Protein AF-0000000071059731 (afdb_homodimer)

Secondary structure (DSSP, 8-state):
-----------------------------------------------TTGGGGGGGSTT------------------------GGGGHHHHHHHHHHHHHHTT--TTSTTTTTHHHHHHHHHHHHTGGGG--HHHHHTT-EEE----SPEEEEEEEEEEEETTTS-EEEEEEEEEEE-SSEEE-HHHHHHHHHHHHSSEE-HHHHHHHHHHHHHHHH--SEEEEEEEEEEHHHHTTTSS-TT--EEEEEEEEHHHH-HHHHHHHHHHHH--/-----------------------------------------------GGGGGGGGGTT-------------------------GGGGHHHHHHHHHHHHHHTT--TTSTTTTTHHHHHHHHHHHHTGGGG--HHHHHTT-EEE----SPEEEEEEEEEEEETTTS-EEEEEEEEEEE-SSEEE-HHHHHHHHHHHHSSEE-HHHHHHHHHHHHHHHH--SEEEEEEEEEEHHHHTTTSS-TT--EEEEEEEEHHHH-HHHHHHHHHHHH--

Foldseek 3Di:
DDDDDDDDDDDDYDDDDPDDDPDPDDDDDDDDDDDDDDDDDDDDDDDPPPPPPVVPPDVDDPPPPPPPPVDDPPPPPPPPPDDLVVCQVVQLVVVCVVCVVVVHDCVDPVRVCVSNVVSVVLSQLQVLVVDDLCNLLVPFKDQAPDQDKDKDEFLKAWAAALVPRFIKITGKMKIFGADRIDGDPVSLSVLLSSLRSNHDDVQVSQVSSQVSVCVRGVTQKMKMKTKMDTCVCCVVVVDPNPDIDIYMDITGPCVVPVVVVVVRVVVHPDD/DDDDDDDCPPPDDDDDDDPDPDDPDDDDDDDDDDDDDDDDDDPPPPVPPPPPPPVPPDPPPPPPDPPPPVPDPPPPPPPPPDDLVVCQVVQLVVVCVVCVVVVHDCVDPVRVCVSNVVSVVLSQLQVLVVDDLCVLLVPFKDQAPDQDKDKDWFLKAWAAALVPRFIKITGKMKIFGADRIDGDPVSLSVLLSSLRSNHDDVQVSQVSSQVSVCVRGVTQKMKMKTKMDTCVCCVVVVDPNPDIDIYMDITHCCVVPVVVVVVRVCVHPDD

pLDDT: mean 71.56, std 33.54, range [14.63, 98.88]

Structure (mmCIF, N/CA/C/O backbone):
data_AF-0000000071059731-model_v1
#
loop_
_entity.id
_entity.type
_entity.pdbx_description
1 polymer 'GTP cyclohydrolase 1'
#
loop_
_atom_site.group_PDB
_atom_site.id
_atom_site.type_symbol
_atom_site.label_atom_id
_atom_site.label_alt_id
_atom_site.label_comp_id
_atom_site.label_asym_id
_atom_site.label_entity_id
_atom_site.label_seq_id
_atom_site.pdbx_PDB_ins_code
_atom_site.Cartn_x
_atom_site.Cartn_y
_atom_site.Cartn_z
_atom_site.occupancy
_atom_site.B_iso_or_equiv
_atom_site.auth_seq_id
_atom_site.auth_comp_id
_atom_site.auth_asym_id
_atom_site.auth_atom_id
_atom_site.pdbx_PDB_model_num
ATOM 1 N N . MET A 1 1 ? 32.688 69.312 -13.484 1 17.58 1 MET A N 1
ATOM 2 C CA . MET A 1 1 ? 32.812 69.5 -14.922 1 17.58 1 MET A CA 1
ATOM 3 C C . MET A 1 1 ? 32.656 68.188 -15.672 1 17.58 1 MET A C 1
ATOM 5 O O . MET A 1 1 ? 32.031 68.125 -16.719 1 17.58 1 MET A O 1
ATOM 9 N N . LYS A 1 2 ? 33.344 66.938 -15.172 1 14.69 2 LYS A N 1
ATOM 10 C CA . LYS A 1 2 ? 34.312 66.25 -16.031 1 14.69 2 LYS A CA 1
ATOM 11 C C . LYS A 1 2 ? 33.656 65.125 -16.812 1 14.69 2 LYS A C 1
ATOM 13 O O . LYS A 1 2 ? 34.281 64.438 -17.609 1 14.69 2 LYS A O 1
ATOM 18 N N . PRO A 1 3 ? 32.594 64.375 -16.453 1 19.25 3 PRO A N 1
ATOM 19 C CA . PRO A 1 3 ? 32.812 62.906 -16.312 1 19.25 3 PRO A CA 1
ATOM 20 C C . PRO A 1 3 ? 32.656 62.156 -17.625 1 19.25 3 PRO A C 1
ATOM 22 O O . PRO A 1 3 ? 32.438 60.969 -17.625 1 19.25 3 PRO A O 1
ATOM 25 N N . GLN A 1 4 ? 32.969 62.781 -18.781 1 17.27 4 GLN A N 1
ATOM 26 C CA . GLN A 1 4 ? 32.312 62.5 -20.062 1 17.27 4 GLN A CA 1
ATOM 27 C C . GLN A 1 4 ? 32.625 61.094 -20.547 1 17.27 4 GLN A C 1
ATOM 29 O O . GLN A 1 4 ? 31.703 60.375 -20.953 1 17.27 4 GLN A O 1
ATOM 34 N N . THR A 1 5 ? 33.906 60.656 -20.875 1 17.27 5 THR A N 1
ATOM 35 C CA . THR A 1 5 ? 34.281 60.594 -22.281 1 17.27 5 THR A CA 1
ATOM 36 C C . THR A 1 5 ? 34.094 59.188 -22.828 1 17.27 5 THR A C 1
ATOM 38 O O . THR A 1 5 ? 33.938 58.219 -22.047 1 17.27 5 THR A O 1
ATOM 41 N N . SER A 1 6 ? 34.938 58.688 -23.828 1 16.3 6 SER A N 1
ATOM 42 C CA . SER A 1 6 ? 35 58.375 -25.25 1 16.3 6 SER A CA 1
ATOM 43 C C . SER A 1 6 ? 35.125 56.875 -25.484 1 16.3 6 SER A C 1
ATOM 45 O O . SER A 1 6 ? 34.344 56.281 -26.234 1 16.3 6 SER A O 1
ATOM 47 N N . GLU A 1 7 ? 36.344 56.281 -25.719 1 15.39 7 GLU A N 1
ATOM 48 C CA . GLU A 1 7 ? 36.812 55.906 -27.047 1 15.39 7 GLU A CA 1
ATOM 49 C C . GLU A 1 7 ? 36.781 54.375 -27.203 1 15.39 7 GLU A C 1
ATOM 51 O O . GLU A 1 7 ? 36.562 53.875 -28.297 1 15.39 7 GLU A O 1
ATOM 56 N N . GLN A 1 8 ? 37.156 53.5 -26.125 1 15.52 8 GLN A N 1
ATOM 57 C CA . GLN A 1 8 ? 38.312 52.75 -26.656 1 15.52 8 GLN A CA 1
ATOM 58 C C . GLN A 1 8 ? 37.875 51.656 -27.609 1 15.52 8 GLN A C 1
ATOM 60 O O . GLN A 1 8 ? 36.812 51.031 -27.406 1 15.52 8 GLN A O 1
ATOM 65 N N . ASN A 1 9 ? 38.719 51.188 -28.516 1 15.3 9 ASN A N 1
ATOM 66 C CA . ASN A 1 9 ? 39.062 50.781 -29.875 1 15.3 9 ASN A CA 1
ATOM 67 C C . ASN A 1 9 ? 38.906 49.281 -30.078 1 15.3 9 ASN A C 1
ATOM 69 O O . ASN A 1 9 ? 38.594 48.844 -31.188 1 15.3 9 ASN A O 1
ATOM 73 N N . GLY A 1 10 ? 39.438 48.406 -29.141 1 15.41 10 GLY A N 1
ATOM 74 C CA . GLY A 1 10 ? 40.375 47.531 -29.844 1 15.41 10 GLY A CA 1
ATOM 75 C C . GLY A 1 10 ? 39.688 46.531 -30.75 1 15.41 10 GLY A C 1
ATOM 76 O O . GLY A 1 10 ? 38.5 46.281 -30.578 1 15.41 10 GLY A O 1
ATOM 77 N N . SER A 1 11 ? 40.406 45.812 -31.531 1 15.84 11 SER A N 1
ATOM 78 C CA . SER A 1 11 ? 40.688 45.344 -32.875 1 15.84 11 SER A CA 1
ATOM 79 C C . SER A 1 11 ? 40.062 43.969 -33.156 1 15.84 11 SER A C 1
ATOM 81 O O . SER A 1 11 ? 39.281 43.844 -34.094 1 15.84 11 SER A O 1
ATOM 83 N N . GLY A 1 12 ? 40.906 42.906 -33.125 1 14.8 12 GLY A N 1
ATOM 84 C CA . GLY A 1 12 ? 41.281 42.281 -34.344 1 14.8 12 GLY A CA 1
ATOM 85 C C . GLY A 1 12 ? 40.406 41.094 -34.719 1 14.8 12 GLY A C 1
ATOM 86 O O . GLY A 1 12 ? 39.5 40.75 -34 1 14.8 12 GLY A O 1
ATOM 87 N N . GLN A 1 13 ? 41.031 39.812 -34.844 1 14.77 13 GLN A N 1
ATOM 88 C CA . GLN A 1 13 ? 41.281 39.094 -36.094 1 14.77 13 GLN A CA 1
ATOM 89 C C . GLN A 1 13 ? 40.25 38 -36.281 1 14.77 13 GLN A C 1
ATOM 91 O O . GLN A 1 13 ? 39.469 38.031 -37.219 1 14.77 13 GLN A O 1
ATOM 96 N N . ASN A 1 14 ? 40.812 36.656 -36.25 1 14.96 14 ASN A N 1
ATOM 97 C CA . ASN A 1 14 ? 40.938 35.844 -37.438 1 14.96 14 ASN A CA 1
ATOM 98 C C . ASN A 1 14 ? 39.781 34.875 -37.625 1 14.96 14 ASN A C 1
ATOM 100 O O . ASN A 1 14 ? 38.969 34.688 -36.688 1 14.96 14 ASN A O 1
ATOM 104 N N . GLY A 1 15 ? 40.156 33.5 -37.844 1 15.8 15 GLY A N 1
ATOM 105 C CA . GLY A 1 15 ? 40.031 32.625 -39 1 15.8 15 GLY A CA 1
ATOM 106 C C . GLY A 1 15 ? 38.875 31.656 -38.844 1 15.8 15 GLY A C 1
ATOM 107 O O . GLY A 1 15 ? 38.562 31.188 -37.75 1 15.8 15 GLY A O 1
ATOM 108 N N . GLU A 1 16 ? 37.938 31.594 -39.719 1 16.66 16 GLU A N 1
ATOM 109 C CA . GLU A 1 16 ? 36.594 31.156 -40.094 1 16.66 16 GLU A CA 1
ATOM 110 C C . GLU A 1 16 ? 36.5 29.641 -40.25 1 16.66 16 GLU A C 1
ATOM 112 O O . GLU A 1 16 ? 35.406 29.078 -40.312 1 16.66 16 GLU A O 1
ATOM 117 N N . GLY A 1 17 ? 37.688 28.891 -40.406 1 15.52 17 GLY A N 1
ATOM 118 C CA . GLY A 1 17 ? 37.406 27.969 -41.5 1 15.52 17 GLY A CA 1
ATOM 119 C C . GLY A 1 17 ? 36.531 26.812 -41.094 1 15.52 17 GLY A C 1
ATOM 120 O O . GLY A 1 17 ? 36.906 26 -40.25 1 15.52 17 GLY A O 1
ATOM 121 N N . ALA A 1 18 ? 35.281 26.875 -40.906 1 17.23 18 ALA A N 1
ATOM 122 C CA . ALA A 1 18 ? 34.219 25.938 -40.5 1 17.23 18 ALA A CA 1
ATOM 123 C C . ALA A 1 18 ? 34.156 24.75 -41.438 1 17.23 18 ALA A C 1
ATOM 125 O O . ALA A 1 18 ? 33.688 24.859 -42.562 1 17.23 18 ALA A O 1
ATOM 126 N N . ALA A 1 19 ? 35.375 23.938 -41.312 1 15.26 19 ALA A N 1
ATOM 127 C CA . ALA A 1 19 ? 35.656 22.828 -42.219 1 15.26 19 ALA A CA 1
ATOM 128 C C . ALA A 1 19 ? 34.406 21.953 -42.406 1 15.26 19 ALA A C 1
ATOM 130 O O . ALA A 1 19 ? 33.5 22 -41.562 1 15.26 19 ALA A O 1
ATOM 131 N N . ASP A 1 20 ? 34.719 20.703 -43.062 1 15.26 20 ASP A N 1
ATOM 132 C CA . ASP A 1 20 ? 34.344 19.891 -44.25 1 15.26 20 ASP A CA 1
ATOM 133 C C . ASP A 1 20 ? 33.312 18.828 -43.875 1 15.26 20 ASP A C 1
ATOM 135 O O . ASP A 1 20 ? 33.375 18.25 -42.781 1 15.26 20 ASP A O 1
ATOM 139 N N . ALA A 1 21 ? 32.094 18.781 -44.5 1 17.98 21 ALA A N 1
ATOM 140 C CA . ALA A 1 21 ? 30.797 18.172 -44.75 1 17.98 21 ALA A CA 1
ATOM 141 C C . ALA A 1 21 ? 30.938 16.672 -45.031 1 17.98 21 ALA A C 1
ATOM 143 O O . ALA A 1 21 ? 31.516 16.281 -46.031 1 17.98 21 ALA A O 1
ATOM 144 N N . VAL A 1 22 ? 31.328 15.812 -43.906 1 16.81 22 VAL A N 1
ATOM 145 C CA . VAL A 1 22 ? 31.75 14.438 -44.125 1 16.81 22 VAL A CA 1
ATOM 146 C C . VAL A 1 22 ? 30.703 13.68 -44.906 1 16.81 22 VAL A C 1
ATOM 148 O O . VAL A 1 22 ? 29.547 13.555 -44.469 1 16.81 22 VAL A O 1
ATOM 151 N N . ALA A 1 23 ? 30.781 13.664 -46.25 1 15.93 23 ALA A N 1
ATOM 152 C CA . ALA A 1 23 ? 29.953 13.156 -47.344 1 15.93 23 ALA A CA 1
ATOM 153 C C . ALA A 1 23 ? 29.672 11.672 -47.188 1 15.93 23 ALA A C 1
ATOM 155 O O . ALA A 1 23 ? 30.578 10.867 -47.031 1 15.93 23 ALA A O 1
ATOM 156 N N . VAL A 1 24 ? 28.562 11.25 -46.625 1 17.48 24 VAL A N 1
ATOM 157 C CA . VAL A 1 24 ? 27.984 9.938 -46.375 1 17.48 24 VAL A CA 1
ATOM 158 C C . VAL A 1 24 ? 27.828 9.172 -47.688 1 17.48 24 VAL A C 1
ATOM 160 O O . VAL A 1 24 ? 27.172 8.133 -47.719 1 17.48 24 VAL A O 1
ATOM 163 N N . ALA A 1 25 ? 28.688 9.555 -48.688 1 16 25 ALA A N 1
ATOM 164 C CA . ALA A 1 25 ? 28.094 9.227 -49.969 1 16 25 ALA A CA 1
ATOM 165 C C . ALA A 1 25 ? 27.797 7.734 -50.094 1 16 25 ALA A C 1
ATOM 167 O O . ALA A 1 25 ? 28.312 6.938 -49.312 1 16 25 ALA A O 1
ATOM 168 N N . THR A 1 26 ? 27.703 7.316 -51.344 1 16.41 26 THR A N 1
ATOM 169 C CA . THR A 1 26 ? 26.891 6.645 -52.344 1 16.41 26 THR A CA 1
ATOM 170 C C . THR A 1 26 ? 27.406 5.238 -52.594 1 16.41 26 THR A C 1
ATOM 172 O O . THR A 1 26 ? 26.703 4.414 -53.188 1 16.41 26 THR A O 1
ATOM 175 N N . ILE A 1 27 ? 28.562 4.672 -51.969 1 15.83 27 ILE A N 1
ATOM 176 C CA . ILE A 1 27 ? 29.297 4.07 -53.094 1 15.83 27 ILE A CA 1
ATOM 177 C C . ILE A 1 27 ? 28.5 2.891 -53.656 1 15.83 27 ILE A C 1
ATOM 179 O O . ILE A 1 27 ? 27.812 2.182 -52.906 1 15.83 27 ILE A O 1
ATOM 183 N N . PRO A 1 28 ? 28.891 2.566 -54.938 1 17.12 28 PRO A N 1
ATOM 184 C CA . PRO A 1 28 ? 28.25 1.989 -56.125 1 17.12 28 PRO A CA 1
ATOM 185 C C . PRO A 1 28 ? 28.078 0.475 -56.031 1 17.12 28 PRO A C 1
ATOM 187 O O . PRO A 1 28 ? 27 -0.045 -56.281 1 17.12 28 PRO A O 1
ATOM 190 N N . THR A 1 29 ? 29.25 -0.268 -56.094 1 15.88 29 THR A N 1
ATOM 191 C CA . THR A 1 29 ? 29.547 -1.009 -57.312 1 15.88 29 THR A CA 1
ATOM 192 C C . THR A 1 29 ? 28.922 -2.402 -57.25 1 15.88 29 THR A C 1
ATOM 194 O O . THR A 1 29 ? 28.547 -2.881 -56.188 1 15.88 29 THR A O 1
ATOM 197 N N . GLY A 1 30 ? 29.625 -3.355 -58 1 16.16 30 GLY A N 1
ATOM 198 C CA . GLY A 1 30 ? 29.328 -4.223 -59.125 1 16.16 30 GLY A CA 1
ATOM 199 C C . GLY A 1 30 ? 28.875 -5.613 -58.719 1 16.16 30 GLY A C 1
ATOM 200 O O . GLY A 1 30 ? 27.781 -6.047 -59.031 1 16.16 30 GLY A O 1
ATOM 201 N N . GLU A 1 31 ? 29.875 -6.613 -58.688 1 17.22 31 GLU A N 1
ATOM 202 C CA . GLU A 1 31 ? 29.953 -7.766 -59.594 1 17.22 31 GLU A CA 1
ATOM 203 C C . GLU A 1 31 ? 29.281 -8.992 -58.969 1 17.22 31 GLU A C 1
ATOM 205 O O . GLU A 1 31 ? 29.234 -9.133 -57.75 1 17.22 31 GLU A O 1
ATOM 210 N N . ALA A 1 32 ? 28.672 -9.867 -59.844 1 17.28 32 ALA A N 1
ATOM 211 C CA . ALA A 1 32 ? 27.688 -10.938 -59.969 1 17.28 32 ALA A CA 1
ATOM 212 C C . ALA A 1 32 ? 28.156 -12.203 -59.281 1 17.28 32 ALA A C 1
ATOM 214 O O . ALA A 1 32 ? 27.344 -12.953 -58.719 1 17.28 32 ALA A O 1
ATOM 215 N N . SER A 1 33 ? 29.562 -12.562 -59.312 1 16.77 33 SER A N 1
ATOM 216 C CA . SER A 1 33 ? 29.672 -13.836 -60.031 1 16.77 33 SER A CA 1
ATOM 217 C C . SER A 1 33 ? 29.203 -14.992 -59.125 1 16.77 33 SER A C 1
ATOM 219 O O . SER A 1 33 ? 29.188 -14.883 -57.906 1 16.77 33 SER A O 1
ATOM 221 N N . ALA A 1 34 ? 29.031 -16.172 -59.812 1 17.67 34 ALA A N 1
ATOM 222 C CA . ALA A 1 34 ? 28.25 -17.406 -59.875 1 17.67 34 ALA A CA 1
ATOM 223 C C . ALA A 1 34 ? 28.719 -18.391 -58.812 1 17.67 34 ALA A C 1
ATOM 225 O O . ALA A 1 34 ? 27.891 -19.062 -58.156 1 17.67 34 ALA A O 1
ATOM 226 N N . ALA A 1 35 ? 30.078 -18.828 -58.812 1 16.7 35 ALA A N 1
ATOM 227 C CA . ALA A 1 35 ? 30.172 -20.234 -59.188 1 16.7 35 ALA A CA 1
ATOM 228 C C . ALA A 1 35 ? 29.969 -21.141 -58 1 16.7 35 ALA A C 1
ATOM 230 O O . ALA A 1 35 ? 29.125 -22.047 -58.031 1 16.7 35 ALA A O 1
ATOM 231 N N . THR A 1 36 ? 31.141 -21.578 -57.312 1 16.42 36 THR A N 1
ATOM 232 C CA . THR A 1 36 ? 31.609 -22.953 -57.5 1 16.42 36 THR A CA 1
ATOM 233 C C . THR A 1 36 ? 31.094 -23.844 -56.375 1 16.42 36 THR A C 1
ATOM 235 O O . THR A 1 36 ? 30.641 -23.344 -55.344 1 16.42 36 THR A O 1
ATOM 238 N N . SER A 1 37 ? 31.953 -24.875 -55.906 1 17.33 37 SER A N 1
ATOM 239 C CA . SER A 1 37 ? 32.062 -26.328 -55.938 1 17.33 37 SER A CA 1
ATOM 240 C C . SER A 1 37 ? 31.656 -26.938 -54.594 1 17.33 37 SER A C 1
ATOM 242 O O . SER A 1 37 ? 31.562 -26.234 -53.594 1 17.33 37 SER A O 1
ATOM 244 N N . GLY A 1 38 ? 32.094 -28.156 -54.312 1 17.33 38 GLY A N 1
ATOM 245 C CA . GLY A 1 38 ? 31.703 -29.531 -54 1 17.33 38 GLY A CA 1
ATOM 246 C C . GLY A 1 38 ? 31.812 -29.844 -52.531 1 17.33 38 GLY A C 1
ATOM 247 O O . GLY A 1 38 ? 31.422 -30.938 -52.094 1 17.33 38 GLY A O 1
ATOM 248 N N . THR A 1 39 ? 32.625 -29.047 -51.656 1 17.61 39 THR A N 1
ATOM 249 C CA . THR A 1 39 ? 33.438 -30 -50.875 1 17.61 39 THR A CA 1
ATOM 250 C C . THR A 1 39 ? 32.594 -30.641 -49.781 1 17.61 39 THR A C 1
ATOM 252 O O . THR A 1 39 ? 31.703 -30.016 -49.219 1 17.61 39 THR A O 1
ATOM 255 N N . ASP A 1 40 ? 32.906 -31.906 -49.406 1 18.69 40 ASP A N 1
ATOM 256 C CA . ASP A 1 40 ? 32.531 -33.188 -48.844 1 18.69 40 ASP A CA 1
ATOM 257 C C . ASP A 1 40 ? 32.5 -33.156 -47.312 1 18.69 40 ASP A C 1
ATOM 259 O O . ASP A 1 40 ? 32.25 -34.156 -46.656 1 18.69 40 ASP A O 1
ATOM 263 N N . LEU A 1 41 ? 32.656 -31.953 -46.625 1 17.5 41 LEU A N 1
ATOM 264 C CA . LEU A 1 41 ? 33.375 -32.312 -45.375 1 17.5 41 LEU A CA 1
ATOM 265 C C . LEU A 1 41 ? 32.469 -33.156 -44.469 1 17.5 41 LEU A C 1
ATOM 267 O O . LEU A 1 41 ? 31.281 -32.812 -44.312 1 17.5 41 LEU A O 1
ATOM 271 N N . THR A 1 42 ? 32.938 -34.219 -43.812 1 18.8 42 THR A N 1
ATOM 272 C CA . THR A 1 42 ? 32.812 -35.438 -43.031 1 18.8 42 THR A CA 1
ATOM 273 C C . THR A 1 42 ? 32.281 -35.156 -41.625 1 18.8 42 THR A C 1
ATOM 275 O O . THR A 1 42 ? 31.594 -35.969 -41.031 1 18.8 42 THR A O 1
ATOM 278 N N . VAL A 1 43 ? 32.594 -33.969 -40.938 1 17.34 43 VAL A N 1
ATOM 279 C CA . VAL A 1 43 ? 33.125 -34.312 -39.625 1 17.34 43 VAL A CA 1
ATOM 280 C C . VAL A 1 43 ? 31.969 -34.812 -38.75 1 17.34 43 VAL A C 1
ATOM 282 O O . VAL A 1 43 ? 30.797 -34.594 -39.062 1 17.34 43 VAL A O 1
ATOM 285 N N . SER A 1 44 ? 32.156 -34.594 -37.281 1 19.2 44 SER A N 1
ATOM 286 C CA . SER A 1 44 ? 32.344 -35.219 -35.969 1 19.2 44 SER A CA 1
ATOM 287 C C . SER A 1 44 ? 31.078 -35.156 -35.156 1 19.2 44 SER A C 1
ATOM 289 O O . SER A 1 44 ? 30.297 -34.219 -35.25 1 19.2 44 SER A O 1
ATOM 291 N N . LYS A 1 45 ? 30.797 -36.25 -34.5 1 23.38 45 LYS A N 1
ATOM 292 C CA . LYS A 1 45 ? 29.75 -36.906 -33.719 1 23.38 45 LYS A CA 1
ATOM 293 C C . LYS A 1 45 ? 29.344 -36.031 -32.5 1 23.38 45 LYS A C 1
ATOM 295 O O . LYS A 1 45 ? 30.141 -35.812 -31.594 1 23.38 45 LYS A O 1
ATOM 300 N N . ASN A 1 46 ? 28.688 -34.875 -32.562 1 18.8 46 ASN A N 1
ATOM 301 C CA . ASN A 1 46 ? 28.469 -33.875 -31.531 1 18.8 46 ASN A CA 1
ATOM 302 C C . ASN A 1 46 ? 27.797 -34.469 -30.297 1 18.8 46 ASN A C 1
ATOM 304 O O . ASN A 1 46 ? 26.812 -35.219 -30.422 1 18.8 46 ASN A O 1
ATOM 308 N N . SER A 1 47 ? 28.312 -34.344 -28.922 1 22.5 47 SER A N 1
ATOM 309 C CA . SER A 1 47 ? 28.359 -34.781 -27.531 1 22.5 47 SER A CA 1
ATOM 310 C C . SER A 1 47 ? 27.031 -34.562 -26.828 1 22.5 47 SER A C 1
ATOM 312 O O . SER A 1 47 ? 26.906 -34.781 -25.625 1 22.5 47 SER A O 1
ATOM 314 N N . GLN A 1 48 ? 26.078 -33.938 -27.375 1 20.91 48 GLN A N 1
ATOM 315 C CA . GLN A 1 48 ? 25.062 -33.312 -26.531 1 20.91 48 GLN A CA 1
ATOM 316 C C . GLN A 1 48 ? 24.156 -34.375 -25.906 1 20.91 48 GLN A C 1
ATOM 318 O O . GLN A 1 48 ? 23.234 -34.031 -25.156 1 20.91 48 GLN A O 1
ATOM 323 N N . GLN A 1 49 ? 24.109 -35.625 -26.375 1 22.27 49 GLN A N 1
ATOM 324 C CA . GLN A 1 49 ? 23.094 -36.562 -25.938 1 22.27 49 GLN A CA 1
ATOM 325 C C . GLN A 1 49 ? 23.281 -36.938 -24.469 1 22.27 49 GLN A C 1
ATOM 327 O O . GLN A 1 49 ? 22.453 -37.625 -23.891 1 22.27 49 GLN A O 1
ATOM 332 N N . LEU A 1 50 ? 24.5 -36.844 -23.969 1 23.62 50 LEU A N 1
ATOM 333 C CA . LEU A 1 50 ? 24.797 -37.594 -22.734 1 23.62 50 LEU A CA 1
ATOM 334 C C . LEU A 1 50 ? 23.922 -37.094 -21.594 1 23.62 50 LEU A C 1
ATOM 336 O O . LEU A 1 50 ? 23.641 -37.844 -20.656 1 23.62 50 LEU A O 1
ATOM 340 N N . LYS A 1 51 ? 23.766 -35.75 -21.406 1 24.97 51 LYS A N 1
ATOM 341 C CA . LYS A 1 51 ? 23.625 -35.312 -20.016 1 24.97 51 LYS A CA 1
ATOM 342 C C . LYS A 1 51 ? 22.25 -35.688 -19.469 1 24.97 51 LYS A C 1
ATOM 344 O O . LYS A 1 51 ? 21.938 -35.375 -18.312 1 24.97 51 LYS A O 1
ATOM 349 N N . LEU A 1 52 ? 21.406 -36.094 -20.281 1 23.98 52 LEU A N 1
ATOM 350 C CA . LEU A 1 52 ? 20.047 -36.25 -19.766 1 23.98 52 LEU A CA 1
ATOM 351 C C . LEU A 1 52 ? 19.922 -37.5 -18.906 1 23.98 52 LEU A C 1
ATOM 353 O O . LEU A 1 52 ? 18.969 -37.625 -18.125 1 23.98 52 LEU A O 1
ATOM 357 N N . GLU A 1 53 ? 20.766 -38.531 -19.172 1 24.48 53 GLU A N 1
ATOM 358 C CA . GLU A 1 53 ? 20.516 -39.844 -18.562 1 24.48 53 GLU A CA 1
ATOM 359 C C . GLU A 1 53 ? 20.719 -39.781 -17.047 1 24.48 53 GLU A C 1
ATOM 361 O O . GLU A 1 53 ? 20.172 -40.625 -16.312 1 24.48 53 GLU A O 1
ATOM 366 N N . MET A 1 54 ? 21.781 -39.094 -16.578 1 25.36 54 MET A N 1
ATOM 367 C CA . MET A 1 54 ? 22.266 -39.344 -15.234 1 25.36 54 MET A CA 1
ATOM 368 C C . MET A 1 54 ? 21.172 -39.062 -14.203 1 25.36 54 MET A C 1
ATOM 370 O O . MET A 1 54 ? 21.344 -39.406 -13.023 1 25.36 54 MET A O 1
ATOM 374 N N . LEU A 1 55 ? 20.266 -38.281 -14.445 1 23.92 55 LEU A N 1
ATOM 375 C CA . LEU A 1 55 ? 19.406 -37.938 -13.312 1 23.92 55 LEU A CA 1
ATOM 376 C C . LEU A 1 55 ? 18.516 -39.094 -12.922 1 23.92 55 LEU A C 1
ATOM 378 O O . LEU A 1 55 ? 17.797 -39.031 -11.922 1 23.92 55 LEU A O 1
ATOM 382 N N . ASN A 1 56 ? 18.5 -40.094 -13.805 1 24.09 56 ASN A N 1
ATOM 383 C CA . ASN A 1 56 ? 17.531 -41.156 -13.539 1 24.09 56 ASN A CA 1
ATOM 384 C C . ASN A 1 56 ? 18.031 -42.094 -12.445 1 24.09 56 ASN A C 1
ATOM 386 O O . ASN A 1 56 ? 17.312 -43.031 -12.055 1 24.09 56 ASN A O 1
ATOM 390 N N . MET A 1 57 ? 19.344 -42.344 -12.383 1 23.56 57 MET A N 1
ATOM 391 C CA . MET A 1 57 ? 19.781 -43.625 -11.781 1 23.56 57 MET A CA 1
ATOM 392 C C . MET A 1 57 ? 19.406 -43.656 -10.305 1 23.56 57 MET A C 1
ATOM 394 O O . MET A 1 57 ? 19.188 -44.75 -9.758 1 23.56 57 MET A O 1
ATOM 398 N N . GLU A 1 58 ? 19.875 -42.688 -9.492 1 25.59 58 GLU A N 1
ATOM 399 C CA . GLU A 1 58 ? 20.188 -43.062 -8.117 1 25.59 58 GLU A CA 1
ATOM 400 C C . GLU A 1 58 ? 18.938 -43.531 -7.371 1 25.59 58 GLU A C 1
ATOM 402 O O . GLU A 1 58 ? 18.984 -43.812 -6.176 1 25.59 58 GLU A O 1
ATOM 407 N N . LEU A 1 59 ? 17.734 -43.344 -7.879 1 22.22 59 LEU A N 1
ATOM 408 C CA . LEU A 1 59 ? 16.672 -43.656 -6.945 1 22.22 59 LEU A CA 1
ATOM 409 C C . LEU A 1 59 ? 16.484 -45.188 -6.84 1 22.22 59 LEU A C 1
ATOM 411 O O . LEU A 1 59 ? 15.359 -45.656 -6.918 1 22.22 59 LEU A O 1
ATOM 415 N N . ALA A 1 60 ? 17.484 -45.906 -7.332 1 21.38 60 ALA A N 1
ATOM 416 C CA . ALA A 1 60 ? 17.188 -47.312 -7.348 1 21.38 60 ALA A CA 1
ATOM 417 C C . ALA A 1 60 ? 16.938 -47.844 -5.938 1 21.38 60 ALA A C 1
ATOM 419 O O . ALA A 1 60 ? 17.578 -47.406 -4.98 1 21.38 60 ALA A O 1
ATOM 420 N N . SER A 1 61 ? 15.875 -48.688 -5.824 1 22.89 61 SER A N 1
ATOM 421 C CA . SER A 1 61 ? 15.039 -49.375 -4.844 1 22.89 61 SER A CA 1
ATOM 422 C C . SER A 1 61 ? 15.844 -50.406 -4.051 1 22.89 61 SER A C 1
ATOM 424 O O . SER A 1 61 ? 15.734 -51.625 -4.297 1 22.89 61 SER A O 1
ATOM 426 N N . ASN A 1 62 ? 17.125 -50.156 -3.734 1 23.72 62 ASN A N 1
ATOM 427 C CA . ASN A 1 62 ? 17.656 -51.344 -3.064 1 23.72 62 ASN A CA 1
ATOM 428 C C . ASN A 1 62 ? 16.703 -51.844 -1.98 1 23.72 62 ASN A C 1
ATOM 430 O O . ASN A 1 62 ? 16.203 -51.062 -1.164 1 23.72 62 ASN A O 1
ATOM 434 N N . GLY A 1 63 ? 16.062 -53 -2.211 1 24.31 63 GLY A N 1
ATOM 435 C CA . GLY A 1 63 ? 15.07 -53.844 -1.578 1 24.31 63 GLY A CA 1
ATOM 436 C C . GLY A 1 63 ? 15.422 -54.219 -0.148 1 24.31 63 GLY A C 1
ATOM 437 O O . GLY A 1 63 ? 14.852 -55.125 0.422 1 24.31 63 GLY A O 1
ATOM 438 N N . SER A 1 64 ? 16.656 -53.844 0.307 1 26.64 64 SER A N 1
ATOM 439 C CA . SER A 1 64 ? 16.984 -54.688 1.456 1 26.64 64 SER A CA 1
ATOM 440 C C . SER A 1 64 ? 15.891 -54.625 2.51 1 26.64 64 SER A C 1
ATOM 442 O O . SER A 1 64 ? 15.062 -53.719 2.521 1 26.64 64 SER A O 1
ATOM 444 N N . GLY A 1 65 ? 15.773 -55.719 3.281 1 24.94 65 GLY A N 1
ATOM 445 C CA . GLY A 1 65 ? 14.93 -56.344 4.297 1 24.94 65 GLY A CA 1
ATOM 446 C C . GLY A 1 65 ? 14.625 -55.406 5.461 1 24.94 65 GLY A C 1
ATOM 447 O O . GLY A 1 65 ? 15.477 -55.219 6.332 1 24.94 65 GLY A O 1
ATOM 448 N N . HIS A 1 66 ? 14.25 -54.156 5.062 1 23.55 66 HIS A N 1
ATOM 449 C CA . HIS A 1 66 ? 14.078 -53.312 6.238 1 23.55 66 HIS A CA 1
ATOM 450 C C . HIS A 1 66 ? 13.234 -54 7.301 1 23.55 66 HIS A C 1
ATOM 452 O O . HIS A 1 66 ? 12.117 -54.438 7.02 1 23.55 66 HIS A O 1
ATOM 458 N N . GLU A 1 67 ? 13.906 -54.688 8.219 1 25.75 67 GLU A N 1
ATOM 459 C CA . GLU A 1 67 ? 13.367 -55.25 9.453 1 25.75 67 GLU A CA 1
ATOM 460 C C . GLU A 1 67 ? 12.242 -54.375 10.008 1 25.75 67 GLU A C 1
ATOM 462 O O . GLU A 1 67 ? 12.242 -53.156 9.828 1 25.75 67 GLU A O 1
ATOM 467 N N . LYS A 1 68 ? 11.102 -55.031 10.273 1 28.28 68 LYS A N 1
ATOM 468 C CA . LYS A 1 68 ? 9.805 -54.594 10.766 1 28.28 68 LYS A CA 1
ATOM 469 C C . LYS A 1 68 ? 9.969 -53.688 11.992 1 28.28 68 LYS A C 1
ATOM 471 O O . LYS A 1 68 ? 10.141 -54.188 13.109 1 28.28 68 LYS A O 1
ATOM 476 N N . CYS A 1 69 ? 10.859 -52.625 11.836 1 25.45 69 CYS A N 1
ATOM 477 C CA . CYS A 1 69 ? 10.883 -51.906 13.102 1 25.45 69 CYS A CA 1
ATOM 478 C C . CYS A 1 69 ? 9.477 -51.594 13.594 1 25.45 69 CYS A C 1
ATOM 480 O O . CYS A 1 69 ? 8.719 -50.875 12.93 1 25.45 69 CYS A O 1
ATOM 482 N N . THR A 1 70 ? 8.734 -52.531 14.219 1 26.86 70 THR A N 1
ATOM 483 C CA . THR A 1 70 ? 7.426 -52.594 14.852 1 26.86 70 THR A CA 1
ATOM 484 C C . THR A 1 70 ? 7.133 -51.281 15.594 1 26.86 70 THR A C 1
ATOM 486 O O . THR A 1 70 ? 6.086 -51.156 16.219 1 26.86 70 THR A O 1
ATOM 489 N N . PHE A 1 71 ? 8.242 -50.594 16.141 1 25.16 71 PHE A N 1
ATOM 490 C CA . PHE A 1 71 ? 7.891 -49.812 17.328 1 25.16 71 PHE A CA 1
ATOM 491 C C . PHE A 1 71 ? 6.723 -48.875 17.031 1 25.16 71 PHE A C 1
ATOM 493 O O . PHE A 1 71 ? 5.746 -48.844 17.781 1 25.16 71 PHE A O 1
ATOM 500 N N . HIS A 1 72 ? 7.051 -47.5 16.703 1 25.72 72 HIS A N 1
ATOM 501 C CA . HIS A 1 72 ? 6.293 -46.375 17.203 1 25.72 72 HIS A CA 1
ATOM 502 C C . HIS A 1 72 ? 4.973 -46.188 16.453 1 25.72 72 HIS A C 1
ATOM 504 O O . HIS A 1 72 ? 4.961 -46.062 15.234 1 25.72 72 HIS A O 1
ATOM 510 N N . HIS A 1 73 ? 3.9 -46.875 16.766 1 27.78 73 HIS A N 1
ATOM 511 C CA . HIS A 1 73 ? 2.498 -46.562 16.531 1 27.78 73 HIS A CA 1
ATOM 512 C C . HIS A 1 73 ? 2.268 -45.062 16.5 1 27.78 73 HIS A C 1
ATOM 514 O O . HIS A 1 73 ? 2.393 -44.375 17.531 1 27.78 73 HIS A O 1
ATOM 520 N N . ASP A 1 74 ? 2.475 -44.312 15.484 1 27.17 74 ASP A N 1
ATOM 521 C CA . ASP A 1 74 ? 2.236 -42.938 15.117 1 27.17 74 ASP A CA 1
ATOM 522 C C . ASP A 1 74 ? 0.797 -42.5 15.422 1 27.17 74 ASP A C 1
ATOM 524 O O . ASP A 1 74 ? -0.144 -43.062 14.828 1 27.17 74 ASP A O 1
ATOM 528 N N . LEU A 1 75 ? 0.287 -42.25 16.734 1 31.75 75 LEU A N 1
ATOM 529 C CA . LEU A 1 75 ? -0.927 -41.531 17.094 1 31.75 75 LEU A CA 1
ATOM 530 C C . LEU A 1 75 ? -1.222 -40.438 16.078 1 31.75 75 LEU A C 1
ATOM 532 O O . LEU A 1 75 ? -0.417 -39.5 15.891 1 31.75 75 LEU A O 1
ATOM 536 N N . GLU A 1 76 ? -1.795 -40.625 15.031 1 33.25 76 GLU A N 1
ATOM 537 C CA . GLU A 1 76 ? -2.459 -39.75 14.055 1 33.25 76 GLU A CA 1
ATOM 538 C C . GLU A 1 76 ? -3.256 -38.656 14.742 1 33.25 76 GLU A C 1
ATOM 540 O O . GLU A 1 76 ? -4.398 -38.875 15.148 1 33.25 76 GLU A O 1
ATOM 545 N N . LEU A 1 77 ? -2.822 -37.969 15.844 1 34.22 77 LEU A N 1
ATOM 546 C CA . LEU A 1 77 ? -3.645 -36.844 16.297 1 34.22 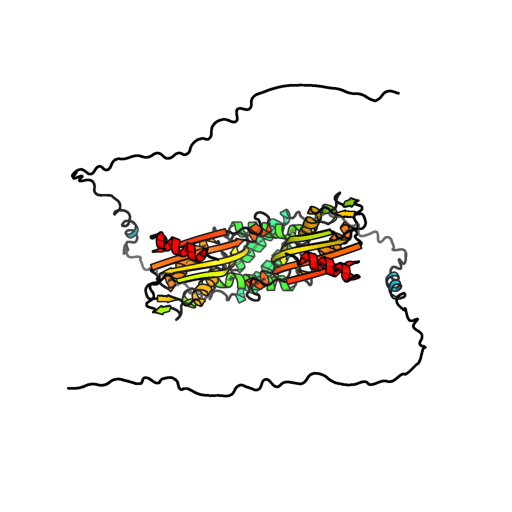77 LEU A CA 1
ATOM 547 C C . LEU A 1 77 ? -4.195 -36.062 15.102 1 34.22 77 LEU A C 1
ATOM 549 O O . LEU A 1 77 ? -3.436 -35.656 14.227 1 34.22 77 LEU A O 1
ATOM 553 N N . ASP A 1 78 ? -5.34 -36.281 14.656 1 36.03 78 ASP A N 1
ATOM 554 C CA . ASP A 1 78 ? -6.242 -35.531 13.781 1 36.03 78 ASP A CA 1
ATOM 555 C C . ASP A 1 78 ? -6.105 -34.031 14.008 1 36.03 78 ASP A C 1
ATOM 557 O O . ASP A 1 78 ? -6.957 -33.406 14.648 1 36.03 78 ASP A O 1
ATOM 561 N N . HIS A 1 79 ? -5.156 -33.375 14.539 1 38 79 HIS A N 1
ATOM 562 C CA . HIS A 1 79 ? -5.098 -31.922 14.672 1 38 79 HIS A CA 1
ATOM 563 C C . HIS A 1 79 ? -5.344 -31.234 13.336 1 38 79 HIS A C 1
ATOM 565 O O . HIS A 1 79 ? -4.488 -31.281 12.445 1 38 79 HIS A O 1
ATOM 571 N N . LYS A 1 80 ? -6.621 -31.219 12.844 1 44.19 80 LYS A N 1
ATOM 572 C CA . LYS A 1 80 ? -6.957 -30.328 11.734 1 44.19 80 LYS A CA 1
ATOM 573 C C . LYS A 1 80 ? -6.285 -28.969 11.898 1 44.19 80 LYS A C 1
ATOM 575 O O . LYS A 1 80 ? -6.238 -28.422 13.008 1 44.19 80 LYS A O 1
ATOM 580 N N . PRO A 1 81 ? -5.422 -28.562 11.07 1 53.56 81 PRO A N 1
ATOM 581 C CA . PRO A 1 81 ? -4.859 -27.219 11.219 1 53.56 81 PRO A CA 1
ATOM 582 C C . PRO A 1 81 ? -5.898 -26.172 11.648 1 53.56 81 PRO A C 1
ATOM 584 O O . PRO A 1 81 ? -7.086 -26.328 11.344 1 53.56 81 PRO A O 1
ATOM 587 N N . PRO A 1 82 ? -5.711 -25.562 12.742 1 57.59 82 PRO A N 1
ATOM 588 C CA . PRO A 1 82 ? -6.691 -24.562 13.188 1 57.59 82 PRO A CA 1
ATOM 589 C C . PRO A 1 82 ? -7.238 -23.719 12.047 1 57.59 82 PRO A C 1
ATOM 591 O O . PRO A 1 82 ? -6.543 -23.5 11.047 1 57.59 82 PRO A O 1
ATOM 594 N N . THR A 1 83 ? -8.617 -23.641 12.047 1 71.38 83 THR A N 1
ATOM 595 C CA . THR A 1 83 ? -9.266 -22.703 11.133 1 71.38 83 THR A CA 1
ATOM 596 C C . THR A 1 83 ? -8.648 -21.312 11.25 1 71.38 83 THR A C 1
ATOM 598 O O . THR A 1 83 ? -7.988 -21 12.242 1 71.38 83 THR A O 1
ATOM 601 N N . ARG A 1 84 ? -8.531 -20.562 10.195 1 82.12 84 ARG A N 1
ATOM 602 C CA . ARG A 1 84 ? -7.988 -19.203 10.188 1 82.12 84 ARG A CA 1
ATOM 603 C C . ARG A 1 84 ? -8.586 -18.375 11.312 1 82.12 84 ARG A C 1
ATOM 605 O O . ARG A 1 84 ? -7.898 -17.531 11.898 1 82.12 84 ARG A O 1
ATOM 612 N N . GLU A 1 85 ? -9.805 -18.719 11.688 1 82.94 85 GLU A N 1
ATOM 613 C CA . GLU A 1 85 ? -10.477 -18.031 12.781 1 82.94 85 GLU A CA 1
ATOM 614 C C . GLU A 1 85 ? -9.789 -18.312 14.117 1 82.94 85 GLU A C 1
ATOM 616 O O . GLU A 1 85 ? -9.773 -17.469 15.008 1 82.94 85 GLU A O 1
ATOM 621 N N . ALA A 1 86 ? -9.227 -19.453 14.203 1 88.94 86 ALA A N 1
ATOM 622 C CA . ALA A 1 86 ? -8.562 -19.859 15.438 1 88.94 86 ALA A CA 1
ATOM 623 C C . ALA A 1 86 ? -7.27 -19.078 15.648 1 88.94 86 ALA A C 1
ATOM 625 O O . ALA A 1 86 ? -6.75 -19.016 16.766 1 88.94 86 ALA A O 1
ATOM 626 N N . LEU A 1 87 ? -6.816 -18.516 14.602 1 92.38 87 LEU A N 1
ATOM 627 C CA . LEU A 1 87 ? -5.559 -17.781 14.664 1 92.38 87 LEU A CA 1
ATOM 628 C C . LEU A 1 87 ? -5.793 -16.344 15.141 1 92.38 87 LEU A C 1
ATOM 630 O O . LEU A 1 87 ? -4.852 -15.656 15.547 1 92.38 87 LEU A O 1
ATOM 634 N N . LEU A 1 88 ? -7.016 -15.891 15.117 1 94.81 88 LEU A N 1
ATOM 635 C CA . LEU A 1 88 ? -7.355 -14.484 15.281 1 94.81 88 LEU A CA 1
ATOM 636 C C . LEU A 1 88 ? -6.922 -13.977 16.656 1 94.81 88 LEU A C 1
ATOM 638 O O . LEU A 1 88 ? -6.289 -12.922 16.75 1 94.81 88 LEU A O 1
ATOM 642 N N . PRO A 1 89 ? -7.172 -14.711 17.75 1 94.69 89 PRO A N 1
ATOM 643 C CA . PRO A 1 89 ? -6.801 -14.188 19.062 1 94.69 89 PRO A CA 1
ATOM 644 C C . PRO A 1 89 ? -5.293 -13.992 19.219 1 94.69 89 PRO A C 1
ATOM 646 O O . PRO A 1 89 ? -4.852 -12.953 19.719 1 94.69 89 PRO A O 1
ATOM 649 N N . ASP A 1 90 ? -4.539 -14.93 18.734 1 94.5 90 ASP A N 1
ATOM 650 C CA . ASP A 1 90 ? -3.086 -14.82 18.844 1 94.5 90 ASP A CA 1
ATOM 651 C C . ASP A 1 90 ? -2.561 -13.695 17.953 1 94.5 90 ASP A C 1
ATOM 653 O O . ASP A 1 90 ? -1.661 -12.953 18.359 1 94.5 90 ASP A O 1
ATOM 657 N N . MET A 1 91 ? -3.113 -13.586 16.828 1 96.19 91 MET A N 1
ATOM 658 C CA . MET A 1 91 ? -2.701 -12.516 15.93 1 96.19 91 MET A CA 1
ATOM 659 C C . MET A 1 91 ? -3.045 -11.148 16.516 1 96.19 91 MET A C 1
ATOM 661 O O . MET A 1 91 ? -2.232 -10.227 16.469 1 96.19 91 MET A O 1
ATOM 665 N N . ALA A 1 92 ? -4.215 -11.07 17.047 1 97.69 92 ALA A N 1
ATOM 666 C CA . ALA A 1 92 ? -4.637 -9.812 17.656 1 97.69 92 ALA A CA 1
ATOM 667 C C . ALA A 1 92 ? -3.723 -9.43 18.812 1 97.69 92 ALA A C 1
ATOM 669 O O . ALA A 1 92 ? -3.377 -8.258 18.984 1 97.69 92 ALA A O 1
ATOM 670 N N . ARG A 1 93 ? -3.352 -10.383 19.562 1 96.69 93 ARG A N 1
ATOM 671 C CA . ARG A 1 93 ? -2.432 -10.148 20.672 1 96.69 93 ARG A CA 1
ATOM 672 C C . ARG A 1 93 ? -1.089 -9.633 20.172 1 96.69 93 ARG A C 1
ATOM 674 O O . ARG A 1 93 ? -0.514 -8.711 20.75 1 96.69 93 ARG A O 1
ATOM 681 N N . SER A 1 94 ? -0.618 -10.258 19.141 1 96.62 94 SER A N 1
ATOM 682 C CA . SER A 1 94 ? 0.647 -9.82 18.562 1 96.62 94 SER A CA 1
ATOM 683 C C . SER A 1 94 ? 0.563 -8.375 18.078 1 96.62 94 SER A C 1
ATOM 685 O O . SER A 1 94 ? 1.49 -7.59 18.297 1 96.62 94 SER A O 1
ATOM 687 N N . TYR A 1 95 ? -0.532 -7.98 17.469 1 98.12 95 TYR A N 1
ATOM 688 C CA . TYR A 1 95 ? -0.707 -6.605 17.016 1 98.12 95 TYR A CA 1
ATOM 689 C C . TYR A 1 95 ? -0.815 -5.648 18.188 1 98.12 95 TYR A C 1
ATOM 691 O O . TYR A 1 95 ? -0.351 -4.508 18.109 1 98.12 95 TYR A O 1
ATOM 699 N N . ARG A 1 96 ? -1.428 -6.129 19.25 1 98 96 ARG A N 1
ATOM 700 C CA . ARG A 1 96 ? -1.488 -5.301 20.438 1 98 96 ARG A CA 1
ATOM 701 C C . ARG A 1 96 ? -0.092 -5.035 21 1 98 96 ARG A C 1
ATOM 703 O O . ARG A 1 96 ? 0.229 -3.908 21.375 1 98 96 ARG A O 1
ATOM 710 N N . LEU A 1 97 ? 0.693 -6.043 21.047 1 96.81 97 LEU A N 1
ATOM 711 C CA . LEU A 1 97 ? 2.076 -5.898 21.484 1 96.81 97 LEU A CA 1
ATOM 712 C C . LEU A 1 97 ? 2.84 -4.945 20.562 1 96.81 97 LEU A C 1
ATOM 714 O O . LEU A 1 97 ? 3.633 -4.125 21.047 1 96.81 97 LEU A O 1
ATOM 718 N N . LEU A 1 98 ? 2.561 -5.047 19.312 1 96.94 98 LEU A N 1
ATOM 719 C CA . LEU A 1 98 ? 3.205 -4.18 18.328 1 96.94 98 LEU A CA 1
ATOM 720 C C . LEU A 1 98 ? 2.873 -2.717 18.594 1 96.94 98 LEU A C 1
ATOM 722 O O . LEU A 1 98 ? 3.764 -1.862 18.594 1 96.94 98 LEU A O 1
ATOM 726 N N . LEU A 1 99 ? 1.605 -2.475 18.812 1 97.31 99 LEU A N 1
ATOM 727 C CA . LEU A 1 99 ? 1.174 -1.115 19.109 1 97.31 99 LEU A CA 1
ATOM 728 C C . LEU A 1 99 ? 1.865 -0.596 20.375 1 97.31 99 LEU A C 1
ATOM 730 O O . LEU A 1 99 ? 2.336 0.544 20.406 1 97.31 99 LEU A O 1
ATOM 734 N N . GLY A 1 100 ? 1.923 -1.464 21.359 1 94.62 100 GLY A N 1
ATOM 735 C CA . GLY A 1 100 ? 2.65 -1.095 22.562 1 94.62 100 GLY A CA 1
ATOM 736 C C . GLY A 1 100 ? 4.121 -0.821 22.312 1 94.62 100 GLY A C 1
ATOM 737 O O . GLY A 1 100 ? 4.684 0.136 22.859 1 94.62 100 GLY A O 1
ATOM 738 N N . GLY A 1 101 ? 4.715 -1.616 21.484 1 92.25 101 GLY A N 1
ATOM 739 C CA . GLY A 1 101 ? 6.117 -1.442 21.141 1 92.25 101 GLY A CA 1
ATOM 740 C C . GLY A 1 101 ? 6.387 -0.144 20.391 1 92.25 101 GLY A C 1
ATOM 741 O O . GLY A 1 101 ? 7.488 0.404 20.484 1 92.25 101 GLY A O 1
ATOM 742 N N . LEU A 1 102 ? 5.398 0.355 19.719 1 92.88 102 LEU A N 1
ATOM 743 C CA . LEU A 1 102 ? 5.5 1.604 18.969 1 92.88 102 LEU A CA 1
ATOM 744 C C . LEU A 1 102 ? 5.344 2.807 19.891 1 92.88 102 LEU A C 1
ATOM 746 O O . LEU A 1 102 ? 5.504 3.951 19.453 1 92.88 102 LEU A O 1
ATOM 750 N N . GLY A 1 103 ? 5 2.537 21.172 1 91.31 103 GLY A N 1
ATOM 751 C CA . GLY A 1 103 ? 4.773 3.611 22.125 1 91.31 103 GLY A CA 1
ATOM 752 C C . GLY A 1 103 ? 3.336 4.098 22.141 1 91.31 103 GLY A C 1
ATOM 753 O O . GLY A 1 103 ? 3.025 5.109 22.766 1 91.31 103 GLY A O 1
ATOM 754 N N . GLU A 1 104 ? 2.459 3.316 21.469 1 94.62 104 GLU A N 1
ATOM 755 C CA . GLU A 1 104 ? 1.042 3.67 21.453 1 94.62 104 GLU A CA 1
ATOM 756 C C . GLU A 1 104 ? 0.304 3.082 22.641 1 94.62 104 GLU A C 1
ATOM 758 O O . GLU A 1 104 ? 0.786 2.137 23.281 1 94.62 104 GLU A O 1
ATOM 763 N N . ASN A 1 105 ? -0.772 3.777 22.969 1 95.56 105 ASN A N 1
ATOM 764 C CA . ASN A 1 105 ? -1.718 3.209 23.922 1 95.56 105 ASN A CA 1
ATOM 765 C C . ASN A 1 105 ? -2.809 2.406 23.219 1 95.56 105 ASN A C 1
ATOM 767 O O . ASN A 1 105 ? -3.76 2.979 22.688 1 95.56 105 ASN A O 1
ATOM 771 N N . PRO A 1 106 ? -2.666 1.145 23.297 1 96.12 106 PRO A N 1
ATOM 772 C CA . PRO A 1 106 ? -3.631 0.314 22.562 1 96.12 106 PRO A CA 1
ATOM 773 C C . PRO A 1 106 ? -5.051 0.448 23.109 1 96.12 106 PRO A C 1
ATOM 775 O O . PRO A 1 106 ? -6.008 0.009 22.469 1 96.12 106 PRO A O 1
ATOM 778 N N . ASP A 1 107 ? -5.195 1.097 24.234 1 96.5 107 ASP A N 1
ATOM 779 C CA . ASP A 1 107 ? -6.512 1.196 24.859 1 96.5 107 ASP A CA 1
ATOM 780 C C . ASP A 1 107 ? -7.176 2.531 24.531 1 96.5 107 ASP A C 1
ATOM 782 O O . ASP A 1 107 ? -8.312 2.779 24.922 1 96.5 107 ASP A O 1
ATOM 786 N N . ARG A 1 108 ? -6.48 3.326 23.797 1 95.75 108 ARG A N 1
ATOM 787 C CA . ARG A 1 108 ? -7.129 4.586 23.438 1 95.75 108 ARG A CA 1
ATOM 788 C C . ARG A 1 108 ? -8.234 4.363 22.406 1 95.75 108 ARG A C 1
ATOM 790 O O . ARG A 1 108 ? -8.219 3.367 21.688 1 95.75 108 ARG A O 1
ATOM 797 N N . GLN A 1 109 ? -9.211 5.227 22.281 1 94.12 109 GLN A N 1
ATOM 798 C CA . GLN A 1 109 ? -10.414 5.102 21.469 1 94.12 109 GLN A CA 1
ATOM 799 C C . GLN A 1 109 ? -10.07 4.793 20.016 1 94.12 109 GLN A C 1
ATOM 801 O O . GLN A 1 109 ? -10.672 3.908 19.391 1 94.12 109 GLN A O 1
ATOM 806 N N . GLY A 1 110 ? -9.125 5.293 19.438 1 93.88 110 GLY A N 1
ATOM 807 C CA . GLY A 1 110 ? -8.773 5.094 18.047 1 93.88 110 GLY A CA 1
ATOM 808 C C . GLY A 1 110 ? -8.086 3.766 17.781 1 93.88 110 GLY A C 1
ATOM 809 O O . GLY A 1 110 ? -8.086 3.27 16.656 1 93.88 110 GLY A O 1
ATOM 810 N N . LEU A 1 111 ? -7.629 3.047 18.828 1 97.75 111 LEU A N 1
ATOM 81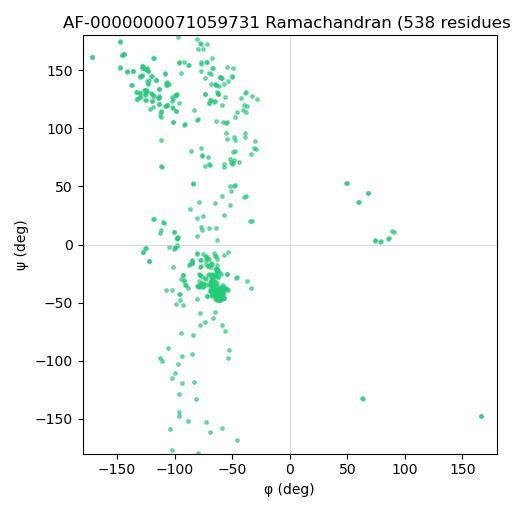1 C CA . LEU A 1 111 ? -6.785 1.876 18.625 1 97.75 111 LEU A CA 1
ATOM 812 C C . LEU A 1 111 ? -7.375 0.649 19.312 1 97.75 111 LEU A C 1
ATOM 814 O O . LEU A 1 111 ? -6.906 -0.472 19.094 1 97.75 111 LEU A O 1
ATOM 818 N N . ILE A 1 112 ? -8.461 0.767 20.016 1 97.69 112 ILE A N 1
ATOM 819 C CA . ILE A 1 112 ? -8.984 -0.3 20.875 1 97.69 112 ILE A CA 1
ATOM 820 C C . ILE A 1 112 ? -9.336 -1.515 20.016 1 97.69 112 ILE A C 1
ATOM 822 O O . ILE A 1 112 ? -9.125 -2.656 20.438 1 97.69 112 ILE A O 1
ATOM 826 N N . LYS A 1 113 ? -9.836 -1.336 18.891 1 98.12 113 LYS A N 1
ATOM 827 C CA . LYS A 1 113 ? -10.25 -2.439 18.016 1 98.12 113 LYS A CA 1
ATOM 828 C C . LYS A 1 113 ? -9.195 -2.721 16.953 1 98.12 113 LYS A C 1
ATOM 830 O O . LYS A 1 113 ? -9.352 -3.65 16.156 1 98.12 113 LYS A O 1
ATOM 835 N N . THR A 1 114 ? -8.125 -1.933 16.906 1 98.44 114 THR A N 1
ATOM 836 C CA . THR A 1 114 ? -7.125 -2.014 15.852 1 98.44 114 THR A CA 1
ATOM 837 C C . THR A 1 114 ? -6.441 -3.379 15.859 1 98.44 114 THR A C 1
ATOM 839 O O . THR A 1 114 ? -6.258 -3.99 14.805 1 98.44 114 THR A O 1
ATOM 842 N N . PRO A 1 115 ? -6.117 -3.949 17.031 1 98.19 115 PRO A N 1
ATOM 843 C CA . PRO A 1 115 ? -5.465 -5.262 17.016 1 98.19 115 PRO A CA 1
ATOM 844 C C . PRO A 1 115 ? -6.305 -6.328 16.312 1 98.19 115 PRO A C 1
ATOM 846 O O . PRO A 1 115 ? -5.789 -7.078 15.484 1 98.19 115 PRO A O 1
ATOM 849 N N . GLU A 1 116 ? -7.566 -6.301 16.5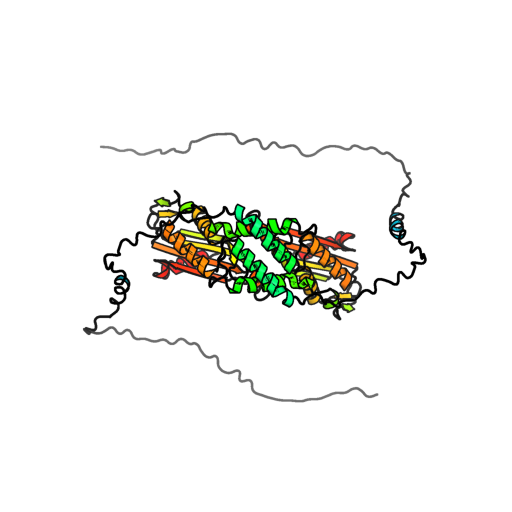47 1 97.88 116 GLU A N 1
ATOM 850 C CA . GLU A 1 116 ? -8.453 -7.277 15.922 1 97.88 116 GLU A CA 1
ATOM 851 C C . GLU A 1 116 ? -8.617 -7 14.43 1 97.88 116 GLU A C 1
ATOM 853 O O . GLU A 1 116 ? -8.578 -7.926 13.609 1 97.88 116 GLU A O 1
ATOM 858 N N . ARG A 1 117 ? -8.805 -5.789 14.07 1 97.69 117 ARG A N 1
ATOM 859 C CA . ARG A 1 117 ? -8.992 -5.41 12.672 1 97.69 117 ARG A CA 1
ATOM 860 C C . ARG A 1 117 ? -7.738 -5.699 11.859 1 97.69 117 ARG A C 1
ATOM 862 O O . ARG A 1 117 ? -7.824 -6.195 10.727 1 97.69 117 ARG A O 1
ATOM 869 N N . ALA A 1 118 ? -6.605 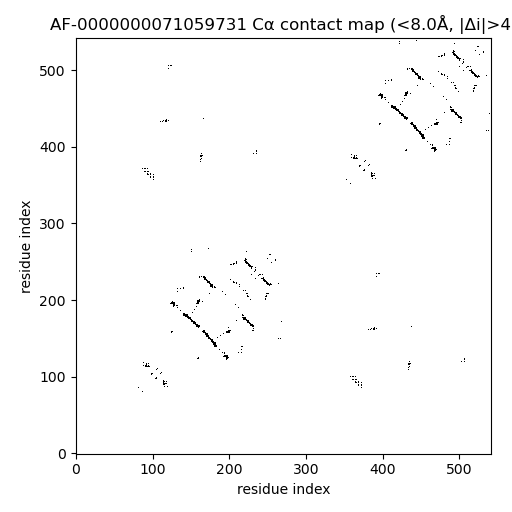-5.375 12.43 1 98 118 ALA A N 1
ATOM 870 C CA . ALA A 1 118 ? -5.34 -5.664 11.766 1 98 118 ALA A CA 1
ATOM 871 C C . ALA A 1 118 ? -5.145 -7.168 11.586 1 98 118 ALA A C 1
ATOM 873 O O . ALA A 1 118 ? -4.691 -7.621 10.531 1 98 118 ALA A O 1
ATOM 874 N N . ALA A 1 119 ? -5.512 -7.914 12.586 1 97.5 119 ALA A N 1
ATOM 875 C CA . ALA A 1 119 ? -5.41 -9.367 12.523 1 97.5 119 ALA A CA 1
ATOM 876 C C . ALA A 1 119 ? -6.305 -9.93 11.422 1 97.5 119 ALA A C 1
ATOM 878 O O . ALA A 1 119 ? -5.863 -10.75 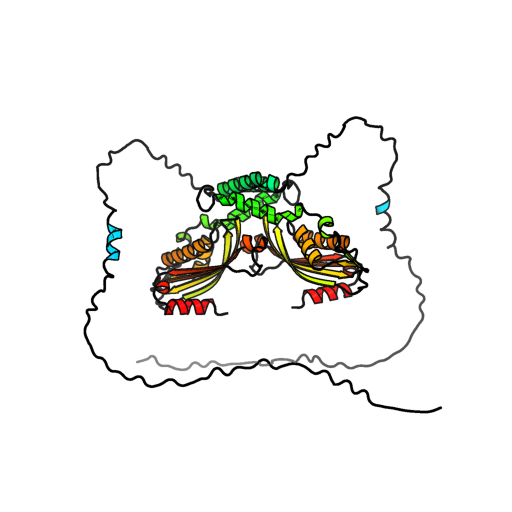10.609 1 97.5 119 ALA A O 1
ATOM 879 N N . LYS A 1 120 ? -7.512 -9.484 11.391 1 96.5 120 LYS A N 1
ATOM 880 C CA . LYS A 1 120 ? -8.445 -9.93 10.359 1 96.5 120 LYS A CA 1
ATOM 881 C C . LYS A 1 120 ? -7.941 -9.57 8.969 1 96.5 120 LYS A C 1
ATOM 883 O O . LYS A 1 120 ? -8.023 -10.383 8.047 1 96.5 120 LYS A O 1
ATOM 888 N N . ALA A 1 121 ? -7.43 -8.391 8.883 1 96.69 121 ALA A N 1
ATOM 889 C CA . ALA A 1 121 ? -6.879 -7.961 7.598 1 96.69 121 ALA A CA 1
ATOM 890 C C . ALA A 1 121 ? -5.727 -8.867 7.164 1 96.69 121 ALA A C 1
ATOM 892 O O . ALA A 1 121 ? -5.695 -9.336 6.023 1 96.69 121 ALA A O 1
ATOM 893 N N . MET A 1 122 ? -4.824 -9.133 8.039 1 97.06 122 MET A N 1
ATOM 894 C CA . MET A 1 122 ? -3.668 -9.961 7.719 1 97.06 122 MET A CA 1
ATOM 895 C C . MET A 1 122 ? -4.102 -11.375 7.344 1 97.06 122 MET A C 1
ATOM 897 O O . MET A 1 122 ? -3.547 -11.977 6.422 1 97.06 122 MET A O 1
ATOM 901 N N . LEU A 1 123 ? -5.082 -11.867 8.031 1 96 123 LEU A N 1
ATOM 902 C CA . LEU A 1 123 ? -5.598 -13.195 7.711 1 96 123 LEU A CA 1
ATOM 903 C C . LEU A 1 123 ? -6.258 -13.203 6.336 1 96 123 LEU A C 1
ATOM 905 O O . LEU A 1 123 ? -6.129 -14.172 5.586 1 96 123 LEU A O 1
ATOM 909 N N . TYR A 1 124 ? -6.922 -12.148 6 1 95.94 124 TYR A N 1
ATOM 910 C CA . TYR A 1 124 ? -7.484 -12.016 4.66 1 95.94 124 TYR A CA 1
ATOM 911 C C . TYR A 1 124 ? -6.379 -11.945 3.611 1 95.94 124 TYR A C 1
ATOM 913 O O . TYR A 1 124 ? -6.461 -12.609 2.572 1 95.94 124 TYR A O 1
ATOM 921 N N . PHE A 1 125 ? -5.328 -11.188 3.895 1 97.06 125 PHE A N 1
ATOM 922 C CA . PHE A 1 125 ? -4.223 -11 2.957 1 97.06 125 PHE A CA 1
ATOM 923 C C . PHE A 1 125 ? -3.502 -12.312 2.701 1 97.06 125 PHE A C 1
ATOM 925 O O . PHE A 1 125 ? -2.789 -12.453 1.705 1 97.06 125 PHE A O 1
ATOM 932 N N . THR A 1 126 ? -3.637 -13.273 3.611 1 96.94 126 THR A N 1
ATOM 933 C CA . THR A 1 126 ? -2.887 -14.523 3.492 1 96.94 126 THR A CA 1
ATOM 934 C C . THR A 1 126 ? -3.832 -15.711 3.348 1 96.94 126 THR A C 1
ATOM 936 O O . THR A 1 126 ? -3.469 -16.844 3.676 1 96.94 126 THR A O 1
ATOM 939 N N . LYS A 1 127 ? -5.027 -15.5 2.924 1 95.19 127 LYS A N 1
ATOM 940 C CA . LYS A 1 127 ? -6.055 -16.531 2.867 1 95.19 127 LYS A CA 1
ATOM 941 C C . LYS A 1 127 ? -5.715 -17.594 1.812 1 95.19 127 LYS A C 1
ATOM 943 O O . LYS A 1 127 ? -6.277 -18.688 1.82 1 95.19 127 LYS A O 1
ATOM 948 N N . GLY A 1 128 ? -4.793 -17.234 0.93 1 95.44 128 GLY A N 1
ATOM 949 C CA . GLY A 1 128 ? -4.387 -18.172 -0.094 1 95.44 128 GLY A CA 1
ATOM 950 C C . GLY A 1 128 ? -3.719 -19.422 0.473 1 95.44 128 GLY A C 1
ATOM 951 O O . GLY A 1 128 ? -3.664 -20.453 -0.188 1 95.44 128 GLY A O 1
ATOM 952 N N . TYR A 1 129 ? -3.215 -19.312 1.684 1 94 129 TYR A N 1
ATOM 953 C CA . TYR A 1 129 ? -2.586 -20.469 2.332 1 94 129 TYR A CA 1
ATOM 954 C C . TYR A 1 129 ? -3.594 -21.578 2.559 1 94 129 TYR A C 1
ATOM 956 O O . TYR A 1 129 ? -3.219 -22.75 2.65 1 94 129 TYR A O 1
ATOM 964 N N . ASP A 1 130 ? -4.824 -21.234 2.584 1 92.06 130 ASP A N 1
ATOM 965 C CA . ASP A 1 130 ? -5.863 -22.219 2.896 1 92.06 130 ASP A CA 1
ATOM 966 C C . ASP A 1 130 ? -6.504 -22.766 1.622 1 92.06 130 ASP A C 1
ATOM 968 O O . ASP A 1 130 ? -7.496 -23.484 1.683 1 92.06 130 ASP A O 1
ATOM 972 N N . GLN A 1 131 ? -5.961 -22.359 0.537 1 92.25 131 GLN A N 1
ATOM 973 C CA . GLN A 1 131 ? -6.547 -22.75 -0.74 1 92.25 131 GLN A CA 1
ATOM 974 C C . GLN A 1 131 ? -5.547 -23.531 -1.583 1 92.25 131 GLN A C 1
ATOM 976 O O . GLN A 1 131 ? -4.336 -23.328 -1.471 1 92.25 131 GLN A O 1
ATOM 981 N N . SER A 1 132 ? -6.117 -24.5 -2.314 1 90.75 132 SER A N 1
ATOM 982 C CA . SER A 1 132 ? -5.309 -25.297 -3.229 1 90.75 132 SER A CA 1
ATOM 983 C C . SER A 1 132 ? -5.773 -25.125 -4.672 1 90.75 132 SER A C 1
ATOM 985 O O . SER A 1 132 ? -6.883 -24.641 -4.918 1 90.75 132 SER A O 1
ATOM 987 N N . LEU A 1 133 ? -4.922 -25.453 -5.562 1 90.38 133 LEU A N 1
ATOM 988 C CA . LEU A 1 133 ? -5.254 -25.391 -6.98 1 90.38 133 LEU A CA 1
ATOM 989 C C . LEU A 1 133 ? -6.453 -26.266 -7.297 1 90.38 133 LEU A C 1
ATOM 991 O O . LEU A 1 133 ? -7.289 -25.922 -8.125 1 90.38 133 LEU A O 1
ATOM 995 N N . GLU A 1 134 ? -6.543 -27.422 -6.648 1 87.75 134 GLU A N 1
ATOM 996 C CA . GLU A 1 134 ? -7.645 -28.359 -6.855 1 87.75 134 GLU A CA 1
ATOM 997 C C . GLU A 1 134 ? -8.984 -27.703 -6.547 1 87.75 134 GLU A C 1
ATOM 999 O O . GLU A 1 134 ? -9.984 -27.969 -7.223 1 87.75 134 GLU A O 1
ATOM 1004 N N . ASP A 1 135 ? -9 -26.828 -5.555 1 82.56 135 ASP A N 1
ATOM 1005 C CA . ASP A 1 135 ? -10.211 -26.125 -5.168 1 82.56 135 ASP A CA 1
ATOM 1006 C C . ASP A 1 135 ? -10.719 -25.25 -6.309 1 82.56 135 ASP A C 1
ATOM 1008 O O . ASP A 1 135 ? -11.93 -25.031 -6.445 1 82.56 135 ASP A O 1
ATOM 1012 N N . VAL A 1 136 ? -9.82 -24.812 -7.133 1 78.44 136 VAL A N 1
ATOM 1013 C CA . VAL A 1 136 ? -10.148 -23.859 -8.188 1 78.44 136 VAL A CA 1
ATOM 1014 C C . VAL A 1 136 ? -10.531 -24.609 -9.461 1 78.44 136 VAL A C 1
ATOM 1016 O O . VAL A 1 136 ? -11.398 -24.172 -10.219 1 78.44 136 VAL A O 1
ATOM 1019 N N . LEU A 1 137 ? -9.977 -25.688 -9.75 1 80.31 137 LEU A N 1
ATOM 1020 C CA . LEU A 1 137 ? -10.07 -26.375 -11.039 1 80.31 137 LEU A CA 1
ATOM 1021 C C . LEU A 1 137 ? -11.32 -27.25 -11.094 1 80.31 137 LEU A C 1
ATOM 1023 O O . LEU A 1 137 ? -11.727 -27.703 -12.172 1 80.31 137 LEU A O 1
ATOM 1027 N N . ASN A 1 138 ? -11.844 -27.438 -10.008 1 74.5 138 ASN A N 1
ATOM 1028 C CA . ASN A 1 138 ? -12.992 -28.344 -10.086 1 74.5 138 ASN A CA 1
ATOM 1029 C C . ASN A 1 138 ? -14.016 -27.859 -11.109 1 74.5 138 ASN A C 1
ATOM 1031 O O . ASN A 1 138 ? -14.633 -26.812 -10.938 1 74.5 138 ASN A O 1
ATOM 1035 N N . GLY A 1 139 ? -14.047 -28.578 -12.297 1 67.62 139 GLY A N 1
ATOM 1036 C CA . GLY A 1 139 ? -15.07 -28.453 -13.32 1 67.62 139 GLY A CA 1
ATOM 1037 C C . GLY A 1 139 ? -14.812 -27.328 -14.297 1 67.62 139 GLY A C 1
ATOM 1038 O O . GLY A 1 139 ? -15.688 -26.969 -15.078 1 67.62 139 GLY A O 1
ATOM 1039 N N . ALA A 1 140 ? -13.711 -26.641 -14.242 1 66.44 140 ALA A N 1
ATOM 1040 C CA . ALA A 1 140 ? -13.594 -25.438 -15.055 1 66.44 140 ALA A CA 1
ATOM 1041 C C . ALA A 1 140 ? -12.609 -25.641 -16.203 1 66.44 140 ALA A C 1
ATOM 1043 O O . ALA A 1 140 ? -12.086 -24.672 -16.75 1 66.44 140 ALA A O 1
ATOM 1044 N N . VAL A 1 141 ? -12.312 -26.875 -16.547 1 72.06 141 VAL A N 1
ATOM 1045 C CA . VAL A 1 141 ? -11.508 -27.188 -17.719 1 72.06 141 VAL A CA 1
ATOM 1046 C C . VAL A 1 141 ? -12.414 -27.641 -18.875 1 72.06 141 VAL A C 1
ATOM 1048 O O . VAL A 1 141 ? -13.234 -28.531 -18.703 1 72.06 141 VAL A O 1
ATOM 1051 N N . PHE A 1 142 ? -12.297 -26.797 -19.891 1 77.25 142 PHE A N 1
ATOM 1052 C CA . PHE A 1 142 ? -13.156 -27.062 -21.031 1 77.25 142 PHE A CA 1
ATOM 1053 C C . PHE A 1 142 ? -12.352 -27.609 -22.203 1 77.25 142 PHE A C 1
ATOM 1055 O O . PHE A 1 142 ? -11.242 -27.141 -22.484 1 77.25 142 PHE A O 1
ATOM 1062 N N . ASP A 1 143 ? -13 -28.594 -22.75 1 77.38 143 ASP A N 1
ATOM 1063 C CA . ASP A 1 143 ? -12.414 -29.094 -24 1 77.38 143 ASP A CA 1
ATOM 1064 C C . ASP A 1 143 ? -12.797 -28.188 -25.172 1 77.38 143 ASP A C 1
ATOM 1066 O O . ASP A 1 143 ? -13.977 -27.922 -25.391 1 77.38 143 ASP A O 1
ATOM 1070 N N . GLU A 1 144 ? -11.844 -27.484 -25.609 1 74.06 144 GLU A N 1
ATOM 1071 C CA . GLU A 1 144 ? -12.055 -26.641 -26.797 1 74.06 144 GLU A CA 1
ATOM 1072 C C . GLU A 1 144 ? -10.961 -26.844 -27.828 1 74.06 144 GLU A C 1
ATOM 1074 O O . GLU A 1 144 ? -9.781 -26.891 -27.5 1 74.06 144 GLU A O 1
ATOM 1079 N N . ASP A 1 145 ? -11.492 -27.141 -29.078 1 77.75 145 ASP A N 1
ATOM 1080 C CA . ASP A 1 145 ? -10.531 -27.234 -30.156 1 77.75 145 ASP A CA 1
ATOM 1081 C C . ASP A 1 145 ? -9.961 -25.875 -30.516 1 77.75 145 ASP A C 1
ATOM 1083 O O . ASP A 1 145 ? -10.414 -25.234 -31.469 1 77.75 145 ASP A O 1
ATOM 1087 N N . HIS A 1 146 ? -9.195 -25.344 -29.641 1 72.75 146 HIS A N 1
ATOM 1088 C CA . HIS A 1 146 ? -8.555 -24.031 -29.781 1 72.75 146 HIS A CA 1
ATOM 1089 C C . HIS A 1 146 ? -7.035 -24.156 -29.688 1 72.75 146 HIS A C 1
ATOM 1091 O O . HIS A 1 146 ? -6.508 -24.734 -28.734 1 72.75 146 HIS A O 1
ATOM 1097 N N . ASP A 1 147 ? -6.418 -23.797 -30.828 1 80.31 147 ASP A N 1
ATOM 1098 C CA . ASP A 1 147 ? -4.969 -23.953 -30.844 1 80.31 147 ASP A CA 1
ATOM 1099 C C . ASP A 1 147 ? -4.273 -22.594 -30.891 1 80.31 147 ASP A C 1
ATOM 1101 O O . ASP A 1 147 ? -3.055 -22.516 -31.047 1 80.31 147 ASP A O 1
ATOM 1105 N N . GLU A 1 148 ? -5.059 -21.547 -30.641 1 90.69 148 GLU A N 1
ATOM 1106 C CA . GLU A 1 148 ? -4.473 -20.203 -30.625 1 90.69 148 GLU A CA 1
ATOM 1107 C C . GLU A 1 148 ? -4.133 -19.766 -29.203 1 90.69 148 GLU A C 1
ATOM 1109 O O . GLU A 1 148 ? -4.723 -20.266 -28.234 1 90.69 148 GLU A O 1
ATOM 1114 N N . MET A 1 149 ? -3.197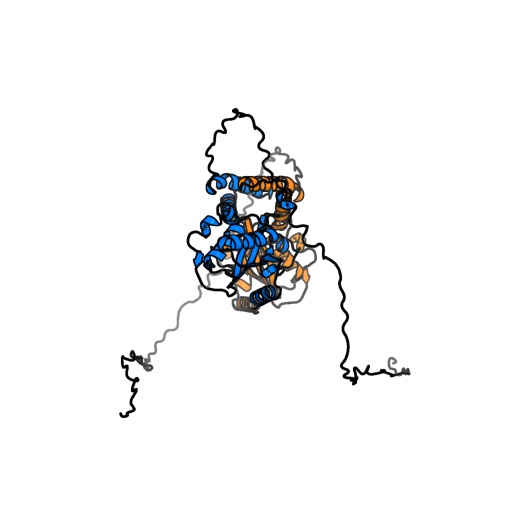 -18.828 -29.109 1 94.19 149 MET A N 1
ATOM 1115 C CA . MET A 1 149 ? -2.752 -18.312 -27.812 1 94.19 149 MET A CA 1
ATOM 1116 C C . MET A 1 149 ? -3.887 -17.609 -27.078 1 94.19 149 MET A C 1
ATOM 1118 O O . MET A 1 149 ? -4.633 -16.844 -27.703 1 94.19 149 MET A O 1
ATOM 1122 N N . VAL A 1 150 ? -4.09 -17.906 -25.891 1 95 150 VAL A N 1
ATOM 1123 C CA . VAL A 1 150 ? -5.02 -17.203 -25.016 1 95 150 VAL A CA 1
ATOM 1124 C C . VAL A 1 150 ? -4.246 -16.281 -24.078 1 95 150 VAL A C 1
ATOM 1126 O O . VAL A 1 150 ? -3.285 -16.703 -23.422 1 95 150 VAL A O 1
ATOM 1129 N N . VAL A 1 151 ? -4.629 -14.945 -24.047 1 96.56 151 VAL A N 1
ATOM 1130 C CA . VAL A 1 151 ? -3.953 -13.984 -23.188 1 96.56 151 VAL A CA 1
ATOM 1131 C C . VAL A 1 151 ? -4.977 -13.266 -22.312 1 96.56 151 VAL A C 1
ATOM 1133 O O . VAL A 1 151 ? -5.992 -12.773 -22.812 1 96.56 151 VAL A O 1
ATOM 1136 N N . VAL A 1 152 ? -4.785 -13.32 -21.078 1 96.75 152 VAL A N 1
ATOM 1137 C CA . VAL A 1 152 ? -5.512 -12.5 -20.125 1 96.75 152 VAL A CA 1
ATOM 1138 C C . VAL A 1 152 ? -4.566 -11.484 -19.484 1 96.75 152 VAL A C 1
ATOM 1140 O O . VAL A 1 152 ? -3.615 -11.859 -18.797 1 96.75 152 VAL A O 1
ATOM 1143 N N . LYS A 1 153 ? -4.785 -10.234 -19.75 1 96.06 153 LYS A N 1
ATOM 1144 C CA . LYS A 1 153 ? -3.842 -9.203 -19.328 1 96.06 153 LYS A CA 1
ATOM 1145 C C . LYS A 1 153 ? -4.418 -8.367 -18.172 1 96.06 153 LYS A C 1
ATOM 1147 O O . LYS A 1 153 ? -5.637 -8.242 -18.047 1 96.06 153 LYS A O 1
ATOM 1152 N N . ASP A 1 154 ? -3.584 -7.914 -17.297 1 95.69 154 ASP A N 1
ATOM 1153 C CA . ASP A 1 154 ? -3.836 -6.898 -16.281 1 95.69 154 ASP A CA 1
ATOM 1154 C C . ASP A 1 154 ? -4.812 -7.41 -15.227 1 95.69 154 ASP A C 1
ATOM 1156 O O . ASP A 1 154 ? -5.781 -6.727 -14.883 1 95.69 154 ASP A O 1
ATOM 1160 N N . ILE A 1 155 ? -4.582 -8.641 -14.789 1 95.88 155 ILE A N 1
ATOM 1161 C CA . ILE A 1 155 ? -5.27 -9.125 -13.594 1 95.88 155 ILE A CA 1
ATOM 1162 C C . ILE A 1 155 ? -4.727 -8.406 -12.359 1 95.88 155 ILE A C 1
ATOM 1164 O O . ILE A 1 155 ? -3.527 -8.477 -12.078 1 95.88 155 ILE A O 1
ATOM 1168 N N . GLU A 1 156 ? -5.574 -7.742 -11.641 1 94.62 156 GLU A N 1
ATOM 1169 C CA . GLU A 1 156 ? -5.129 -7.031 -10.445 1 94.62 156 GLU A CA 1
ATOM 1170 C C . GLU A 1 156 ? -4.598 -8 -9.391 1 94.62 156 GLU A C 1
ATOM 1172 O O . GLU A 1 156 ? -5.188 -9.062 -9.164 1 94.62 156 GLU A O 1
ATOM 1177 N N . MET A 1 157 ? -3.529 -7.586 -8.836 1 96.25 157 MET A N 1
ATOM 1178 C CA . MET A 1 157 ? -2.865 -8.445 -7.859 1 96.25 157 MET A CA 1
ATOM 1179 C C . MET A 1 157 ? -2.492 -7.66 -6.609 1 96.25 157 MET A C 1
ATOM 1181 O O . MET A 1 157 ? -1.987 -6.539 -6.703 1 96.25 157 MET A O 1
ATOM 1185 N N . PHE A 1 158 ? -2.828 -8.195 -5.457 1 96.69 158 PHE A N 1
ATOM 1186 C CA . PHE A 1 158 ? -2.434 -7.688 -4.152 1 96.69 158 PHE A CA 1
ATOM 1187 C C . PHE A 1 158 ? -1.738 -8.766 -3.334 1 96.69 158 PHE A C 1
ATOM 1189 O O . PHE A 1 158 ? -2.23 -9.891 -3.234 1 96.69 158 PHE A O 1
ATOM 1196 N N . SER A 1 159 ? -0.601 -8.383 -2.783 1 98.19 159 SER A N 1
ATOM 1197 C CA . SER A 1 159 ? 0.14 -9.367 -1.999 1 98.19 159 SER A CA 1
ATOM 1198 C C . SER A 1 159 ? 0.887 -8.703 -0.846 1 98.19 159 SER A C 1
ATOM 1200 O O . SER A 1 159 ? 0.735 -7.504 -0.608 1 98.19 159 SER A O 1
ATOM 1202 N N . MET A 1 160 ? 1.508 -9.539 -0.005 1 98.25 160 MET A N 1
ATOM 1203 C CA . MET A 1 160 ? 2.342 -9.094 1.106 1 98.25 160 MET A CA 1
ATOM 1204 C C . MET A 1 160 ? 3.801 -9.477 0.882 1 98.25 160 MET A C 1
ATOM 1206 O O . MET A 1 160 ? 4.113 -10.648 0.668 1 98.25 160 MET A O 1
ATOM 1210 N N . CYS A 1 161 ? 4.605 -8.484 0.864 1 97.81 161 CYS A N 1
ATOM 1211 C CA . CYS A 1 161 ? 6.027 -8.773 0.733 1 97.81 161 CYS A CA 1
ATOM 1212 C C . CYS A 1 161 ? 6.535 -9.586 1.92 1 97.81 161 CYS A C 1
ATOM 1214 O O . CYS A 1 161 ? 6.406 -9.156 3.068 1 97.81 161 CYS A O 1
ATOM 1216 N N . GLU A 1 162 ? 7.168 -10.602 1.618 1 97.56 162 GLU A N 1
ATOM 1217 C CA . GLU A 1 162 ? 7.695 -11.508 2.637 1 97.56 162 GLU A CA 1
ATOM 1218 C C . GLU A 1 162 ? 8.812 -10.844 3.436 1 97.56 162 GLU A C 1
ATOM 1220 O O . GLU A 1 162 ? 8.969 -11.102 4.629 1 97.56 162 GLU A O 1
ATOM 1225 N N . HIS A 1 163 ? 9.43 -9.969 2.844 1 97.06 163 HIS A N 1
ATOM 1226 C CA . HIS A 1 163 ? 10.641 -9.391 3.426 1 97.06 163 HIS A CA 1
ATOM 1227 C C . HIS A 1 163 ? 10.289 -8.367 4.508 1 97.06 163 HIS A C 1
ATOM 1229 O O . HIS A 1 163 ? 11 -8.258 5.508 1 97.06 163 HIS A O 1
ATOM 1235 N N . HIS A 1 164 ? 9.203 -7.609 4.297 1 97.94 164 HIS A N 1
ATOM 1236 C CA . HIS A 1 164 ? 8.938 -6.492 5.199 1 97.94 164 HIS A CA 1
ATOM 1237 C C . HIS A 1 164 ? 7.523 -6.562 5.762 1 97.94 164 HIS A C 1
ATOM 1239 O O . HIS A 1 164 ? 7.145 -5.746 6.605 1 97.94 164 HIS A O 1
ATOM 1245 N N . LEU A 1 165 ? 6.668 -7.5 5.301 1 98 165 LEU A N 1
ATOM 1246 C CA . LEU A 1 165 ? 5.266 -7.605 5.684 1 98 165 LEU A CA 1
ATOM 1247 C C . LEU A 1 165 ? 4.508 -6.332 5.328 1 98 165 LEU A C 1
ATOM 1249 O O . LEU A 1 165 ? 3.691 -5.848 6.117 1 98 165 LEU A O 1
ATOM 1253 N N . VAL A 1 166 ? 4.871 -5.723 4.184 1 97.88 166 VAL A N 1
ATOM 1254 C CA . VAL A 1 166 ? 4.223 -4.543 3.623 1 97.88 166 VAL A CA 1
ATOM 1255 C C . VAL A 1 166 ? 3.598 -4.887 2.273 1 97.88 166 VAL A C 1
ATOM 1257 O O . VAL A 1 166 ? 4.18 -5.633 1.484 1 97.88 166 VAL A O 1
ATOM 1260 N N . PRO A 1 167 ? 2.424 -4.34 1.992 1 97.25 167 PRO A N 1
ATOM 1261 C CA . PRO A 1 167 ? 1.723 -4.691 0.755 1 97.25 167 PRO A CA 1
ATOM 1262 C C . PRO A 1 167 ? 2.523 -4.344 -0.497 1 97.25 167 PRO A C 1
ATOM 1264 O O . PRO A 1 167 ? 3.289 -3.377 -0.495 1 97.25 167 PRO A O 1
ATOM 1267 N N . PHE A 1 168 ? 2.426 -5.145 -1.474 1 96.5 168 PHE A N 1
ATOM 1268 C CA . PHE A 1 168 ? 2.701 -4.746 -2.85 1 96.5 168 PHE A CA 1
ATOM 1269 C C . PHE A 1 168 ? 1.536 -5.117 -3.762 1 96.5 168 PHE A C 1
ATOM 1271 O O . PHE A 1 168 ? 0.721 -5.973 -3.418 1 96.5 168 PHE A O 1
ATOM 1278 N N . TYR A 1 169 ? 1.396 -4.426 -4.773 1 95.38 169 TYR A N 1
ATOM 1279 C CA . TYR A 1 169 ? 0.248 -4.586 -5.656 1 95.38 169 TYR A CA 1
ATOM 1280 C C . TYR A 1 169 ? 0.639 -4.336 -7.109 1 95.38 169 TYR A C 1
ATOM 1282 O O . TYR A 1 169 ? 1.722 -3.816 -7.387 1 95.38 169 TYR A O 1
ATOM 1290 N N . GLY A 1 170 ? -0.22 -4.781 -8.023 1 95.19 170 GLY A N 1
ATOM 1291 C CA . GLY A 1 170 ? 0.052 -4.582 -9.438 1 95.19 170 GLY A CA 1
ATOM 1292 C C . GLY A 1 170 ? -0.832 -5.426 -10.336 1 95.19 170 GLY A C 1
ATOM 1293 O O . GLY A 1 170 ? -2.021 -5.594 -10.07 1 95.19 170 GLY A O 1
ATOM 1294 N N . LYS A 1 171 ? -0.194 -5.781 -11.438 1 96.81 171 LYS A N 1
ATOM 1295 C CA . LYS A 1 171 ? -0.955 -6.488 -12.461 1 96.81 171 LYS A CA 1
ATOM 1296 C C . LYS A 1 171 ? -0.23 -7.754 -12.914 1 96.81 171 LYS A C 1
ATOM 1298 O O . LYS A 1 171 ? 0.998 -7.766 -13.023 1 96.81 171 LYS A O 1
ATOM 1303 N N . VAL A 1 172 ? -1.026 -8.742 -13.195 1 98.31 172 VAL A N 1
ATOM 1304 C CA . VAL A 1 172 ? -0.537 -10.016 -13.711 1 98.31 172 VAL A CA 1
ATOM 1305 C C . VAL A 1 172 ? -1.121 -10.266 -15.102 1 98.31 172 VAL A C 1
ATOM 1307 O O . VAL A 1 172 ? -2.328 -10.125 -15.312 1 98.31 172 VAL A O 1
ATOM 1310 N N . SER A 1 173 ? -0.283 -10.539 -16 1 98.62 173 SER A N 1
ATOM 1311 C CA . SER A 1 173 ? -0.708 -10.977 -17.328 1 98.62 173 SER A CA 1
ATOM 1312 C C . SER A 1 173 ? -0.302 -12.422 -17.594 1 98.62 173 SER A C 1
ATOM 1314 O O . SER A 1 173 ? 0.837 -12.805 -17.328 1 98.62 173 SER A O 1
ATOM 1316 N N . ILE A 1 174 ? -1.245 -13.227 -18.125 1 98.31 174 ILE A N 1
ATOM 1317 C CA . ILE A 1 174 ? -1.027 -14.648 -18.359 1 98.31 174 ILE A CA 1
ATOM 1318 C C . ILE A 1 174 ? -1.333 -14.992 -19.812 1 98.31 174 ILE A C 1
ATOM 1320 O O . ILE A 1 174 ? -2.361 -14.57 -20.359 1 98.31 174 ILE A O 1
ATOM 1324 N N . GLY A 1 175 ? -0.426 -15.648 -20.469 1 97.62 175 GLY A N 1
ATOM 1325 C CA . GLY A 1 175 ? -0.643 -16.266 -21.766 1 97.62 175 GLY A CA 1
ATOM 1326 C C . GLY A 1 175 ? -0.364 -17.766 -21.766 1 97.62 175 GLY A C 1
ATOM 1327 O O . GLY A 1 175 ? 0.546 -18.234 -21.078 1 97.62 175 GLY A O 1
ATOM 1328 N N . TYR A 1 176 ? -1.189 -18.516 -22.5 1 96.69 176 TYR A N 1
ATOM 1329 C CA . TYR A 1 176 ? -0.878 -19.922 -22.672 1 96.69 176 TYR A CA 1
ATOM 1330 C C . TYR A 1 176 ? -1.358 -20.406 -24.047 1 96.69 176 TYR A C 1
ATOM 1332 O O . TYR A 1 176 ? -2.24 -19.797 -24.656 1 96.69 176 TYR A O 1
ATOM 1340 N N . LEU A 1 177 ? -0.7 -21.391 -24.547 1 96.06 177 LEU A N 1
ATOM 1341 C CA . LEU A 1 177 ? -1.062 -22.094 -25.781 1 96.06 177 LEU A CA 1
ATOM 1342 C C . LEU A 1 177 ? -1.755 -23.422 -25.469 1 96.06 177 LEU A C 1
ATOM 1344 O O . LEU A 1 177 ? -1.101 -24.391 -25.094 1 96.06 177 LEU A O 1
ATOM 1348 N N . PRO A 1 178 ? -3.115 -23.422 -25.688 1 94.12 178 PRO A N 1
ATOM 1349 C CA . PRO A 1 178 ? -3.875 -24.594 -25.266 1 94.12 178 PRO A CA 1
ATOM 1350 C C . PRO A 1 178 ? -3.58 -25.828 -26.125 1 94.12 178 PRO A C 1
ATOM 1352 O O . PRO A 1 178 ? -3.219 -25.688 -27.297 1 94.12 178 PRO A O 1
ATOM 1355 N N . CYS A 1 179 ? -3.652 -27.016 -25.484 1 91.06 179 CYS A N 1
ATOM 1356 C CA . CYS A 1 179 ? -3.715 -28.312 -26.141 1 91.06 179 CYS A CA 1
ATOM 1357 C C . CYS A 1 179 ? -5.074 -28.969 -25.922 1 91.06 179 CYS A C 1
ATOM 1359 O O . CYS A 1 179 ? -5.188 -29.938 -25.188 1 91.06 179 CYS A O 1
ATOM 1361 N N . ASN A 1 180 ? -6.105 -28.359 -26.516 1 87.62 180 ASN A N 1
ATOM 1362 C CA . ASN A 1 180 ? -7.48 -28.859 -26.547 1 87.62 180 ASN A CA 1
ATOM 1363 C C . ASN A 1 180 ? -8.195 -28.578 -25.219 1 87.62 180 ASN A C 1
ATOM 1365 O O . ASN A 1 180 ? -9.297 -29.094 -25 1 87.62 180 ASN A O 1
ATOM 1369 N N . LYS A 1 181 ? -7.512 -27.922 -24.297 1 87.94 181 LYS A N 1
ATOM 1370 C CA . LYS A 1 181 ? -8.133 -27.547 -23.031 1 87.94 181 LYS A CA 1
ATOM 1371 C C . LYS A 1 181 ? -7.996 -26.062 -22.766 1 87.94 181 LYS A C 1
ATOM 1373 O O . LYS A 1 181 ? -6.93 -25.484 -22.984 1 87.94 181 LYS A O 1
ATOM 1378 N N . ILE A 1 182 ? -9.07 -25.5 -22.391 1 88.44 182 ILE A N 1
ATOM 1379 C CA . ILE A 1 182 ? -9.031 -24.094 -22.031 1 88.44 182 ILE A CA 1
ATOM 1380 C C . ILE A 1 182 ? -9.57 -23.891 -20.625 1 88.44 182 ILE A C 1
ATOM 1382 O O . ILE A 1 182 ? -10.375 -24.688 -20.141 1 88.44 182 ILE A O 1
ATOM 1386 N N . LEU A 1 183 ? -9.094 -22.922 -20.031 1 88.81 183 LEU A N 1
ATOM 1387 C CA . LEU A 1 183 ? -9.516 -22.547 -18.688 1 88.81 183 LEU A CA 1
ATOM 1388 C C . LEU A 1 183 ? -10.383 -21.297 -18.719 1 88.81 183 LEU A C 1
ATOM 1390 O O . LEU A 1 183 ? -10.109 -20.359 -19.469 1 88.81 183 LEU A O 1
ATOM 1394 N N . GLY A 1 184 ? -11.445 -21.312 -17.875 1 86.62 184 GLY A N 1
ATOM 1395 C CA . GLY A 1 184 ? -12.258 -20.109 -17.734 1 86.62 184 GLY A CA 1
ATOM 1396 C C . GLY A 1 184 ? -11.469 -18.922 -17.25 1 86.62 184 GLY A C 1
ATOM 1397 O O . GLY A 1 184 ? -10.555 -19.062 -16.438 1 86.62 184 GLY A O 1
ATOM 1398 N N . LEU A 1 185 ? -11.789 -17.75 -17.75 1 86.44 185 LEU A N 1
ATOM 1399 C CA . LEU A 1 185 ? -11.086 -16.516 -17.406 1 86.44 185 LEU A CA 1
ATOM 1400 C C . LEU A 1 185 ? -11.102 -16.266 -15.906 1 86.44 185 LEU A C 1
ATOM 1402 O O . LEU A 1 185 ? -10.078 -15.906 -15.32 1 86.44 185 LEU A O 1
ATOM 1406 N N . SER A 1 186 ? -12.109 -16.547 -15.258 1 90.25 186 SER A N 1
ATOM 1407 C CA . SER A 1 186 ? -12.25 -16.312 -13.828 1 90.25 186 SER A CA 1
ATOM 1408 C C . SER A 1 186 ? -11.367 -17.25 -13.016 1 90.25 186 SER A C 1
ATOM 1410 O O . SER A 1 186 ? -10.969 -16.922 -11.891 1 90.25 186 SER A O 1
ATOM 1412 N N . LYS A 1 187 ? -11.078 -18.344 -13.578 1 92.94 187 LYS A N 1
ATOM 1413 C CA . LYS A 1 187 ? -10.227 -19.312 -12.883 1 92.94 187 LYS A CA 1
ATOM 1414 C C . LYS A 1 187 ? -8.766 -18.859 -12.891 1 92.94 187 LYS A C 1
ATOM 1416 O O . LYS A 1 187 ? -8.031 -19.125 -11.938 1 92.94 187 LYS A O 1
ATOM 1421 N N . LEU A 1 188 ? -8.398 -18.203 -13.984 1 94.5 188 LEU A N 1
ATOM 1422 C CA . LEU A 1 188 ? -7.047 -17.656 -14.008 1 94.5 188 LEU A CA 1
ATOM 1423 C C . LEU A 1 188 ? -6.867 -16.609 -12.922 1 94.5 188 LEU A C 1
ATOM 1425 O O . LEU A 1 188 ? -5.852 -16.594 -12.219 1 94.5 188 LEU A O 1
ATOM 1429 N N . ALA A 1 189 ? -7.859 -15.742 -12.789 1 94.44 189 ALA A N 1
ATOM 1430 C CA . ALA A 1 189 ? -7.828 -14.734 -11.727 1 94.44 189 ALA A CA 1
ATOM 1431 C C . ALA A 1 189 ? -7.785 -15.391 -10.352 1 94.44 189 ALA A C 1
ATOM 1433 O O . ALA A 1 189 ? -7.098 -14.906 -9.445 1 94.44 189 ALA A O 1
ATOM 1434 N N . ARG A 1 190 ? -8.461 -16.438 -10.219 1 94.88 190 ARG A N 1
ATOM 1435 C CA . ARG A 1 190 ? -8.484 -17.156 -8.945 1 94.88 190 ARG A CA 1
ATOM 1436 C C . ARG A 1 190 ? -7.117 -17.766 -8.633 1 94.88 190 ARG A C 1
ATOM 1438 O O . ARG A 1 190 ? -6.684 -17.75 -7.477 1 94.88 190 ARG A O 1
ATOM 1445 N N . ILE A 1 191 ? -6.48 -18.297 -9.664 1 96.12 191 ILE A N 1
ATOM 1446 C CA . ILE A 1 191 ? -5.137 -18.828 -9.477 1 96.12 191 ILE A CA 1
ATOM 1447 C C . ILE A 1 191 ? -4.203 -17.734 -8.984 1 96.12 191 ILE A C 1
ATOM 1449 O O . ILE A 1 191 ? -3.438 -17.938 -8.039 1 96.12 191 ILE A O 1
ATOM 1453 N N . VAL A 1 192 ? -4.297 -16.562 -9.609 1 97.62 192 VAL A N 1
ATOM 1454 C CA . VAL A 1 192 ? -3.484 -15.422 -9.188 1 97.62 192 VAL A CA 1
ATOM 1455 C C . VAL A 1 192 ? -3.768 -15.102 -7.719 1 97.62 192 VAL A C 1
ATOM 1457 O O . VAL A 1 192 ? -2.84 -14.914 -6.926 1 97.62 192 VAL A O 1
ATOM 1460 N N . GLU A 1 193 ? -4.934 -15.117 -7.324 1 96.19 193 GLU A N 1
ATOM 1461 C CA . GLU A 1 193 ? -5.336 -14.758 -5.969 1 96.19 193 GLU A CA 1
ATOM 1462 C C . GLU A 1 193 ? -4.809 -15.766 -4.953 1 96.19 193 GLU A C 1
ATOM 1464 O O . GLU A 1 193 ? -4.324 -15.383 -3.883 1 96.19 193 GLU A O 1
ATOM 1469 N N . ILE A 1 194 ? -4.895 -17.047 -5.285 1 96.81 194 ILE A N 1
ATOM 1470 C CA . ILE A 1 194 ? -4.457 -18.094 -4.375 1 96.81 194 ILE A CA 1
ATOM 1471 C C . ILE A 1 194 ? -2.992 -17.891 -4.004 1 96.81 194 ILE A C 1
ATOM 1473 O O . ILE A 1 194 ? -2.621 -17.984 -2.834 1 96.81 194 ILE A O 1
ATOM 1477 N N . PHE A 1 195 ? -2.24 -17.516 -4.977 1 97.94 195 PHE A N 1
ATOM 1478 C CA . PHE A 1 195 ? -0.806 -17.453 -4.723 1 97.94 195 PHE A CA 1
ATOM 1479 C C . PHE A 1 195 ? -0.397 -16.062 -4.27 1 97.94 195 PHE A C 1
ATOM 1481 O O . PHE A 1 195 ? 0.613 -15.891 -3.584 1 97.94 195 PHE A O 1
ATOM 1488 N N . SER A 1 196 ? -1.162 -15.047 -4.668 1 98.31 196 SER A N 1
ATOM 1489 C CA . SER A 1 196 ? -0.801 -13.703 -4.242 1 98.31 196 SER A CA 1
ATOM 1490 C C . SER A 1 196 ? -1.21 -13.453 -2.795 1 98.31 196 SER A C 1
ATOM 1492 O O . SER A 1 196 ? -0.59 -12.641 -2.1 1 98.31 196 SER A O 1
ATOM 1494 N N . ARG A 1 197 ? -2.23 -14.164 -2.322 1 97.38 197 ARG A N 1
ATOM 1495 C CA . ARG A 1 197 ? -2.707 -14 -0.952 1 97.38 197 ARG A CA 1
ATOM 1496 C C . ARG A 1 197 ? -1.882 -14.836 0.021 1 97.38 197 ARG A C 1
ATOM 1498 O O . ARG A 1 197 ? -2.434 -15.625 0.788 1 97.38 197 ARG A O 1
ATOM 1505 N N . ARG A 1 198 ? -0.611 -14.656 -0.064 1 97.31 198 ARG A N 1
ATOM 1506 C CA . ARG A 1 198 ? 0.437 -15.25 0.76 1 97.31 198 ARG A CA 1
ATOM 1507 C C . ARG A 1 198 ? 1.568 -14.258 1.004 1 97.31 198 ARG A C 1
ATOM 1509 O O . ARG A 1 198 ? 1.576 -13.164 0.435 1 97.31 198 ARG A O 1
ATOM 1516 N N . LEU A 1 199 ? 2.42 -14.562 2.02 1 98.12 199 LEU A N 1
ATOM 1517 C CA . LEU A 1 199 ? 3.697 -13.859 2.037 1 98.12 199 LEU A CA 1
ATOM 1518 C C . LEU A 1 199 ? 4.543 -14.242 0.828 1 98.12 199 LEU A C 1
ATOM 1520 O O . LEU A 1 199 ? 4.828 -15.422 0.607 1 98.12 199 LEU A O 1
ATOM 1524 N N . GLN A 1 200 ? 4.934 -13.18 0.046 1 98.31 200 GLN A N 1
ATOM 1525 C CA . GLN A 1 200 ? 5.461 -13.531 -1.268 1 98.31 200 GLN A CA 1
ATOM 1526 C C . GLN A 1 200 ? 6.711 -12.719 -1.594 1 98.31 200 GLN A C 1
ATOM 1528 O O . GLN A 1 200 ? 6.902 -11.625 -1.062 1 98.31 200 GLN A O 1
ATOM 1533 N N . VAL A 1 201 ? 7.559 -13.297 -2.332 1 98.31 201 VAL A N 1
ATOM 1534 C CA . VAL A 1 201 ? 8.555 -12.672 -3.193 1 98.31 201 VAL A CA 1
ATOM 1535 C C . VAL A 1 201 ? 8.055 -12.648 -4.637 1 98.31 201 VAL A C 1
ATOM 1537 O O . VAL A 1 201 ? 7.574 -13.664 -5.148 1 98.31 201 VAL A O 1
ATOM 1540 N N . GLN A 1 202 ? 8.078 -11.477 -5.316 1 98.5 202 GLN A N 1
ATOM 1541 C CA . GLN A 1 202 ? 7.422 -11.328 -6.613 1 98.5 202 GLN A CA 1
ATOM 1542 C C . GLN A 1 202 ? 7.938 -12.367 -7.609 1 98.5 202 GLN A C 1
ATOM 1544 O O . GLN A 1 202 ? 7.164 -12.906 -8.398 1 98.5 202 GLN A O 1
ATOM 1549 N N . GLU A 1 203 ? 9.219 -12.672 -7.566 1 98.38 203 GLU A N 1
ATOM 1550 C CA . GLU A 1 203 ? 9.812 -13.672 -8.445 1 98.38 203 GLU A CA 1
ATOM 1551 C C . GLU A 1 203 ? 9.188 -15.047 -8.219 1 98.38 203 GLU A C 1
ATOM 1553 O O . GLU A 1 203 ? 8.836 -15.734 -9.172 1 98.38 203 GLU A O 1
ATOM 1558 N N . ARG A 1 204 ? 9.086 -15.406 -6.973 1 98.44 204 ARG A N 1
ATOM 1559 C CA . ARG A 1 204 ? 8.484 -16.688 -6.613 1 98.44 204 ARG A CA 1
ATOM 1560 C C . ARG A 1 204 ? 7.008 -16.719 -7.004 1 98.44 204 ARG A C 1
ATOM 1562 O O . ARG A 1 204 ? 6.531 -17.719 -7.543 1 98.44 204 ARG A O 1
ATOM 1569 N N . LEU A 1 205 ? 6.336 -15.609 -6.73 1 98.75 205 LEU A N 1
ATOM 1570 C CA . LEU A 1 205 ? 4.922 -15.5 -7.086 1 98.75 205 LEU A CA 1
ATOM 1571 C C . LEU A 1 205 ? 4.719 -15.727 -8.578 1 98.75 205 LEU A C 1
ATOM 1573 O O . LEU A 1 205 ? 3.85 -16.5 -8.977 1 98.75 205 LEU A O 1
ATOM 1577 N N . THR A 1 206 ? 5.527 -15.109 -9.398 1 98.88 206 THR A N 1
ATOM 1578 C CA . THR A 1 206 ? 5.43 -15.211 -10.852 1 98.88 206 THR A CA 1
ATOM 1579 C C . THR A 1 206 ? 5.578 -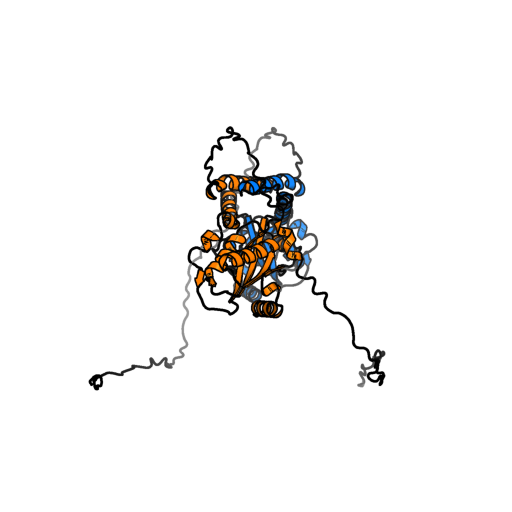16.656 -11.297 1 98.88 206 THR A C 1
ATOM 1581 O O . THR A 1 206 ? 4.773 -17.156 -12.094 1 98.88 206 THR A O 1
ATOM 1584 N N . LYS A 1 207 ? 6.508 -17.328 -10.766 1 98.81 207 LYS A N 1
ATOM 1585 C CA . LYS A 1 207 ? 6.766 -18.719 -11.109 1 98.81 207 LYS A CA 1
ATOM 1586 C C . LYS A 1 207 ? 5.621 -19.625 -10.648 1 98.81 207 LYS A C 1
ATOM 1588 O O . LYS A 1 207 ? 5.18 -20.5 -11.391 1 98.81 207 LYS A O 1
ATOM 1593 N N . GLN A 1 208 ? 5.184 -19.391 -9.453 1 98.5 208 GLN A N 1
ATOM 1594 C CA . GLN A 1 208 ? 4.105 -20.203 -8.891 1 98.5 208 GLN A CA 1
ATOM 1595 C C . GLN A 1 208 ? 2.846 -20.109 -9.742 1 98.5 208 GLN A C 1
ATOM 1597 O O . GLN A 1 208 ? 2.174 -21.125 -9.977 1 98.5 208 GLN A O 1
ATOM 1602 N N . ILE A 1 209 ? 2.557 -18.938 -10.188 1 98.5 209 ILE A N 1
ATOM 1603 C CA . ILE A 1 209 ? 1.381 -18.766 -11.039 1 98.5 209 ILE A CA 1
ATOM 1604 C C . ILE A 1 209 ? 1.565 -19.547 -12.336 1 98.5 209 ILE A C 1
ATOM 1606 O O . ILE A 1 209 ? 0.667 -20.266 -12.766 1 98.5 209 ILE A O 1
ATOM 1610 N N . ALA A 1 210 ? 2.711 -19.453 -12.969 1 98.62 210 ALA A N 1
ATOM 1611 C CA . ALA A 1 210 ? 2.986 -20.156 -14.227 1 98.62 210 ALA A CA 1
ATOM 1612 C C . ALA A 1 210 ? 2.861 -21.656 -14.055 1 98.62 210 ALA A C 1
ATOM 1614 O O . ALA A 1 210 ? 2.227 -22.328 -14.875 1 98.62 210 ALA A O 1
ATOM 1615 N N . VAL A 1 211 ? 3.43 -22.172 -13.031 1 98.19 211 VAL A N 1
ATOM 1616 C CA . VAL A 1 211 ? 3.408 -23.594 -12.758 1 98.19 211 VAL A CA 1
ATOM 1617 C C . VAL A 1 211 ? 1.975 -24.047 -12.492 1 98.19 211 VAL A C 1
ATOM 1619 O O . VAL A 1 211 ? 1.548 -25.094 -12.977 1 98.19 211 VAL A O 1
ATOM 1622 N N . ALA A 1 212 ? 1.274 -23.234 -11.781 1 97.12 212 ALA A N 1
ATOM 1623 C CA . ALA A 1 212 ? -0.108 -23.562 -11.461 1 97.12 212 ALA A CA 1
ATOM 1624 C C . ALA A 1 212 ? -0.967 -23.625 -12.719 1 97.12 212 ALA A C 1
ATOM 1626 O O . ALA A 1 212 ? -1.79 -24.531 -12.867 1 97.12 212 ALA A O 1
ATOM 1627 N N . VAL A 1 213 ? -0.816 -22.656 -13.602 1 96.06 213 VAL A N 1
ATOM 1628 C CA . VAL A 1 213 ? -1.568 -22.656 -14.852 1 96.06 213 VAL A CA 1
ATOM 1629 C C . VAL A 1 213 ? -1.195 -23.891 -15.68 1 96.06 213 VAL A C 1
ATOM 1631 O O . VAL A 1 213 ? -2.062 -24.531 -16.266 1 96.06 213 VAL A O 1
ATOM 1634 N N . THR A 1 214 ? 0.065 -24.25 -15.711 1 96.38 214 THR A N 1
ATOM 1635 C CA . THR A 1 214 ? 0.533 -25.438 -16.422 1 96.38 214 THR A CA 1
ATOM 1636 C C . THR A 1 214 ? -0.138 -26.688 -15.883 1 96.38 214 THR A C 1
ATOM 1638 O O . THR A 1 214 ? -0.6 -27.547 -16.656 1 96.38 214 THR A O 1
ATOM 1641 N N . GLN A 1 215 ? -0.192 -26.734 -14.586 1 94 215 GLN A N 1
ATOM 1642 C CA . GLN A 1 215 ? -0.806 -27.891 -13.953 1 94 215 GLN A CA 1
ATOM 1643 C C . GLN A 1 215 ? -2.309 -27.938 -14.211 1 94 215 GLN A C 1
ATOM 1645 O O . GLN A 1 215 ? -2.879 -29 -14.414 1 94 215 GLN A O 1
ATOM 1650 N N . ALA A 1 216 ? -2.922 -26.797 -14.281 1 90.88 216 ALA A N 1
ATOM 1651 C CA . ALA A 1 216 ? -4.375 -26.703 -14.391 1 90.88 216 ALA A CA 1
ATOM 1652 C C . ALA A 1 216 ? -4.844 -27.047 -15.797 1 90.88 216 ALA A C 1
ATOM 1654 O O . ALA A 1 216 ? -5.863 -27.719 -15.977 1 90.88 216 ALA A O 1
ATOM 1655 N N . VAL A 1 217 ? -4.047 -26.656 -16.844 1 89.69 217 VAL A N 1
ATOM 1656 C CA . VAL A 1 217 ? -4.59 -26.734 -18.188 1 89.69 217 VAL A CA 1
ATOM 1657 C C . VAL A 1 217 ? -3.703 -27.625 -19.047 1 89.69 217 VAL A C 1
ATOM 1659 O O . VAL A 1 217 ? -4.109 -28.062 -20.141 1 89.69 217 VAL A O 1
ATOM 1662 N N . GLN A 1 218 ? -2.494 -27.938 -18.609 1 92.06 218 GLN A N 1
ATOM 1663 C CA . GLN A 1 218 ? -1.52 -28.75 -19.344 1 92.06 218 GLN A CA 1
ATOM 1664 C C . GLN A 1 218 ? -1.354 -28.25 -20.781 1 92.06 218 GLN A C 1
ATOM 1666 O O . GLN A 1 218 ? -1.459 -29.031 -21.719 1 92.06 218 GLN A O 1
ATOM 1671 N N . PRO A 1 219 ? -1.078 -26.984 -20.875 1 95.88 219 PRO A N 1
ATOM 1672 C CA . PRO A 1 219 ? -0.888 -26.391 -22.203 1 95.88 219 PRO A CA 1
ATOM 1673 C C . PRO A 1 219 ? 0.486 -26.703 -22.797 1 95.88 219 PRO A C 1
ATOM 1675 O O . PRO A 1 219 ? 1.32 -27.328 -22.141 1 95.88 219 PRO A O 1
ATOM 1678 N N . ALA A 1 220 ? 0.678 -26.312 -24.062 1 96.62 220 ALA A N 1
ATOM 1679 C CA . ALA A 1 220 ? 1.99 -26.438 -24.688 1 96.62 220 ALA A CA 1
ATOM 1680 C C . ALA A 1 220 ? 3.01 -25.531 -24.016 1 96.62 220 ALA A C 1
ATOM 1682 O O . ALA A 1 220 ? 4.211 -25.812 -24.031 1 96.62 220 ALA A O 1
ATOM 1683 N N . GLY A 1 221 ? 2.527 -24.469 -23.453 1 97.69 221 GLY A N 1
ATOM 1684 C CA . GLY A 1 221 ? 3.361 -23.5 -22.75 1 97.69 221 GLY A CA 1
ATOM 1685 C C . GLY A 1 221 ? 2.562 -22.453 -22.016 1 97.69 221 GLY A C 1
ATOM 1686 O O . GLY A 1 221 ? 1.374 -22.266 -22.281 1 97.69 221 GLY A O 1
ATOM 1687 N N . VAL A 1 222 ? 3.221 -21.797 -21.078 1 98.31 222 VAL A N 1
ATOM 1688 C CA . VAL A 1 222 ? 2.619 -20.734 -20.281 1 98.31 222 VAL A CA 1
ATOM 1689 C C . VAL A 1 222 ? 3.609 -19.578 -20.125 1 98.31 222 VAL A C 1
ATOM 1691 O O . VAL A 1 222 ? 4.809 -19.812 -19.938 1 98.31 222 VAL A O 1
ATOM 1694 N N . ALA A 1 223 ? 3.086 -18.375 -20.266 1 98.75 223 ALA A N 1
ATOM 1695 C CA . ALA A 1 223 ? 3.85 -17.156 -20 1 98.75 223 ALA A CA 1
ATOM 1696 C C . ALA A 1 223 ? 3.131 -16.281 -18.969 1 98.75 223 ALA A C 1
ATOM 1698 O O . ALA A 1 223 ? 1.924 -16.047 -19.078 1 98.75 223 ALA A O 1
ATOM 1699 N N . VAL A 1 224 ? 3.896 -15.828 -17.984 1 98.81 224 VAL A N 1
ATOM 1700 C CA . VAL A 1 224 ? 3.348 -14.938 -16.953 1 98.81 224 VAL A CA 1
ATOM 1701 C C . VAL A 1 224 ? 4.25 -13.719 -16.797 1 98.81 224 VAL A C 1
ATOM 1703 O O . VAL A 1 224 ? 5.477 -13.852 -16.734 1 98.81 224 VAL A O 1
ATOM 1706 N N . VAL A 1 225 ? 3.674 -12.562 -16.828 1 98.75 225 VAL A N 1
ATOM 1707 C CA . VAL A 1 225 ? 4.355 -11.312 -16.516 1 98.75 225 VAL A CA 1
ATOM 1708 C C . VAL A 1 225 ? 3.67 -10.633 -15.328 1 98.75 225 VAL A C 1
ATOM 1710 O O . VAL A 1 225 ? 2.443 -10.492 -15.312 1 98.75 225 VAL A O 1
ATOM 1713 N N . VAL A 1 226 ? 4.461 -10.25 -14.344 1 98.56 226 VAL A N 1
ATOM 1714 C CA . VAL A 1 226 ? 3.943 -9.531 -13.188 1 98.56 226 VAL A CA 1
ATOM 1715 C C . VAL A 1 226 ? 4.613 -8.164 -13.078 1 98.56 226 VAL A C 1
ATOM 1717 O O . VAL A 1 226 ? 5.844 -8.062 -13.109 1 98.56 226 VAL A O 1
ATOM 1720 N N . GLU A 1 227 ? 3.834 -7.164 -13.062 1 97.88 227 GLU A N 1
ATOM 1721 C CA . GLU A 1 227 ? 4.273 -5.816 -12.727 1 97.88 227 GLU A CA 1
ATOM 1722 C C . GLU A 1 227 ? 3.789 -5.41 -11.336 1 97.88 227 GLU A C 1
ATOM 1724 O O . GLU A 1 227 ? 2.586 -5.391 -11.07 1 97.88 227 GLU A O 1
ATOM 1729 N N . GLY A 1 228 ? 4.777 -5.109 -10.477 1 96.56 228 GLY A N 1
ATOM 1730 C CA . GLY A 1 228 ? 4.402 -4.844 -9.094 1 96.56 228 GLY A CA 1
ATOM 1731 C C . GLY A 1 228 ? 4.969 -3.541 -8.562 1 96.56 228 GLY A C 1
ATOM 1732 O O . GLY A 1 228 ? 6.047 -3.111 -8.977 1 96.56 228 GLY A O 1
ATOM 1733 N N . VAL A 1 229 ? 4.199 -2.881 -7.715 1 95.19 229 VAL A N 1
ATOM 1734 C CA . VAL A 1 229 ? 4.621 -1.739 -6.91 1 95.19 229 VAL A CA 1
ATOM 1735 C C . VAL A 1 229 ? 4.758 -2.158 -5.449 1 95.19 229 VAL A C 1
ATOM 1737 O O . VAL A 1 229 ? 3.781 -2.578 -4.824 1 95.19 229 VAL A O 1
ATOM 1740 N N . HIS A 1 230 ? 5.949 -2.023 -4.969 1 96.5 230 HIS A N 1
ATOM 1741 C CA . HIS A 1 230 ? 6.238 -2.445 -3.602 1 96.5 230 HIS A CA 1
ATOM 1742 C C . HIS A 1 230 ? 6.211 -1.262 -2.641 1 96.5 230 HIS A C 1
ATOM 1744 O O . HIS A 1 230 ? 7.125 -0.434 -2.645 1 96.5 230 HIS A O 1
ATOM 1750 N N . MET A 1 231 ? 5.258 -1.305 -1.748 1 95.25 231 MET A N 1
ATOM 1751 C CA . MET A 1 231 ? 5.113 -0.196 -0.81 1 95.25 231 MET A CA 1
ATOM 1752 C C . MET A 1 231 ? 6.305 -0.125 0.139 1 95.25 231 MET A C 1
ATOM 1754 O O . MET A 1 231 ? 6.66 0.953 0.618 1 95.25 231 MET A O 1
ATOM 1758 N N . CYS A 1 232 ? 6.93 -1.258 0.415 1 95.12 232 CYS A N 1
ATOM 1759 C CA . CYS A 1 232 ? 8.094 -1.277 1.3 1 95.12 232 CYS A CA 1
ATOM 1760 C C . CYS A 1 232 ? 9.227 -0.441 0.727 1 95.12 232 CYS A C 1
ATOM 1762 O O . CYS A 1 232 ? 10.062 0.074 1.473 1 95.12 232 CYS A O 1
ATOM 1764 N N . MET A 1 233 ? 9.211 -0.268 -0.56 1 93.75 233 MET A N 1
ATOM 1765 C CA . MET A 1 233 ? 10.242 0.541 -1.212 1 93.75 233 MET A CA 1
ATOM 1766 C C . MET A 1 233 ? 9.75 1.97 -1.424 1 93.75 233 MET A C 1
ATOM 1768 O O . MET A 1 233 ? 10.469 2.926 -1.124 1 93.75 233 MET A O 1
ATOM 1772 N N . VAL A 1 234 ? 8.555 2.092 -1.844 1 92.19 234 VAL A N 1
ATOM 1773 C CA . VAL A 1 234 ? 7.992 3.389 -2.205 1 92.19 234 VAL A CA 1
ATOM 1774 C C . VAL A 1 234 ? 7.836 4.25 -0.954 1 92.19 234 VAL A C 1
ATOM 1776 O O . VAL A 1 234 ? 8.219 5.422 -0.95 1 92.19 234 VAL A O 1
ATOM 1779 N N . MET A 1 235 ? 7.43 3.674 0.12 1 93.69 235 MET A N 1
ATOM 1780 C CA . MET A 1 235 ? 7.121 4.426 1.333 1 93.69 235 MET A CA 1
ATOM 1781 C C . MET A 1 235 ? 8.398 4.828 2.064 1 93.69 235 MET A C 1
ATOM 1783 O O . MET A 1 235 ? 8.375 5.707 2.926 1 93.69 235 MET A O 1
ATOM 1787 N N . ARG A 1 236 ? 9.445 4.191 1.771 1 88.19 236 ARG A N 1
ATOM 1788 C CA . ARG A 1 236 ? 10.688 4.504 2.461 1 88.19 236 ARG A CA 1
ATOM 1789 C C . ARG A 1 236 ? 11.555 5.449 1.63 1 88.19 236 ARG A C 1
ATOM 1791 O O . ARG A 1 236 ? 12.664 5.797 2.033 1 88.19 236 ARG A O 1
ATOM 1798 N N . GLY A 1 237 ? 10.977 5.887 0.541 1 78.06 237 GLY A N 1
ATOM 1799 C CA . GLY A 1 237 ? 11.672 6.863 -0.282 1 78.06 237 GLY A CA 1
ATOM 1800 C C . GLY A 1 237 ? 12.82 6.266 -1.073 1 78.06 237 GLY A C 1
ATOM 1801 O O . GLY A 1 237 ? 13.617 6.996 -1.673 1 78.06 237 GLY A O 1
ATOM 1802 N N . VAL A 1 238 ? 12.984 4.992 -0.976 1 73.38 238 VAL A N 1
ATOM 1803 C CA . VAL A 1 238 ? 14.055 4.344 -1.725 1 73.38 238 VAL A CA 1
ATOM 1804 C C . VAL A 1 238 ? 13.742 4.387 -3.219 1 73.38 238 VAL A C 1
ATOM 1806 O O . VAL A 1 238 ? 14.656 4.414 -4.051 1 73.38 238 VAL A O 1
ATOM 1809 N N . GLN A 1 239 ? 12.461 4.352 -3.494 1 72.44 239 GLN A N 1
ATOM 1810 C CA . GLN A 1 239 ? 11.992 4.414 -4.875 1 72.44 239 GLN A CA 1
ATOM 1811 C C . GLN A 1 239 ? 10.938 5.5 -5.047 1 72.44 239 GLN A C 1
ATOM 1813 O O . GLN A 1 239 ? 10.266 5.879 -4.082 1 72.44 239 GLN A O 1
ATOM 1818 N N . LYS A 1 240 ? 11.023 5.871 -6.242 1 70.75 240 LYS A N 1
ATOM 1819 C CA . LYS A 1 240 ? 9.977 6.816 -6.613 1 70.75 240 LYS A CA 1
ATOM 1820 C C . LYS A 1 240 ? 8.602 6.145 -6.609 1 70.75 240 LYS A C 1
ATOM 1822 O O . LYS A 1 240 ? 8.508 4.922 -6.727 1 70.75 240 LYS A O 1
ATOM 1827 N N . ILE A 1 241 ? 7.645 6.883 -6.367 1 69.69 241 ILE A N 1
ATOM 1828 C CA . ILE A 1 241 ? 6.266 6.418 -6.262 1 69.69 241 ILE A CA 1
ATOM 1829 C C . ILE A 1 241 ? 5.879 5.656 -7.527 1 69.69 241 ILE A C 1
ATOM 1831 O O . ILE A 1 241 ? 5.141 4.672 -7.465 1 69.69 241 ILE A O 1
ATOM 1835 N N . ASN A 1 242 ? 6.539 5.965 -8.602 1 75.06 242 ASN A N 1
ATOM 1836 C CA . ASN A 1 242 ? 6.117 5.348 -9.852 1 75.06 242 ASN A CA 1
ATOM 1837 C C . ASN A 1 242 ? 7.016 4.168 -10.227 1 75.06 242 ASN A C 1
ATOM 1839 O O . ASN A 1 242 ? 6.895 3.615 -11.32 1 75.06 242 ASN A O 1
ATOM 1843 N N . SER A 1 243 ? 7.805 3.805 -9.328 1 86.19 243 SER A N 1
ATOM 1844 C CA . SER A 1 243 ? 8.688 2.686 -9.625 1 86.19 243 SER A CA 1
ATOM 1845 C C . SER A 1 243 ? 7.926 1.363 -9.625 1 86.19 243 SER A C 1
ATOM 1847 O O . SER A 1 243 ? 7.109 1.112 -8.742 1 86.19 243 SER A O 1
ATOM 1849 N N . LYS A 1 244 ? 8.164 0.621 -10.758 1 93.62 244 LYS A N 1
ATOM 1850 C CA . LYS A 1 244 ? 7.52 -0.685 -10.898 1 93.62 244 LYS A CA 1
ATOM 1851 C C . LYS A 1 244 ? 8.555 -1.785 -11.102 1 93.62 244 LYS A C 1
ATOM 1853 O O . LYS A 1 244 ? 9.578 -1.568 -11.758 1 93.62 244 LYS A O 1
ATOM 1858 N N . THR A 1 245 ? 8.352 -2.9 -10.453 1 96.38 245 THR A N 1
ATOM 1859 C CA . THR A 1 245 ? 9.148 -4.105 -10.656 1 96.38 245 THR A CA 1
ATOM 1860 C C . THR A 1 245 ? 8.445 -5.066 -11.609 1 96.38 245 THR A C 1
ATOM 1862 O O . THR A 1 245 ? 7.246 -5.332 -11.453 1 96.38 245 THR A O 1
ATOM 1865 N N . VAL A 1 246 ? 9.164 -5.543 -12.641 1 97.94 246 VAL A N 1
ATOM 1866 C CA . VAL A 1 246 ? 8.586 -6.48 -13.602 1 97.94 246 VAL A CA 1
ATOM 1867 C C . VAL A 1 246 ? 9.297 -7.828 -13.5 1 97.94 246 VAL A C 1
ATOM 1869 O O . VAL A 1 246 ? 10.531 -7.891 -13.5 1 97.94 246 VAL A O 1
ATOM 1872 N N . THR A 1 247 ? 8.578 -8.883 -13.305 1 98.56 247 THR A N 1
ATOM 1873 C CA . THR A 1 247 ? 9.078 -10.258 -13.336 1 98.56 247 THR A CA 1
ATOM 1874 C C . THR A 1 247 ? 8.32 -11.094 -14.359 1 98.56 247 THR A C 1
ATOM 1876 O O . THR A 1 247 ? 7.176 -10.781 -14.703 1 98.56 247 THR A O 1
ATOM 1879 N N . SER A 1 248 ? 8.992 -12.086 -14.953 1 98.5 248 SER A N 1
ATOM 1880 C CA . SER A 1 248 ? 8.352 -12.945 -15.945 1 98.5 248 SER A CA 1
ATOM 1881 C C . SER A 1 248 ? 8.812 -14.391 -15.797 1 98.5 248 SER A C 1
ATOM 1883 O O . SER A 1 248 ? 9.898 -14.656 -15.273 1 98.5 248 SER A O 1
ATOM 1885 N N . THR A 1 249 ? 7.977 -15.281 -16.109 1 98.75 249 THR A N 1
ATOM 1886 C CA . THR A 1 249 ? 8.258 -16.703 -16.219 1 98.75 249 THR A CA 1
ATOM 1887 C C . THR A 1 249 ? 7.691 -17.266 -17.516 1 98.75 249 THR A C 1
ATOM 1889 O O . THR A 1 249 ? 6.523 -17.047 -17.844 1 98.75 249 THR A O 1
ATOM 1892 N N . MET A 1 250 ? 8.547 -17.891 -18.281 1 98.5 250 MET A N 1
ATOM 1893 C CA . MET A 1 250 ? 8.18 -18.547 -19.531 1 98.5 250 MET A CA 1
ATOM 1894 C C . MET A 1 250 ? 8.367 -20.062 -19.422 1 98.5 250 MET A C 1
ATOM 1896 O O . MET A 1 250 ? 9.438 -20.531 -19.047 1 98.5 250 MET A O 1
ATOM 1900 N N . LEU A 1 251 ? 7.383 -20.781 -19.734 1 98.5 251 LEU A N 1
ATOM 1901 C CA . LEU A 1 251 ? 7.438 -22.25 -19.703 1 98.5 251 LEU A CA 1
ATOM 1902 C C . LEU A 1 251 ? 7.031 -22.828 -21.047 1 98.5 251 LEU A C 1
ATOM 1904 O O . LEU A 1 251 ? 6.258 -22.219 -21.797 1 98.5 251 LEU A O 1
ATOM 1908 N N . GLY A 1 252 ? 7.551 -24 -21.422 1 97.88 252 GLY A N 1
ATOM 1909 C CA . GLY A 1 252 ? 7.195 -24.672 -22.656 1 97.88 252 GLY A CA 1
ATOM 1910 C C . GLY A 1 252 ? 7.57 -23.891 -23.906 1 97.88 252 GLY A C 1
ATOM 1911 O O . GLY A 1 252 ? 8.703 -23.406 -24.031 1 97.88 252 GLY A O 1
ATOM 1912 N N . VAL A 1 253 ? 6.586 -23.828 -24.797 1 97.5 253 VAL A N 1
ATOM 1913 C CA . VAL A 1 253 ? 6.855 -23.25 -26.109 1 97.5 253 VAL A CA 1
ATOM 1914 C C . VAL A 1 253 ? 7.242 -21.766 -25.969 1 97.5 253 VAL A C 1
ATOM 1916 O O . VAL A 1 253 ? 7.93 -21.219 -26.828 1 97.5 253 VAL A O 1
ATOM 1919 N N . PHE A 1 254 ? 6.852 -21.125 -24.859 1 97.81 254 PHE A N 1
ATOM 1920 C CA . PHE A 1 254 ? 7.199 -19.719 -24.656 1 97.81 254 PHE A CA 1
ATOM 1921 C C . PHE A 1 254 ? 8.68 -19.578 -24.312 1 97.81 254 PHE A C 1
ATOM 1923 O O . PHE A 1 254 ? 9.266 -18.516 -24.531 1 97.81 254 PHE A O 1
ATOM 1930 N N . ARG A 1 255 ? 9.195 -20.516 -23.75 1 97.12 255 ARG A N 1
ATOM 1931 C CA . ARG A 1 255 ? 10.625 -20.516 -23.453 1 97.12 255 ARG A CA 1
ATOM 1932 C C . ARG A 1 255 ? 11.438 -20.906 -24.688 1 97.12 255 ARG A C 1
ATOM 1934 O O . ARG A 1 255 ? 12.477 -20.297 -24.953 1 97.12 255 ARG A O 1
ATOM 1941 N N . ASP A 1 256 ? 10.914 -21.797 -25.484 1 97.31 256 ASP A N 1
ATOM 1942 C CA . ASP A 1 256 ? 11.68 -22.453 -26.547 1 97.31 256 ASP A CA 1
ATOM 1943 C C . ASP A 1 256 ? 11.562 -21.688 -27.859 1 97.31 256 ASP A C 1
ATOM 1945 O O . ASP A 1 256 ? 12.477 -21.734 -28.688 1 97.31 256 ASP A O 1
ATOM 1949 N N . ASP A 1 257 ? 10.445 -21.031 -28.109 1 97.31 257 ASP A N 1
ATOM 1950 C CA . ASP A 1 257 ? 10.172 -20.359 -29.375 1 97.31 257 ASP A CA 1
ATOM 1951 C C . ASP A 1 257 ? 10.133 -18.844 -29.188 1 97.31 257 ASP A C 1
ATOM 1953 O O . ASP A 1 257 ? 9.148 -18.312 -28.672 1 97.31 257 ASP A O 1
ATOM 1957 N N . PRO A 1 258 ? 11.078 -18.156 -29.719 1 97.12 258 PRO A N 1
ATOM 1958 C CA . PRO A 1 258 ? 11.141 -16.703 -29.547 1 97.12 258 PRO A CA 1
ATOM 1959 C C . PRO A 1 258 ? 9.969 -15.984 -30.203 1 97.12 258 PRO A C 1
ATOM 1961 O O . PRO A 1 258 ? 9.531 -14.938 -29.719 1 97.12 258 PRO A O 1
ATOM 1964 N N . LYS A 1 259 ? 9.516 -16.516 -31.25 1 96.62 259 LYS A N 1
ATOM 1965 C CA . LYS A 1 259 ? 8.398 -15.883 -31.938 1 96.62 259 LYS A CA 1
ATOM 1966 C C . LYS A 1 259 ? 7.145 -15.891 -31.062 1 96.62 259 LYS A C 1
ATOM 1968 O O . LYS A 1 259 ? 6.441 -14.883 -30.953 1 96.62 259 LYS A O 1
ATOM 1973 N N . THR A 1 260 ? 6.914 -17.031 -30.484 1 95.94 260 THR A N 1
ATOM 1974 C CA . THR A 1 260 ? 5.77 -17.172 -29.594 1 95.94 260 THR A CA 1
ATOM 1975 C C . THR A 1 260 ? 5.902 -16.234 -28.391 1 95.94 260 THR A C 1
ATOM 1977 O O . THR A 1 260 ? 4.941 -15.57 -28.016 1 95.94 260 THR A O 1
ATOM 1980 N N . ARG A 1 261 ? 7.078 -16.141 -27.859 1 96.94 261 ARG A N 1
ATOM 1981 C CA . ARG A 1 261 ? 7.363 -15.266 -26.719 1 96.94 261 ARG A CA 1
ATOM 1982 C C . ARG A 1 261 ? 7.145 -13.805 -27.094 1 96.94 261 ARG A C 1
ATOM 1984 O O . ARG A 1 261 ? 6.52 -13.055 -26.344 1 96.94 261 ARG A O 1
ATOM 1991 N N . GLU A 1 262 ? 7.629 -13.438 -28.234 1 96.62 262 GLU A N 1
ATOM 1992 C CA . GLU A 1 262 ? 7.516 -12.055 -28.688 1 96.62 262 GLU A CA 1
ATOM 1993 C C . GLU A 1 262 ? 6.059 -11.672 -28.922 1 96.62 262 GLU A C 1
ATOM 1995 O O . GLU A 1 262 ? 5.652 -10.547 -28.641 1 96.62 262 GLU A O 1
ATOM 2000 N N . GLU A 1 263 ? 5.32 -12.562 -29.484 1 95.44 263 GLU A N 1
ATOM 2001 C CA . GLU A 1 263 ? 3.898 -12.312 -29.688 1 95.44 263 GLU A CA 1
ATOM 2002 C C . GLU A 1 263 ? 3.189 -12.023 -28.359 1 95.44 263 GLU A C 1
ATOM 2004 O O . GLU A 1 263 ? 2.424 -11.062 -28.266 1 95.44 263 GLU A O 1
ATOM 2009 N N . PHE A 1 264 ? 3.486 -12.82 -27.422 1 96.25 264 PHE A N 1
ATOM 2010 C CA . PHE A 1 264 ? 2.902 -12.633 -26.094 1 96.25 264 PHE A CA 1
ATOM 2011 C C . PHE A 1 264 ? 3.303 -11.281 -25.5 1 96.25 264 PHE A C 1
ATOM 2013 O O . PHE A 1 264 ? 2.451 -10.531 -25.031 1 96.25 264 PHE A O 1
ATOM 2020 N N . LEU A 1 265 ? 4.566 -10.945 -25.562 1 96.94 265 LEU A N 1
ATOM 2021 C CA . LEU A 1 265 ? 5.074 -9.711 -24.969 1 96.94 265 LEU A CA 1
ATOM 2022 C C . LEU A 1 265 ? 4.48 -8.492 -25.672 1 96.94 265 LEU A C 1
ATOM 2024 O O . LEU A 1 265 ? 4.184 -7.48 -25.031 1 96.94 265 LEU A O 1
ATOM 2028 N N . ASN A 1 266 ? 4.289 -8.648 -26.922 1 95.5 266 ASN A N 1
ATOM 2029 C CA . ASN A 1 266 ? 3.67 -7.566 -27.672 1 95.5 266 ASN A CA 1
ATOM 2030 C C . ASN A 1 266 ? 2.223 -7.34 -27.25 1 95.5 266 ASN A C 1
ATOM 2032 O O . ASN A 1 266 ? 1.773 -6.195 -27.141 1 95.5 266 ASN A O 1
ATOM 2036 N N . LEU A 1 267 ? 1.557 -8.359 -27.016 1 93.38 267 LEU A N 1
ATOM 2037 C CA . LEU A 1 267 ? 0.16 -8.273 -26.594 1 93.38 267 LEU A CA 1
ATOM 2038 C C . LEU A 1 267 ? 0.039 -7.688 -25.188 1 93.38 267 LEU A C 1
ATOM 2040 O O . LEU A 1 267 ? -0.896 -6.938 -24.906 1 93.38 267 LEU A O 1
ATOM 2044 N N . VAL A 1 268 ? 0.976 -7.977 -24.344 1 94.25 268 VAL A N 1
ATOM 2045 C CA . VAL A 1 268 ? 0.942 -7.539 -22.953 1 94.25 268 VAL A CA 1
ATOM 2046 C C . VAL A 1 268 ? 1.32 -6.062 -22.859 1 94.25 268 VAL A C 1
ATOM 2048 O O . VAL A 1 268 ? 0.808 -5.332 -22.016 1 94.25 268 VAL A O 1
ATOM 2051 N N . ASN A 1 269 ? 2.139 -5.621 -23.672 1 90.25 269 ASN A N 1
ATOM 2052 C CA . ASN A 1 269 ? 2.637 -4.25 -23.625 1 90.25 269 ASN A CA 1
ATOM 2053 C C . ASN A 1 269 ? 1.736 -3.297 -24.406 1 90.25 269 ASN A C 1
ATOM 2055 O O . ASN A 1 269 ? 1.873 -2.078 -24.297 1 90.25 269 ASN A O 1
ATOM 2059 N N . SER A 1 270 ? 0.93 -3.854 -25.234 1 79.75 270 SER A N 1
ATOM 2060 C CA . SER A 1 270 ? 0.047 -2.998 -26.016 1 79.75 270 SER A CA 1
ATOM 2061 C C . SER A 1 270 ? -1.008 -2.336 -25.141 1 79.75 270 SER A C 1
ATOM 2063 O O . SER A 1 270 ? -1.554 -2.969 -24.234 1 79.75 270 SER A O 1
ATOM 2065 N N . LYS A 1 271 ? -1.097 -0.981 -25.156 1 68.31 271 LYS A N 1
ATOM 2066 C CA . LYS A 1 271 ? -2.094 -0.202 -24.438 1 68.31 271 LYS A CA 1
ATOM 2067 C C . LYS A 1 271 ? -3.453 -0.266 -25.125 1 68.31 271 LYS A C 1
ATOM 2069 O O . LYS A 1 271 ? -3.527 -0.38 -26.344 1 68.31 271 LYS A O 1
ATOM 2074 N N . MET B 1 1 ? -35.938 -32.656 -70.562 1 17.92 1 MET B N 1
ATOM 2075 C CA . MET B 1 1 ? -36.031 -31.359 -71.25 1 17.92 1 MET B CA 1
ATOM 2076 C C . MET B 1 1 ? -35.906 -30.219 -70.188 1 17.92 1 MET B C 1
ATOM 2078 O O . MET B 1 1 ? -36 -30.453 -69 1 17.92 1 MET B O 1
ATOM 2082 N N . LYS B 1 2 ? -36.969 -29.172 -70.188 1 17.2 2 LYS B N 1
ATOM 2083 C CA . LYS B 1 2 ? -36.656 -27.75 -70.375 1 17.2 2 LYS B CA 1
ATOM 2084 C C . LYS B 1 2 ? -36.188 -27.109 -69.062 1 17.2 2 LYS B C 1
ATOM 2086 O O . LYS B 1 2 ? -36.406 -27.672 -68 1 17.2 2 LYS B O 1
ATOM 2091 N N . PRO B 1 3 ? -36.75 -25.812 -68.625 1 18.25 3 PRO B N 1
ATOM 2092 C CA . PRO B 1 3 ? -36.281 -24.422 -68.562 1 18.25 3 PRO B CA 1
ATOM 2093 C C . PRO B 1 3 ? -36.094 -23.953 -67.125 1 18.25 3 PRO B C 1
ATOM 2095 O O . PRO B 1 3 ? -35 -23.438 -66.812 1 18.25 3 PRO B O 1
ATOM 2098 N N . GLN B 1 4 ? -37.094 -23.125 -66.438 1 16.95 4 GLN B N 1
ATOM 2099 C CA . GLN B 1 4 ? -37.219 -21.672 -66.25 1 16.95 4 GLN B CA 1
ATOM 2100 C C . GLN B 1 4 ? -36.781 -21.25 -64.812 1 16.95 4 GLN B C 1
ATOM 2102 O O . GLN B 1 4 ? -36.781 -22.078 -63.906 1 16.95 4 GLN B O 1
ATOM 2107 N N . THR B 1 5 ? -36.906 -19.797 -64.375 1 19.11 5 THR B N 1
ATOM 2108 C CA . THR B 1 5 ? -36.156 -18.625 -63.969 1 19.11 5 THR B CA 1
ATOM 2109 C C . THR B 1 5 ? -36.312 -18.406 -62.469 1 19.11 5 THR B C 1
ATOM 2111 O O . THR B 1 5 ? -35.312 -18.281 -61.719 1 19.11 5 THR B O 1
ATOM 2114 N N . SER B 1 6 ? -37.438 -17.578 -61.875 1 16.94 6 SER B N 1
ATOM 2115 C CA . SER B 1 6 ? -37.344 -16.188 -61.438 1 16.94 6 SER B CA 1
ATOM 2116 C C . SER B 1 6 ? -37.188 -16.109 -59.938 1 16.94 6 SER B C 1
ATOM 2118 O O . SER B 1 6 ? -36.25 -15.492 -59.406 1 16.94 6 SER B O 1
ATOM 2120 N N . GLU B 1 7 ? -38.344 -15.547 -59 1 17.91 7 GLU B N 1
ATOM 2121 C CA . GLU B 1 7 ? -38.594 -14.234 -58.406 1 17.91 7 GLU B CA 1
ATOM 2122 C C . GLU B 1 7 ? -38.438 -14.281 -56.875 1 17.91 7 GLU B C 1
ATOM 2124 O O . GLU B 1 7 ? -39.125 -15.039 -56.219 1 17.91 7 GLU B O 1
ATOM 2129 N N . GLN B 1 8 ? -37.344 -14.07 -56.188 1 18.17 8 GLN B N 1
ATOM 2130 C CA . GLN B 1 8 ? -36.844 -14.336 -54.844 1 18.17 8 GLN B CA 1
ATOM 2131 C C . GLN B 1 8 ? -37.406 -13.344 -53.844 1 18.17 8 GLN B C 1
ATOM 2133 O O . GLN B 1 8 ? -36.688 -12.453 -53.375 1 18.17 8 GLN B O 1
ATOM 2138 N N . ASN B 1 9 ? -38.688 -12.859 -53.906 1 17.66 9 ASN B N 1
ATOM 2139 C CA . ASN B 1 9 ? -39.125 -11.578 -53.344 1 17.66 9 ASN B CA 1
ATOM 2140 C C . ASN B 1 9 ? -39.156 -11.594 -51.812 1 17.66 9 ASN B C 1
ATOM 2142 O O . ASN B 1 9 ? -39.969 -12.305 -51.219 1 17.66 9 ASN B O 1
ATOM 2146 N N . GLY B 1 10 ? -38.062 -11.539 -51 1 17.86 10 GLY B N 1
ATOM 2147 C CA . GLY B 1 10 ? -37.812 -11.836 -49.594 1 17.86 10 GLY B CA 1
ATOM 2148 C C . GLY B 1 10 ? -38.438 -10.812 -48.656 1 17.86 10 GLY B C 1
ATOM 2149 O O . GLY B 1 10 ? -38.188 -10.828 -47.438 1 17.86 10 GLY B O 1
ATOM 2150 N N . SER B 1 11 ? -38.969 -9.594 -49.125 1 18.08 11 SER B N 1
ATOM 2151 C CA . SER B 1 11 ? -38.75 -8.352 -48.406 1 18.08 11 SER B CA 1
ATOM 2152 C C . SER B 1 11 ? -39.625 -8.289 -47.156 1 18.08 11 SER B C 1
ATOM 2154 O O . SER B 1 11 ? -39.562 -7.336 -46.375 1 18.08 11 SER B O 1
ATOM 2156 N N . GLY B 1 12 ? -40.625 -9.164 -46.812 1 15.43 12 GLY B N 1
ATOM 2157 C CA . GLY B 1 12 ? -41.844 -8.523 -46.344 1 15.43 12 GLY B CA 1
ATOM 2158 C C . GLY B 1 12 ? -41.719 -7.938 -44.969 1 15.43 12 GLY B C 1
ATOM 2159 O O . GLY B 1 12 ? -42.594 -7.219 -44.5 1 15.43 12 GLY B O 1
ATOM 2160 N N . GLN B 1 13 ? -40.938 -8.586 -44.031 1 16.47 13 GLN B N 1
ATOM 2161 C CA . GLN B 1 13 ? -41.75 -8.609 -42.844 1 16.47 13 GLN B CA 1
ATOM 2162 C C . GLN B 1 13 ? -41.844 -7.227 -42.188 1 16.47 13 GLN B C 1
ATOM 2164 O O . GLN B 1 13 ? -40.844 -6.488 -42.188 1 16.47 13 GLN B O 1
ATOM 2169 N N . ASN B 1 14 ? -43.031 -6.816 -41.594 1 15.27 14 ASN B N 1
ATOM 2170 C CA . ASN B 1 14 ? -44.031 -5.793 -41.312 1 15.27 14 ASN B CA 1
ATOM 2171 C C . ASN B 1 14 ? -43.625 -4.922 -40.125 1 15.27 14 ASN B C 1
ATOM 2173 O O . ASN B 1 14 ? -43.656 -3.693 -40.219 1 15.27 14 ASN B O 1
ATOM 2177 N N . GLY B 1 15 ? -43.781 -5.398 -38.875 1 14.76 15 GLY B N 1
ATOM 2178 C CA . GLY B 1 15 ? -44.875 -4.734 -38.156 1 14.76 15 GLY B CA 1
ATOM 2179 C C . GLY B 1 15 ? -44.469 -3.42 -37.531 1 14.76 15 GLY B C 1
ATOM 2180 O O . GLY B 1 15 ? -44.594 -2.357 -38.156 1 14.76 15 GLY B O 1
ATOM 2181 N N . GLU B 1 16 ? -44.562 -3.297 -36.125 1 16.12 16 GLU B N 1
ATOM 2182 C CA . GLU B 1 16 ? -45.469 -2.455 -35.344 1 16.12 16 GLU B CA 1
ATOM 2183 C C . GLU B 1 16 ? -44.781 -1.15 -34.938 1 16.12 16 GLU B C 1
ATOM 2185 O O . GLU B 1 16 ? -43.562 -1.052 -34.938 1 16.12 16 GLU B O 1
ATOM 2190 N N . GLY B 1 17 ? -45.625 -0.292 -34.219 1 15.37 17 GLY B N 1
ATOM 2191 C CA . GLY B 1 17 ? -46.125 1.059 -34 1 15.37 17 GLY B CA 1
ATOM 2192 C C . GLY B 1 17 ? -45.219 1.889 -33.125 1 15.37 17 GLY B C 1
ATOM 2193 O O . GLY B 1 17 ? -44.625 1.367 -32.188 1 15.37 17 GLY B O 1
ATOM 2194 N N . ALA B 1 18 ? -44.656 2.936 -33.625 1 16.77 18 ALA B N 1
ATOM 2195 C CA . ALA B 1 18 ? -43.906 4.164 -33.438 1 16.77 18 ALA B CA 1
ATOM 2196 C C . ALA B 1 18 ? -44.438 4.977 -32.25 1 16.77 18 ALA B C 1
ATOM 2198 O O . ALA B 1 18 ? -45.562 5.504 -32.312 1 16.77 18 ALA B O 1
ATOM 2199 N N . ALA B 1 19 ? -44.156 4.391 -30.953 1 17.09 19 ALA B N 1
ATOM 2200 C CA . ALA B 1 19 ? -44.625 5.004 -29.719 1 17.09 19 ALA B CA 1
ATOM 2201 C C . ALA B 1 19 ? -44.438 6.52 -29.75 1 17.09 19 ALA B C 1
ATOM 2203 O O . ALA B 1 19 ? -43.375 7.012 -30.188 1 17.09 19 ALA B O 1
ATOM 2204 N N . ASP B 1 20 ? -45.562 7.285 -29.5 1 14.63 20 ASP B N 1
ATOM 2205 C CA . ASP B 1 20 ? -46.094 8.641 -29.609 1 14.63 20 ASP B CA 1
ATOM 2206 C C . ASP B 1 20 ? -45.312 9.609 -28.734 1 14.63 20 ASP B C 1
ATOM 2208 O O . ASP B 1 20 ? -45.094 9.344 -27.547 1 14.63 20 ASP B O 1
ATOM 2212 N N . ALA B 1 21 ? -44.438 10.523 -29.266 1 17.33 21 ALA B N 1
ATOM 2213 C CA . ALA B 1 21 ? -43.562 11.68 -29.047 1 17.33 21 ALA B CA 1
ATOM 2214 C C . ALA B 1 21 ? -44.344 12.797 -28.328 1 17.33 21 ALA B C 1
ATOM 2216 O O . ALA B 1 21 ? -43.875 13.953 -28.328 1 17.33 21 ALA B O 1
ATOM 2217 N N . VAL B 1 22 ? -45.375 12.406 -27.344 1 15.18 22 VAL B N 1
ATOM 2218 C CA . VAL B 1 22 ? -46.312 13.516 -27.141 1 15.18 22 VAL B CA 1
ATOM 2219 C C . VAL B 1 22 ? -45.531 14.781 -26.781 1 15.18 22 VAL B C 1
ATOM 2221 O O . VAL B 1 22 ? -44.5 14.711 -26.125 1 15.18 22 VAL B O 1
ATOM 2224 N N . ALA B 1 23 ? -45.906 15.961 -27.266 1 15.73 23 ALA B N 1
ATOM 2225 C CA . ALA B 1 23 ? -45.719 17.359 -27.656 1 15.73 23 ALA B CA 1
ATOM 2226 C C . ALA B 1 23 ? -45.812 18.281 -26.453 1 15.73 23 ALA B C 1
ATOM 2228 O O . ALA B 1 23 ? -45.781 19.5 -26.594 1 15.73 23 ALA B O 1
ATOM 2229 N N . VAL B 1 24 ? -45.562 17.797 -25.094 1 16.19 24 VAL B N 1
ATOM 2230 C CA . VAL B 1 24 ? -46.312 18.641 -24.188 1 16.19 24 VAL B CA 1
ATOM 2231 C C . VAL B 1 24 ? -45.875 20.094 -24.344 1 16.19 24 VAL B C 1
ATOM 2233 O O . VAL B 1 24 ? -44.656 20.391 -24.328 1 16.19 24 VAL B O 1
ATOM 2236 N N . ALA B 1 25 ? -46.812 20.969 -24.703 1 16.56 25 ALA B N 1
ATOM 2237 C CA . ALA B 1 25 ? -47.031 22.328 -25.172 1 16.56 25 ALA B CA 1
ATOM 2238 C C . ALA B 1 25 ? -46.438 23.344 -24.203 1 16.56 25 ALA B C 1
ATOM 2240 O O . ALA B 1 25 ? -46.344 23.094 -23 1 16.56 25 ALA B O 1
ATOM 2241 N N . THR B 1 26 ? -45.812 24.344 -24.75 1 16.81 26 THR B N 1
ATOM 2242 C CA . THR B 1 26 ? -44.969 25.516 -24.547 1 16.81 26 THR B CA 1
ATOM 2243 C C . THR B 1 26 ? -45.562 26.453 -23.516 1 16.81 26 THR B C 1
ATOM 2245 O O . THR B 1 26 ? -44.906 26.828 -22.547 1 16.81 26 THR B O 1
ATOM 2248 N N . ILE B 1 27 ? -46.375 27.406 -23.953 1 16.53 27 ILE B N 1
ATOM 2249 C CA . ILE B 1 27 ? -45.906 28.781 -23.953 1 16.53 27 ILE B CA 1
ATOM 2250 C C . ILE B 1 27 ? -46.438 29.516 -22.734 1 16.53 27 ILE B C 1
ATOM 2252 O O . ILE B 1 27 ? -45.688 30.203 -22.031 1 16.53 27 ILE B O 1
ATOM 2256 N N . PRO B 1 28 ? -47.844 29.516 -22.391 1 16.33 28 PRO B N 1
ATOM 2257 C CA . PRO B 1 28 ? -48.344 30.875 -22.641 1 16.33 28 PRO B CA 1
ATOM 2258 C C . PRO B 1 28 ? -48.188 31.797 -21.422 1 16.33 28 PRO B C 1
ATOM 2260 O O . PRO B 1 28 ? -47.938 33 -21.578 1 16.33 28 PRO B O 1
ATOM 2263 N N . THR B 1 29 ? -48.375 31.312 -20.141 1 16.67 29 THR B N 1
ATOM 2264 C CA . THR B 1 29 ? -49.531 31.938 -19.516 1 16.67 29 THR B CA 1
ATOM 2265 C C . THR B 1 29 ? -49.188 33.344 -19.047 1 16.67 29 THR B C 1
ATOM 2267 O O . THR B 1 29 ? -48.031 33.656 -18.766 1 16.67 29 THR B O 1
ATOM 2270 N N . GLY B 1 30 ? -50.219 34.25 -18.922 1 16.58 30 GLY B N 1
ATOM 2271 C CA . GLY B 1 30 ? -50.594 35.656 -18.938 1 16.58 30 GLY B CA 1
ATOM 2272 C C . GLY B 1 30 ? -50.062 36.438 -17.766 1 16.58 30 GLY B C 1
ATOM 2273 O O . GLY B 1 30 ? -49.531 35.844 -16.812 1 16.58 30 GLY B O 1
ATOM 2274 N N . GLU B 1 31 ? -50.625 37.625 -17.453 1 17.09 31 GLU B N 1
ATOM 2275 C CA . GLU B 1 31 ? -50.438 39.062 -17.219 1 17.09 31 GLU B CA 1
ATOM 2276 C C . GLU B 1 31 ? -50.406 39.375 -15.719 1 17.09 31 GLU B C 1
ATOM 2278 O O . GLU B 1 31 ? -50.125 40.5 -15.32 1 17.09 31 GLU B O 1
ATOM 2283 N N . ALA B 1 32 ? -50.625 38.406 -14.758 1 16.34 32 ALA B N 1
ATOM 2284 C CA . ALA B 1 32 ? -51.438 39.062 -13.758 1 16.34 32 ALA B CA 1
ATOM 2285 C C . ALA B 1 32 ? -50.688 40.188 -13.078 1 16.34 32 ALA B C 1
ATOM 2287 O O . ALA B 1 32 ? -49.5 40.062 -12.758 1 16.34 32 ALA B O 1
ATOM 2288 N N . SER B 1 33 ? -51.312 41.375 -12.812 1 16.62 33 SER B N 1
ATOM 2289 C CA . SER B 1 33 ? -51.125 42.812 -12.602 1 16.62 33 SER B CA 1
ATOM 2290 C C . SER B 1 33 ? -50.5 43.062 -11.227 1 16.62 33 SER B C 1
ATOM 2292 O O . SER B 1 33 ? -49.562 43.844 -11.109 1 16.62 33 SER B O 1
ATOM 2294 N N . ALA B 1 34 ? -51.25 42.75 -10.055 1 17.83 34 ALA B N 1
ATOM 2295 C CA . ALA B 1 34 ? -51.594 43.906 -9.234 1 17.83 34 ALA B CA 1
ATOM 2296 C C . ALA B 1 34 ? -50.406 44.344 -8.375 1 17.83 34 ALA B C 1
ATOM 2298 O O . ALA B 1 34 ? -49.5 43.562 -8.102 1 17.83 34 ALA B O 1
ATOM 2299 N N . ALA B 1 35 ? -50.562 45.469 -7.477 1 17.86 35 ALA B N 1
ATOM 2300 C CA . ALA B 1 35 ? -50.062 46.781 -7.043 1 17.86 35 ALA B CA 1
ATOM 2301 C C . ALA B 1 35 ? -49.25 46.688 -5.75 1 17.86 35 ALA B C 1
ATOM 2303 O O . ALA B 1 35 ? -48.25 47.344 -5.574 1 17.86 35 ALA B O 1
ATOM 2304 N N . THR B 1 36 ? -49.656 45.781 -4.629 1 17.59 36 THR B N 1
ATOM 2305 C CA . THR B 1 36 ? -49.875 46.656 -3.461 1 17.59 36 THR B CA 1
ATOM 2306 C C . THR B 1 36 ? -48.531 47 -2.795 1 17.59 36 THR B C 1
ATOM 2308 O O . THR B 1 36 ? -47.562 46.281 -2.951 1 17.59 36 THR B O 1
ATOM 2311 N N . SER B 1 37 ? -48.5 47.906 -1.668 1 17.45 37 SER B N 1
ATOM 2312 C CA . SER B 1 37 ? -47.844 49.094 -1.131 1 17.45 37 SER B CA 1
ATOM 2313 C C . SER B 1 37 ? -46.688 48.719 -0.204 1 17.45 37 SER B C 1
ATOM 2315 O O . SER B 1 37 ? -45.594 49.25 -0.361 1 17.45 37 SER B O 1
ATOM 2317 N N . GLY B 1 38 ? -46.906 48.25 1.131 1 18.16 38 GLY B N 1
ATOM 2318 C CA . GLY B 1 38 ? -46.531 49.125 2.225 1 18.16 38 GLY B CA 1
ATOM 2319 C C . GLY B 1 38 ? -45.094 48.875 2.713 1 18.16 38 GLY B C 1
ATOM 2320 O O . GLY B 1 38 ? -44.531 47.812 2.424 1 18.16 38 GLY B O 1
ATOM 2321 N N . THR B 1 39 ? -44.312 49.812 3.389 1 18.3 39 THR B N 1
ATOM 2322 C CA . THR B 1 39 ? -43.031 50.438 3.693 1 18.3 39 THR B CA 1
ATOM 2323 C C . THR B 1 39 ? -42.25 49.594 4.703 1 18.3 39 THR B C 1
ATOM 2325 O O . THR B 1 39 ? -41.031 49.438 4.582 1 18.3 39 THR B O 1
ATOM 2328 N N . ASP B 1 40 ? -42.781 49.031 5.91 1 18.06 40 ASP B N 1
ATOM 2329 C CA . ASP B 1 40 ? -42.188 49.656 7.094 1 18.06 40 ASP B CA 1
ATOM 2330 C C . ASP B 1 40 ? -40.969 48.875 7.57 1 18.06 40 ASP B C 1
ATOM 2332 O O . ASP B 1 40 ? -39.938 49.438 7.941 1 18.06 40 ASP B O 1
ATOM 2336 N N . LEU B 1 41 ? -40.969 47.469 7.828 1 20.2 41 LEU B N 1
ATOM 2337 C CA . LEU B 1 41 ? -40.594 47.062 9.172 1 20.2 41 LEU B CA 1
ATOM 2338 C C . LEU B 1 41 ? -39.062 47.094 9.32 1 20.2 41 LEU B C 1
ATOM 2340 O O . LEU B 1 41 ? -38.344 47 8.336 1 20.2 41 LEU B O 1
ATOM 2344 N N . THR B 1 42 ? -38.531 46.969 10.719 1 22.16 42 THR B N 1
ATOM 2345 C CA . THR B 1 42 ? -37.625 47.188 11.836 1 22.16 42 THR B CA 1
ATOM 2346 C C . THR B 1 42 ? -36.469 46.188 11.82 1 22.16 42 THR B C 1
ATOM 2348 O O . THR B 1 42 ? -36.688 45 11.984 1 22.16 42 THR B O 1
ATOM 2351 N N . VAL B 1 43 ? -35.438 46.344 11.055 1 19.14 43 VAL B N 1
ATOM 2352 C CA . VAL B 1 43 ? -34.438 45.375 10.664 1 19.14 43 VAL B CA 1
ATOM 2353 C C . VAL B 1 43 ? -33.562 45.031 11.875 1 19.14 43 VAL B C 1
ATOM 2355 O O . VAL B 1 43 ? -32.688 44.156 11.789 1 19.14 43 VAL B O 1
ATOM 2358 N N . SER B 1 44 ? -33.594 45.781 13.023 1 21.8 44 SER B N 1
ATOM 2359 C CA . SER B 1 44 ? -32.25 46.062 13.531 1 21.8 44 SER B CA 1
ATOM 2360 C C . SER B 1 44 ? -31.672 44.812 14.203 1 21.8 44 SER B C 1
ATOM 2362 O O . SER B 1 44 ? -31.656 44.719 15.438 1 21.8 44 SER B O 1
ATOM 2364 N N . LYS B 1 45 ? -32.062 43.562 13.914 1 21.67 45 LYS B N 1
ATOM 2365 C CA . LYS B 1 45 ? -31.766 42.469 14.828 1 21.67 45 LYS B CA 1
ATOM 2366 C C . LYS B 1 45 ? -30.266 42.25 14.953 1 21.67 45 LYS B C 1
ATOM 2368 O O . LYS B 1 45 ? -29.828 41.281 15.594 1 21.67 45 LYS B O 1
ATOM 2373 N N . ASN B 1 46 ? -29.172 43 14.594 1 21.08 46 ASN B N 1
ATOM 2374 C CA . ASN B 1 46 ? -28 42.25 14.203 1 21.08 46 ASN B CA 1
ATOM 2375 C C . ASN B 1 46 ? -27.281 41.656 15.414 1 21.08 46 ASN B C 1
ATOM 2377 O O . ASN B 1 46 ? -26.703 42.375 16.219 1 21.08 46 ASN B O 1
ATOM 2381 N N . SER B 1 47 ? -27.719 40.531 16.109 1 23.42 47 SER B N 1
ATOM 2382 C CA . SER B 1 47 ? -27.484 39.812 17.359 1 23.42 47 SER B CA 1
ATOM 2383 C C . SER B 1 47 ? -26.062 39.281 17.406 1 23.42 47 SER B C 1
ATOM 2385 O O . SER B 1 47 ? -25.719 38.5 18.297 1 23.42 47 SER B O 1
ATOM 2387 N N . GLN B 1 48 ? -25.172 39.531 16.453 1 22.91 48 GLN B N 1
ATOM 2388 C CA . GLN B 1 48 ? -23.984 38.719 16.312 1 22.91 48 GLN B CA 1
ATOM 2389 C C . GLN B 1 48 ? -23.031 38.938 17.484 1 22.91 48 GLN B C 1
ATOM 2391 O O . GLN B 1 48 ? -22 38.25 17.594 1 22.91 48 GLN B O 1
ATOM 2396 N N . GLN B 1 49 ? -23.109 40.031 18.266 1 22.97 49 GLN B N 1
ATOM 2397 C CA . GLN B 1 49 ? -22.031 40.406 19.172 1 22.97 49 GLN B CA 1
ATOM 2398 C C . GLN B 1 49 ? -21.891 39.406 20.297 1 22.97 49 GLN B C 1
ATOM 2400 O O . GLN B 1 49 ? -20.875 39.375 21 1 22.97 49 GLN B O 1
ATOM 2405 N N . LEU B 1 50 ? -22.984 38.812 20.734 1 23.98 50 LEU B N 1
ATOM 2406 C CA . LEU B 1 50 ? -22.953 38.25 22.094 1 23.98 50 LEU B CA 1
ATOM 2407 C C . LEU B 1 50 ? -21.984 37.094 22.188 1 23.98 50 LEU B C 1
ATOM 2409 O O . LEU B 1 50 ? -21.656 36.625 23.281 1 23.98 50 LEU B O 1
ATOM 2413 N N . LYS B 1 51 ? -21.812 36.344 21.094 1 25.61 51 LYS B N 1
ATOM 2414 C CA . LYS B 1 51 ? -21.453 34.938 21.359 1 25.61 51 LYS B CA 1
ATOM 2415 C C . LYS B 1 51 ? -20.016 34.844 21.844 1 25.61 51 LYS B C 1
ATOM 2417 O O . LYS B 1 51 ? -19.531 33.75 22.141 1 25.61 51 LYS B O 1
ATOM 2422 N N . LEU B 1 52 ? -19.234 35.875 21.719 1 24.31 52 LEU B N 1
ATOM 2423 C CA . LEU B 1 52 ? -17.812 35.688 21.922 1 24.31 52 LEU B CA 1
ATOM 2424 C C . LEU B 1 52 ? -17.469 35.625 23.406 1 24.31 52 LEU B C 1
ATOM 2426 O O . LEU B 1 52 ? -16.406 35.125 23.781 1 24.31 52 LEU B O 1
ATOM 2430 N N . GLU B 1 53 ? -18.328 36.25 24.297 1 23.83 53 GLU B N 1
ATOM 2431 C CA . GLU B 1 53 ? -17.844 36.531 25.656 1 23.83 53 GLU B CA 1
ATOM 2432 C C . GLU B 1 53 ? -17.656 35.219 26.453 1 23.83 53 GLU B C 1
ATOM 2434 O O . GLU B 1 53 ? -16.875 35.188 27.406 1 23.83 53 GLU B O 1
ATOM 2439 N N . MET B 1 54 ? -18.609 34.25 26.281 1 24.72 54 MET B N 1
ATOM 2440 C CA . MET B 1 54 ? -18.719 33.281 27.359 1 24.72 54 MET B CA 1
ATOM 2441 C C . MET B 1 54 ? -17.438 32.469 27.5 1 24.72 54 MET B C 1
ATOM 2443 O O . MET B 1 54 ? -17.328 31.625 28.406 1 24.72 54 MET B O 1
ATOM 2447 N N . LEU B 1 55 ? -16.578 32.406 26.578 1 23.45 55 LEU B N 1
ATOM 2448 C CA . LEU B 1 55 ? -15.469 31.453 26.703 1 23.45 55 LEU B CA 1
ATOM 2449 C C . LEU B 1 55 ? -14.477 31.938 27.766 1 23.45 55 LEU B C 1
ATOM 2451 O O . LEU B 1 55 ? -13.508 31.234 28.078 1 23.45 55 LEU B O 1
ATOM 2455 N N . ASN B 1 56 ? -14.68 33.188 28.219 1 23.47 56 ASN B N 1
ATOM 2456 C CA . ASN B 1 56 ? -13.609 33.75 29.062 1 23.47 56 ASN B CA 1
ATOM 2457 C C . ASN B 1 56 ? -13.688 33.219 30.484 1 23.47 56 ASN B C 1
ATOM 2459 O O . ASN B 1 56 ? -12.914 33.625 31.344 1 23.47 56 ASN B O 1
ATOM 2463 N N . MET B 1 57 ? -14.891 32.906 30.984 1 22.45 57 MET B N 1
ATOM 2464 C CA . MET B 1 57 ? -15.031 33 32.438 1 22.45 57 MET B CA 1
ATOM 2465 C C . MET B 1 57 ? -14.039 32.094 33.125 1 22.45 57 MET B C 1
ATOM 2467 O O . MET B 1 57 ? -13.484 32.469 34.188 1 22.45 57 MET B O 1
ATOM 2471 N N . GLU B 1 58 ? -14.164 30.719 33.062 1 24.53 58 GLU B N 1
ATOM 2472 C CA . GLU B 1 58 ? -13.961 29.859 34.219 1 24.53 58 GLU B CA 1
ATOM 2473 C C . GLU B 1 58 ? -12.492 29.828 34.625 1 24.53 58 GLU B C 1
ATOM 2475 O O . GLU B 1 58 ? -12.062 28.922 35.344 1 24.53 58 GLU B O 1
ATOM 2480 N N . LEU B 1 59 ? -11.656 30.75 34.125 1 21.36 59 LEU B N 1
ATOM 2481 C CA . LEU B 1 59 ? -10.266 30.594 34.531 1 21.36 59 LEU B CA 1
ATOM 2482 C C . LEU B 1 59 ? -10.047 31.062 35.969 1 21.36 59 LEU B C 1
ATOM 2484 O O . LEU B 1 59 ? -9.273 31.984 36.188 1 21.36 59 LEU B O 1
ATOM 2488 N N . ALA B 1 60 ? -11.125 31.312 36.781 1 20.2 60 ALA B N 1
ATOM 2489 C CA . ALA B 1 60 ? -10.805 32 38.031 1 20.2 60 ALA B CA 1
ATOM 2490 C C . ALA B 1 60 ? -9.789 31.203 38.844 1 20.2 60 ALA B C 1
ATOM 2492 O O . ALA B 1 60 ? -10 30.031 39.125 1 20.2 60 ALA B O 1
ATOM 2493 N N . SER B 1 61 ? -8.539 31.703 38.844 1 21.84 61 SER B N 1
ATOM 2494 C CA . SER B 1 61 ? -7.324 31.344 39.562 1 21.84 61 SER B CA 1
ATOM 2495 C C . SER B 1 61 ? -7.535 31.438 41.062 1 21.84 61 SER B C 1
ATOM 2497 O O . SER B 1 61 ? -7.551 32.531 41.625 1 21.84 61 SER B O 1
ATOM 2499 N N . ASN B 1 62 ? -8.695 30.984 41.625 1 23.3 62 ASN B N 1
ATOM 2500 C CA . ASN B 1 62 ? -8.688 31.203 43.062 1 23.3 62 ASN B CA 1
ATOM 2501 C C . ASN B 1 62 ? -7.355 30.781 43.688 1 23.3 62 ASN B C 1
ATOM 2503 O O . ASN B 1 62 ? -6.828 29.719 43.375 1 23.3 62 ASN B O 1
ATOM 2507 N N . GLY B 1 63 ? -6.59 31.75 44.219 1 24.34 63 GLY B N 1
ATOM 2508 C CA . GLY B 1 63 ? -5.27 31.875 44.812 1 24.34 63 GLY B CA 1
ATOM 2509 C C . GLY B 1 63 ? -5.059 30.969 46 1 24.34 63 GLY B C 1
ATOM 2510 O O . GLY B 1 63 ? -4.121 31.156 46.781 1 24.34 63 GLY B O 1
ATOM 2511 N N . SER B 1 64 ? -6.137 30.297 46.5 1 26.61 64 SER B N 1
ATOM 2512 C CA . SER B 1 64 ? -5.934 29.875 47.875 1 26.61 64 SER B CA 1
ATOM 2513 C C . SER B 1 64 ? -4.602 29.156 48.062 1 26.61 64 SER B C 1
ATOM 2515 O O . SER B 1 64 ? -4.023 28.672 47.094 1 26.61 64 SER B O 1
ATOM 2517 N N . GLY B 1 65 ? -4.047 29.25 49.312 1 24.59 65 GLY B N 1
ATOM 2518 C CA . GLY B 1 65 ? -2.836 28.922 50.031 1 24.59 65 GLY B CA 1
ATOM 2519 C C . GLY B 1 65 ? -2.414 27.469 49.875 1 24.59 65 GLY B C 1
ATOM 2520 O O . GLY B 1 65 ? -3.023 26.578 50.469 1 24.59 65 GLY B O 1
ATOM 2521 N N . HIS B 1 66 ? -2.375 27.047 48.656 1 23.78 66 HIS B N 1
ATOM 2522 C CA . HIS B 1 66 ? -2.021 25.641 48.625 1 23.78 66 HIS B CA 1
ATOM 2523 C C . HIS B 1 66 ? -0.816 25.344 49.5 1 23.78 66 HIS B C 1
ATOM 2525 O O . HIS B 1 66 ? 0.232 25.984 49.375 1 23.78 66 HIS B O 1
ATOM 2531 N N . GLU B 1 67 ? -1.09 25.016 50.812 1 25.72 67 GLU B N 1
ATOM 2532 C CA . GLU B 1 67 ? -0.146 24.438 51.75 1 25.72 67 GLU B CA 1
ATOM 2533 C C . GLU B 1 67 ? 0.918 23.609 51.062 1 25.72 67 GLU B C 1
ATOM 2535 O O . GLU B 1 67 ? 0.649 23 50 1 25.72 67 GLU B O 1
ATOM 2540 N N . LYS B 1 68 ? 2.174 23.969 51.344 1 28.25 68 LYS B N 1
ATOM 2541 C CA . LYS B 1 68 ? 3.438 23.422 50.844 1 28.25 68 LYS B CA 1
ATOM 2542 C C . LYS B 1 68 ? 3.445 21.906 50.938 1 28.25 68 LYS B C 1
ATOM 2544 O O . LYS B 1 68 ? 3.691 21.328 52 1 28.25 68 LYS B O 1
ATOM 2549 N N . CYS B 1 69 ? 2.363 21.25 50.406 1 26.05 69 CYS B N 1
ATOM 2550 C CA . CYS B 1 69 ? 2.588 19.812 50.594 1 26.05 69 CYS B CA 1
ATOM 2551 C C . CYS B 1 69 ? 3.998 19.438 50.156 1 26.05 69 CYS B C 1
ATOM 2553 O O . CYS B 1 69 ? 4.367 19.609 49 1 26.05 69 CYS B O 1
ATOM 2555 N N . THR B 1 70 ? 5.035 19.656 51 1 26.91 70 THR B N 1
ATOM 2556 C CA . THR B 1 70 ? 6.465 19.344 50.969 1 26.91 70 THR B CA 1
ATOM 2557 C C . THR B 1 70 ? 6.715 18.016 50.25 1 26.91 70 THR B C 1
ATOM 2559 O O . THR B 1 70 ? 7.863 17.625 50.062 1 26.91 70 THR B O 1
ATOM 2562 N N . PHE B 1 71 ? 5.762 16.984 50.469 1 25.48 71 PHE B N 1
ATOM 2563 C CA . PHE B 1 71 ? 6.316 15.648 50.344 1 25.48 71 PHE B CA 1
ATOM 2564 C C . PHE B 1 71 ? 6.969 15.461 48.969 1 25.48 71 PHE B C 1
ATOM 2566 O O . PHE B 1 71 ? 8.047 14.867 48.875 1 25.48 71 PHE B O 1
ATOM 2573 N N . HIS B 1 72 ? 6.07 15.297 47.875 1 25.45 72 HIS B N 1
ATOM 2574 C CA . HIS B 1 72 ? 6.559 14.383 46.844 1 25.45 72 HIS B CA 1
ATOM 2575 C C . HIS B 1 72 ? 7.664 15.031 46.031 1 25.45 72 HIS B C 1
ATOM 2577 O O . HIS B 1 72 ? 7.418 16 45.312 1 25.45 72 HIS B O 1
ATOM 2583 N N . HIS B 1 73 ? 8.82 15.305 46.531 1 28.05 73 HIS B N 1
ATOM 2584 C CA . HIS B 1 73 ? 10.031 15.5 45.719 1 28.05 73 HIS B CA 1
ATOM 2585 C C . HIS B 1 73 ? 9.992 14.664 44.438 1 28.05 73 HIS B C 1
ATOM 2587 O O . HIS B 1 73 ? 9.984 13.438 44.5 1 28.05 73 HIS B O 1
ATOM 2593 N N . ASP B 1 74 ? 9.484 15.125 43.375 1 26.84 74 ASP B N 1
ATOM 2594 C CA . ASP B 1 74 ? 9.352 14.688 42 1 26.84 74 ASP B CA 1
ATOM 2595 C C . ASP B 1 74 ? 10.688 14.227 41.438 1 26.84 74 ASP B C 1
ATOM 2597 O O . ASP B 1 74 ? 11.617 15.031 41.281 1 26.84 74 ASP B O 1
ATOM 2601 N N . LEU B 1 75 ? 11.391 13.047 41.844 1 31.55 75 LEU B N 1
ATOM 2602 C CA . LEU B 1 75 ? 12.453 12.406 41.094 1 31.55 75 LEU B CA 1
ATOM 2603 C C . LEU B 1 75 ? 12.203 12.562 39.594 1 31.55 75 LEU B C 1
ATOM 2605 O O . LEU B 1 75 ? 11.211 12.055 39.062 1 31.55 75 LEU B O 1
ATOM 2609 N N . GLU B 1 76 ? 12.438 13.586 39 1 33.19 76 GLU B N 1
ATOM 2610 C CA . GLU B 1 76 ? 12.602 13.867 37.562 1 33.19 76 GLU B CA 1
ATOM 2611 C C . GLU B 1 76 ? 13.344 12.734 36.875 1 33.19 76 GLU B C 1
ATOM 2613 O O . GLU B 1 76 ? 14.578 12.68 36.875 1 33.19 76 GLU B O 1
ATOM 2618 N N . LEU B 1 77 ? 13.117 11.414 37.125 1 34 77 LEU B N 1
ATOM 2619 C CA . LEU B 1 77 ? 13.789 10.461 36.25 1 34 77 LEU B CA 1
ATOM 2620 C C . LEU B 1 77 ? 13.789 10.961 34.812 1 34 77 LEU B C 1
ATOM 2622 O O . LEU B 1 77 ? 12.734 11.273 34.25 1 34 77 LEU B O 1
ATOM 2626 N N . ASP B 1 78 ? 14.75 11.633 34.344 1 36.19 78 ASP B N 1
ATOM 2627 C CA . ASP B 1 78 ? 15.188 11.945 33 1 36.19 78 ASP B CA 1
ATOM 2628 C C . ASP B 1 78 ? 14.875 10.797 32.031 1 36.19 78 ASP B C 1
ATOM 2630 O O . ASP B 1 78 ? 15.75 9.992 31.719 1 36.19 78 ASP B O 1
ATOM 2634 N N . HIS B 1 79 ? 14.031 9.875 32.188 1 37.88 79 HIS B N 1
ATOM 2635 C CA . HIS B 1 79 ? 13.773 8.852 31.172 1 37.88 79 HIS B CA 1
ATOM 2636 C C . HIS B 1 79 ? 13.508 9.469 29.812 1 37.88 79 HIS B C 1
ATOM 2638 O O . HIS B 1 79 ? 12.453 10.078 29.594 1 37.88 79 HIS B O 1
ATOM 2644 N N . LYS B 1 80 ? 14.547 10.039 29.156 1 44.25 80 LYS B N 1
ATOM 2645 C CA . LYS B 1 80 ? 14.414 10.359 27.734 1 44.25 80 LYS B CA 1
ATOM 2646 C C . LYS B 1 80 ? 13.633 9.281 27 1 44.25 80 LYS B C 1
ATOM 2648 O O . LYS B 1 80 ? 13.828 8.086 27.234 1 44.25 80 LYS B O 1
ATOM 2653 N N . PRO B 1 81 ? 12.484 9.531 26.484 1 53.56 81 PRO B N 1
ATOM 2654 C CA . PRO B 1 81 ? 11.805 8.492 25.703 1 53.56 81 PRO B CA 1
ATOM 2655 C C . PRO B 1 81 ? 12.766 7.66 24.859 1 53.56 81 PRO B C 1
ATOM 2657 O O . PRO B 1 81 ? 13.828 8.148 24.469 1 53.56 81 PRO B O 1
ATOM 2660 N N . PRO B 1 82 ? 12.812 6.422 25.094 1 57.25 82 PRO B N 1
ATOM 2661 C CA . PRO B 1 82 ? 13.727 5.594 24.297 1 57.25 82 PRO B CA 1
ATOM 2662 C C . PRO B 1 82 ? 13.797 6.023 22.844 1 57.25 82 PRO B C 1
ATOM 2664 O O . PRO B 1 82 ? 12.82 6.555 22.297 1 57.25 82 PRO B O 1
ATOM 2667 N N . THR B 1 83 ? 15.094 6.164 22.375 1 71 83 THR B N 1
ATOM 2668 C CA . THR B 1 83 ? 15.32 6.371 20.953 1 71 83 THR B CA 1
ATOM 2669 C C . THR B 1 83 ? 14.57 5.328 20.125 1 71 83 THR B C 1
ATOM 2671 O O . THR B 1 83 ? 14.18 4.281 20.641 1 71 83 THR B O 1
ATOM 2674 N N . ARG B 1 84 ? 14.047 5.66 18.984 1 82 84 ARG B N 1
ATOM 2675 C CA . ARG B 1 84 ? 13.344 4.75 18.094 1 82 84 ARG B CA 1
ATOM 2676 C C . ARG B 1 84 ? 14.109 3.443 17.922 1 82 84 ARG B C 1
ATOM 2678 O O . ARG B 1 84 ? 13.508 2.373 17.812 1 82 84 ARG B O 1
ATOM 2685 N N . GLU B 1 85 ? 15.422 3.541 18.078 1 83.06 85 GLU B N 1
ATOM 2686 C CA . GLU B 1 85 ? 16.266 2.357 17.984 1 83.06 85 GLU B CA 1
ATOM 2687 C C . GLU B 1 85 ? 16.031 1.413 19.156 1 83.06 85 GLU B C 1
ATOM 2689 O O . GLU B 1 85 ? 16.156 0.195 19.016 1 83.06 85 GLU B O 1
ATOM 2694 N N . ALA B 1 86 ? 15.688 1.979 20.234 1 88.94 86 ALA B N 1
ATOM 2695 C CA . ALA B 1 86 ? 15.461 1.183 21.453 1 88.94 86 ALA B CA 1
ATOM 2696 C C . ALA B 1 86 ? 14.18 0.362 21.328 1 88.94 86 ALA B C 1
ATOM 2698 O O . ALA B 1 86 ? 13.992 -0.615 22.062 1 88.94 86 ALA B O 1
ATOM 2699 N N . LEU B 1 87 ? 13.383 0.744 20.438 1 92.44 87 LEU B N 1
ATOM 2700 C CA . LEU B 1 87 ? 12.102 0.06 20.25 1 92.44 87 LEU B CA 1
ATOM 2701 C C . LEU B 1 87 ? 12.258 -1.159 19.359 1 92.44 87 LEU B C 1
ATOM 2703 O O . LEU B 1 87 ? 11.391 -2.031 19.328 1 92.44 87 LEU B O 1
ATOM 2707 N N . LEU B 1 88 ? 13.344 -1.255 18.656 1 94.88 88 LEU B N 1
ATOM 2708 C CA . LEU B 1 88 ? 13.523 -2.207 17.562 1 94.88 88 LEU B CA 1
ATOM 2709 C C . LEU B 1 88 ? 13.422 -3.641 18.062 1 94.88 88 LEU B C 1
ATOM 2711 O O . LEU B 1 88 ? 12.703 -4.461 17.5 1 94.88 88 LEU B O 1
ATOM 2715 N N . PRO B 1 89 ? 14.078 -3.992 19.203 1 94.69 89 PRO B N 1
ATOM 2716 C CA . PRO B 1 89 ? 14.023 -5.387 19.641 1 94.69 89 PRO B CA 1
ATOM 2717 C C . PRO B 1 89 ? 12.609 -5.836 20.016 1 94.69 89 PRO B C 1
ATOM 2719 O O . PRO B 1 89 ? 12.188 -6.93 19.625 1 94.69 89 PRO B O 1
ATOM 2722 N N . ASP B 1 90 ? 11.883 -4.984 20.672 1 94.5 90 ASP B N 1
ATOM 2723 C CA . ASP B 1 90 ? 10.516 -5.332 21.047 1 94.5 90 ASP B CA 1
ATOM 2724 C C . ASP B 1 90 ? 9.617 -5.426 19.828 1 94.5 90 ASP B C 1
ATOM 2726 O O . ASP B 1 90 ? 8.766 -6.316 19.734 1 94.5 90 ASP B O 1
ATOM 2730 N N . MET B 1 91 ? 9.805 -4.551 18.953 1 96.19 91 MET B N 1
ATOM 2731 C CA . MET B 1 91 ? 9.008 -4.578 17.734 1 96.19 91 MET B CA 1
ATOM 2732 C C . MET B 1 91 ? 9.312 -5.828 16.922 1 96.19 91 MET B C 1
ATOM 2734 O O . MET B 1 91 ? 8.398 -6.477 16.406 1 96.19 91 MET B O 1
ATOM 2738 N N . ALA B 1 92 ? 10.562 -6.129 16.828 1 97.62 92 ALA B N 1
ATOM 2739 C CA . ALA B 1 92 ? 10.961 -7.32 16.078 1 97.62 92 ALA B CA 1
ATOM 2740 C C . ALA B 1 92 ? 10.375 -8.578 16.703 1 97.62 92 ALA B C 1
ATOM 2742 O O . ALA B 1 92 ? 9.93 -9.484 16 1 97.62 92 ALA B O 1
ATOM 2743 N N . ARG B 1 93 ? 10.367 -8.617 17.969 1 96.69 93 ARG B N 1
ATOM 2744 C CA . ARG B 1 93 ? 9.773 -9.742 18.688 1 96.69 93 ARG B CA 1
ATOM 2745 C C . ARG B 1 93 ? 8.281 -9.867 18.375 1 96.69 93 ARG B C 1
ATOM 2747 O O . ARG B 1 93 ? 7.777 -10.969 18.156 1 96.69 93 ARG B O 1
ATOM 2754 N N . SER B 1 94 ? 7.629 -8.758 18.391 1 96.69 94 SER B N 1
ATOM 2755 C CA . SER B 1 94 ? 6.203 -8.758 18.078 1 96.69 94 SER B CA 1
ATOM 2756 C C . SER B 1 94 ? 5.949 -9.273 16.672 1 96.69 94 SER B C 1
ATOM 2758 O O . SER B 1 94 ? 5.023 -10.055 16.438 1 96.69 94 SER B O 1
ATOM 2760 N N . TYR B 1 95 ? 6.762 -8.891 15.711 1 98.06 95 TYR B N 1
ATOM 2761 C CA . TYR B 1 95 ? 6.609 -9.367 14.336 1 98.06 95 TYR B CA 1
ATOM 2762 C C . TYR B 1 95 ? 6.914 -10.859 14.242 1 98.06 95 TYR B C 1
ATOM 2764 O O . TYR B 1 95 ? 6.293 -11.57 13.453 1 98.06 95 TYR B O 1
ATOM 2772 N N . ARG B 1 96 ? 7.863 -11.281 15.039 1 98 96 ARG B N 1
ATOM 2773 C CA . ARG B 1 96 ? 8.141 -12.711 15.07 1 98 96 ARG B CA 1
ATOM 2774 C C . ARG B 1 96 ? 6.938 -13.5 15.578 1 98 96 ARG B C 1
ATOM 2776 O O . ARG B 1 96 ? 6.586 -14.539 15.016 1 98 96 ARG B O 1
ATOM 2783 N N . LEU B 1 97 ? 6.34 -13.023 16.594 1 96.88 97 LEU B N 1
ATOM 2784 C CA . LEU B 1 97 ? 5.129 -13.641 17.125 1 96.88 97 LEU B CA 1
ATOM 2785 C C . LEU B 1 97 ? 4.016 -13.633 16.078 1 96.88 97 LEU B C 1
ATOM 2787 O O . LEU B 1 97 ? 3.283 -14.617 15.945 1 96.88 97 LEU B O 1
ATOM 2791 N N . LEU B 1 98 ? 3.936 -12.555 15.367 1 96.94 98 LEU B N 1
ATOM 2792 C CA . LEU B 1 98 ? 2.928 -12.422 14.32 1 96.94 98 LEU B CA 1
ATOM 2793 C C . LEU B 1 98 ? 3.115 -13.492 13.25 1 96.94 98 LEU B C 1
ATOM 2795 O O . LEU B 1 98 ? 2.15 -14.141 12.836 1 96.94 98 LEU B O 1
ATOM 2799 N N . LEU B 1 99 ? 4.348 -13.633 12.828 1 97.38 99 LEU B N 1
ATOM 2800 C CA . LEU B 1 99 ? 4.656 -14.656 11.836 1 97.38 99 LEU B CA 1
ATOM 2801 C C . LEU B 1 99 ? 4.277 -16.047 12.344 1 97.38 99 LEU B C 1
ATOM 2803 O O . LEU B 1 99 ? 3.684 -16.844 11.609 1 97.38 99 LEU B O 1
ATOM 2807 N N . GLY B 1 100 ? 4.617 -16.281 13.602 1 94.81 100 GLY B N 1
ATOM 2808 C CA . GLY B 1 100 ? 4.215 -17.547 14.211 1 94.81 100 GLY B CA 1
ATOM 2809 C C . GLY B 1 100 ? 2.707 -17.719 14.266 1 94.81 100 GLY B C 1
ATOM 2810 O O . GLY B 1 100 ? 2.195 -18.812 13.992 1 94.81 100 GLY B O 1
ATOM 2811 N N . GLY B 1 101 ? 2.031 -16.672 14.586 1 92.44 101 GLY B N 1
ATOM 2812 C CA . GLY B 1 101 ? 0.578 -16.703 14.641 1 92.44 101 GLY B CA 1
ATOM 2813 C C . GLY B 1 101 ? -0.066 -16.969 13.289 1 92.44 101 GLY B C 1
ATOM 2814 O O . GLY B 1 101 ? -1.165 -17.531 13.227 1 92.44 101 GLY B O 1
ATOM 2815 N N . LEU B 1 102 ? 0.603 -16.625 12.242 1 93.06 102 LEU B N 1
ATOM 2816 C CA . LEU B 1 102 ? 0.119 -16.828 10.883 1 93.06 102 LEU B CA 1
ATOM 2817 C C . LEU B 1 102 ? 0.36 -18.266 10.438 1 93.06 102 LEU B C 1
ATOM 2819 O O . LEU B 1 102 ? -0.071 -18.672 9.352 1 93.06 102 LEU B O 1
ATOM 2823 N N . GLY B 1 103 ? 1.096 -19.031 11.266 1 91.56 103 GLY B N 1
ATOM 2824 C CA . GLY B 1 103 ? 1.429 -20.406 10.914 1 91.56 103 GLY B CA 1
ATOM 2825 C C . GLY B 1 103 ? 2.734 -20.531 10.156 1 91.56 103 GLY B C 1
ATOM 2826 O O . GLY B 1 103 ? 3.066 -21.609 9.648 1 91.56 103 GLY B O 1
ATOM 2827 N N . GLU B 1 104 ? 3.484 -19.406 10.133 1 94.69 104 GLU B N 1
ATOM 2828 C CA . GLU B 1 104 ? 4.773 -19.422 9.445 1 94.69 104 GLU B CA 1
ATOM 2829 C C . GLU B 1 104 ? 5.891 -19.875 10.383 1 94.69 104 GLU B C 1
ATOM 2831 O O . GLU B 1 104 ? 5.738 -19.844 11.602 1 94.69 104 GLU B O 1
ATOM 2836 N N . ASN B 1 105 ? 6.91 -20.406 9.727 1 95.62 105 ASN B N 1
ATOM 2837 C CA . ASN B 1 105 ? 8.156 -20.656 10.445 1 95.62 105 ASN B CA 1
ATOM 2838 C C . ASN B 1 105 ? 9.109 -19.469 10.352 1 95.62 105 ASN B C 1
ATOM 2840 O O . ASN B 1 105 ? 9.781 -19.281 9.336 1 95.62 105 ASN B O 1
ATOM 2844 N N . PRO B 1 106 ? 9.156 -18.75 11.391 1 96.25 106 PRO B N 1
ATOM 2845 C CA . PRO B 1 106 ? 9.984 -17.547 11.344 1 96.25 106 PRO B CA 1
ATOM 2846 C C . PRO B 1 106 ? 11.469 -17.859 11.156 1 96.25 106 PRO B C 1
ATOM 2848 O O . PRO B 1 106 ? 12.258 -16.953 10.859 1 96.25 106 PRO B O 1
ATOM 2851 N N . ASP B 1 107 ? 11.836 -19.094 11.258 1 96.56 107 ASP B N 1
ATOM 2852 C CA . ASP B 1 107 ? 13.25 -19.453 11.172 1 96.56 107 ASP B CA 1
ATOM 2853 C C . ASP B 1 107 ? 13.602 -19.938 9.766 1 96.56 107 ASP B C 1
ATOM 2855 O O . ASP B 1 107 ? 14.766 -20.25 9.484 1 96.56 107 ASP B O 1
ATOM 2859 N N . ARG B 1 108 ? 12.633 -19.969 8.938 1 95.69 108 ARG B N 1
ATOM 2860 C CA . ARG B 1 108 ? 12.977 -20.375 7.582 1 95.69 108 ARG B CA 1
ATOM 2861 C C . ARG B 1 108 ? 13.766 -19.297 6.855 1 95.69 108 ARG B C 1
ATOM 2863 O O . ARG B 1 108 ? 13.68 -18.125 7.207 1 95.69 108 ARG B O 1
ATOM 2870 N N . GLN B 1 109 ? 14.539 -19.594 5.844 1 94.19 109 GLN B N 1
ATOM 2871 C CA . GLN B 1 109 ? 15.469 -18.719 5.137 1 94.19 109 GLN B CA 1
ATOM 2872 C C . GLN B 1 109 ? 14.773 -17.453 4.633 1 94.19 109 GLN B C 1
ATOM 2874 O O . GLN B 1 109 ? 15.289 -16.344 4.789 1 94.19 109 GLN B O 1
ATOM 2879 N N . GLY B 1 110 ? 13.641 -17.469 4.188 1 94 110 GLY B N 1
ATOM 2880 C CA . GLY B 1 110 ? 12.93 -16.328 3.643 1 94 110 GLY B CA 1
ATOM 2881 C C . GLY B 1 110 ? 12.391 -15.391 4.711 1 94 110 GLY B C 1
ATOM 2882 O O . GLY B 1 110 ? 12.133 -14.219 4.449 1 94 110 GLY B O 1
ATOM 2883 N N . LEU B 1 111 ? 12.367 -15.812 5.992 1 97.75 111 LEU B N 1
ATOM 2884 C CA . LEU B 1 111 ? 11.664 -15.039 7.012 1 97.75 111 LEU B CA 1
ATOM 2885 C C . LEU B 1 111 ? 12.586 -14.719 8.188 1 97.75 111 LEU B C 1
ATOM 2887 O O . LEU B 1 111 ? 12.227 -13.93 9.055 1 97.75 111 LEU B O 1
ATOM 2891 N N . ILE B 1 112 ? 13.797 -15.188 8.195 1 97.69 112 ILE B N 1
ATOM 2892 C CA . ILE B 1 112 ? 14.68 -15.102 9.352 1 97.69 112 ILE B CA 1
ATOM 2893 C C . ILE B 1 112 ? 14.93 -13.633 9.703 1 97.69 112 ILE B C 1
ATOM 2895 O O . ILE B 1 112 ? 15 -13.273 10.883 1 97.69 112 ILE B O 1
ATOM 2899 N N . LYS B 1 113 ? 15.078 -12.812 8.773 1 98.12 113 LYS B N 1
ATOM 2900 C CA . LYS B 1 113 ? 15.375 -11.406 9.016 1 98.12 113 LYS B CA 1
ATOM 2901 C C . LYS B 1 113 ? 14.117 -10.547 8.914 1 98.12 113 LYS B C 1
ATOM 2903 O O . LYS B 1 113 ? 14.164 -9.336 9.133 1 98.12 113 LYS B O 1
ATOM 2908 N N . THR B 1 114 ? 12.977 -11.156 8.586 1 98.44 114 THR B N 1
ATOM 2909 C CA . THR B 1 114 ? 11.734 -10.422 8.328 1 98.44 114 THR B CA 1
ATOM 2910 C C . THR B 1 114 ? 11.281 -9.672 9.578 1 98.44 114 THR B C 1
ATOM 2912 O O . THR B 1 114 ? 10.898 -8.508 9.5 1 98.44 114 THR B O 1
ATOM 2915 N N . PRO B 1 115 ? 11.383 -10.273 10.773 1 98.19 115 PRO B N 1
ATOM 2916 C CA . PRO B 1 115 ? 10.938 -9.531 11.961 1 98.19 115 PRO B CA 1
ATOM 2917 C C . PRO B 1 115 ? 11.688 -8.219 12.148 1 98.19 115 PRO B C 1
ATOM 2919 O O . PRO B 1 115 ? 11.07 -7.18 12.398 1 98.19 115 PRO B O 1
ATOM 2922 N N . GLU B 1 116 ? 12.953 -8.227 11.906 1 97.88 116 GLU B N 1
ATOM 2923 C CA . GLU B 1 116 ? 13.758 -7.016 12.055 1 97.88 116 GLU B CA 1
ATOM 2924 C C . GLU B 1 116 ? 13.453 -6.012 10.945 1 97.88 116 GLU B C 1
ATOM 2926 O O . GLU B 1 116 ? 13.312 -4.816 11.203 1 97.88 116 GLU B O 1
ATOM 2931 N N . ARG B 1 117 ? 13.367 -6.461 9.758 1 97.69 117 ARG B N 1
ATOM 2932 C CA . ARG B 1 117 ? 13.094 -5.594 8.617 1 97.69 117 ARG B CA 1
ATOM 2933 C C . ARG B 1 117 ? 11.719 -4.957 8.727 1 97.69 117 ARG B C 1
ATOM 2935 O O . ARG B 1 117 ? 11.547 -3.77 8.438 1 97.69 117 ARG B O 1
ATOM 2942 N N . ALA B 1 118 ? 10.75 -5.762 9.109 1 98 118 ALA B N 1
ATOM 2943 C CA . ALA B 1 118 ? 9.398 -5.242 9.312 1 98 118 ALA B CA 1
ATOM 2944 C C . ALA B 1 118 ? 9.375 -4.199 10.422 1 98 118 ALA B C 1
ATOM 2946 O O . ALA B 1 118 ? 8.703 -3.168 10.305 1 98 118 ALA B O 1
ATOM 2947 N N . ALA B 1 119 ? 10.109 -4.461 11.477 1 97.5 119 ALA B N 1
ATOM 2948 C CA . ALA B 1 119 ? 10.195 -3.52 12.594 1 97.5 119 ALA B CA 1
ATOM 2949 C C . ALA B 1 119 ? 10.82 -2.197 12.148 1 97.5 119 ALA B C 1
ATOM 2951 O O . ALA B 1 119 ? 10.281 -1.126 12.445 1 97.5 119 ALA B O 1
ATOM 2952 N N . LYS B 1 120 ? 11.891 -2.281 11.438 1 96.5 120 LYS B N 1
ATOM 2953 C CA . LYS B 1 120 ? 12.547 -1.081 10.93 1 96.5 120 LYS B CA 1
ATOM 2954 C C . LYS B 1 120 ? 11.625 -0.297 10 1 96.5 120 LYS B C 1
ATOM 2956 O O . LYS B 1 120 ? 11.555 0.931 10.078 1 96.5 120 LYS B O 1
ATOM 2961 N N . ALA B 1 121 ? 10.945 -1.026 9.18 1 96.69 121 ALA B N 1
ATOM 2962 C CA . ALA B 1 121 ? 9.992 -0.379 8.281 1 96.69 121 ALA B CA 1
ATOM 2963 C C . ALA B 1 121 ? 8.906 0.355 9.055 1 96.69 121 ALA B C 1
ATOM 2965 O O . ALA B 1 121 ? 8.617 1.521 8.781 1 96.69 121 ALA B O 1
ATOM 2966 N N . MET B 1 122 ? 8.336 -0.288 10.016 1 97.06 122 MET B N 1
ATOM 2967 C CA . MET B 1 122 ? 7.266 0.313 10.805 1 97.06 122 MET B CA 1
ATOM 2968 C C . MET B 1 122 ? 7.766 1.539 11.555 1 97.06 122 MET B C 1
ATOM 2970 O O . MET B 1 122 ? 7.062 2.545 11.648 1 97.06 122 MET B O 1
ATOM 2974 N N . LEU B 1 123 ? 8.961 1.45 12.047 1 96 123 LEU B N 1
ATOM 2975 C CA . LEU B 1 123 ? 9.547 2.594 12.742 1 96 123 LEU B CA 1
ATOM 2976 C C . LEU B 1 123 ? 9.781 3.752 11.773 1 96 123 LEU B C 1
ATOM 2978 O O . LEU B 1 123 ? 9.586 4.914 12.141 1 96 123 LEU B O 1
ATOM 2982 N N . TYR B 1 124 ? 10.164 3.455 10.578 1 95.94 124 TYR B N 1
ATOM 2983 C CA . TYR B 1 124 ? 10.297 4.488 9.562 1 95.94 124 TYR B CA 1
ATOM 2984 C C . TYR B 1 124 ? 8.945 5.098 9.227 1 95.94 124 TYR B C 1
ATOM 2986 O O . TYR B 1 124 ? 8.812 6.32 9.125 1 95.94 124 TYR B O 1
ATOM 2994 N N . PHE B 1 125 ? 7.914 4.254 9.102 1 97.06 125 PHE B N 1
ATOM 2995 C CA . PHE B 1 125 ? 6.578 4.707 8.734 1 97.06 125 PHE B CA 1
ATOM 2996 C C . PHE B 1 125 ? 6.004 5.621 9.812 1 97.06 125 PHE B C 1
ATOM 2998 O O . PHE B 1 125 ? 5.062 6.375 9.555 1 97.06 125 PHE B O 1
ATOM 3005 N N . THR B 1 126 ? 6.527 5.539 11.023 1 96.88 126 THR B N 1
ATOM 3006 C CA . THR B 1 126 ? 5.957 6.297 12.133 1 96.88 126 THR B CA 1
ATOM 3007 C C . THR B 1 126 ? 6.973 7.281 12.703 1 96.88 126 THR B C 1
ATOM 3009 O O . THR B 1 126 ? 6.879 7.684 13.859 1 96.88 126 THR B O 1
ATOM 3012 N N . LYS B 1 127 ? 7.965 7.652 11.961 1 95.12 127 LYS B N 1
ATOM 3013 C CA . LYS B 1 127 ? 9.07 8.484 12.438 1 95.12 127 LYS B CA 1
ATOM 3014 C C . LYS B 1 127 ? 8.594 9.898 12.742 1 95.12 127 LYS B C 1
ATOM 3016 O O . LYS B 1 127 ? 9.281 10.648 13.438 1 95.12 127 LYS B O 1
ATOM 3021 N N . GLY B 1 128 ? 7.414 10.234 12.227 1 95.44 128 GLY B N 1
ATOM 3022 C CA . GLY B 1 128 ? 6.867 11.555 12.484 1 95.44 128 GLY B CA 1
ATOM 3023 C C . GLY B 1 128 ? 6.559 11.789 13.953 1 95.44 128 GLY B C 1
ATOM 3024 O O . GLY B 1 128 ? 6.465 12.938 14.398 1 95.44 128 GLY B O 1
ATOM 3025 N N . TYR B 1 129 ? 6.41 10.727 14.703 1 93.94 129 TYR B N 1
ATOM 3026 C CA . TYR B 1 129 ? 6.148 10.844 16.141 1 93.94 129 TYR B CA 1
ATOM 3027 C C . TYR B 1 129 ? 7.324 11.508 16.844 1 93.94 129 TYR B C 1
ATOM 3029 O O . TYR B 1 129 ? 7.152 12.102 17.906 1 93.94 129 TYR B O 1
ATOM 3037 N N . ASP B 1 130 ? 8.461 11.453 16.234 1 92.06 130 ASP B N 1
ATOM 3038 C CA . ASP B 1 130 ? 9.672 11.961 16.875 1 92.06 130 ASP B CA 1
ATOM 3039 C C . ASP B 1 130 ? 9.992 13.367 16.406 1 92.06 130 ASP B C 1
ATOM 3041 O O . ASP B 1 130 ? 11.055 13.914 16.719 1 92.06 130 ASP B O 1
ATOM 3045 N N . GLN B 1 131 ? 9.117 13.875 15.625 1 92.12 131 GLN B N 1
ATOM 3046 C CA . GLN B 1 131 ? 9.367 15.188 15.039 1 92.12 131 GLN B CA 1
ATOM 3047 C C . GLN B 1 131 ? 8.281 16.188 15.445 1 92.12 131 GLN B C 1
ATOM 3049 O O . GLN B 1 131 ? 7.133 15.797 15.68 1 92.12 131 GLN B O 1
ATOM 3054 N N . SER B 1 132 ? 8.758 17.422 15.609 1 90.69 132 SER B N 1
ATOM 3055 C CA . SER B 1 132 ? 7.836 18.5 15.93 1 90.69 132 SER B CA 1
ATOM 3056 C C . SER B 1 132 ? 7.855 19.578 14.844 1 90.69 132 SER B C 1
ATOM 3058 O O . SER B 1 132 ? 8.773 19.625 14.023 1 90.69 132 SER B O 1
ATOM 3060 N N . LEU B 1 133 ? 6.832 20.344 14.828 1 90.31 133 LEU B N 1
ATOM 3061 C CA . LEU B 1 133 ? 6.742 21.453 13.883 1 90.31 133 LEU B CA 1
ATOM 3062 C C . LEU B 1 133 ? 7.914 22.406 14.047 1 90.31 133 LEU B C 1
ATOM 3064 O O . LEU B 1 133 ? 8.422 22.953 13.062 1 90.31 133 LEU B O 1
ATOM 3068 N N . GLU B 1 134 ? 8.328 22.641 15.281 1 87.75 134 GLU B N 1
ATOM 3069 C CA . GLU B 1 134 ? 9.445 23.531 15.578 1 87.75 134 GLU B CA 1
ATOM 3070 C C . GLU B 1 134 ? 10.719 23.078 14.875 1 87.75 134 GLU B C 1
ATOM 3072 O O . GLU B 1 134 ? 11.508 23.906 14.414 1 87.75 134 GLU B O 1
ATOM 3077 N N . ASP B 1 135 ? 10.891 21.781 14.758 1 82.44 135 ASP B N 1
ATOM 3078 C CA . ASP B 1 135 ? 12.055 21.219 14.078 1 82.44 135 ASP B CA 1
ATOM 3079 C C . ASP B 1 135 ? 12.094 21.625 12.609 1 82.44 135 ASP B C 1
ATOM 3081 O O . ASP B 1 135 ? 13.172 21.766 12.031 1 82.44 135 ASP B O 1
ATOM 3085 N N . VAL B 1 136 ? 10.953 21.859 12.07 1 78.38 136 VAL B N 1
ATOM 3086 C CA . VAL B 1 136 ? 10.828 22.141 10.641 1 78.38 136 VAL B CA 1
ATOM 3087 C C . VAL B 1 136 ? 10.938 23.641 10.398 1 78.38 136 VAL B C 1
ATOM 3089 O O . VAL B 1 136 ? 11.484 24.078 9.375 1 78.38 136 VAL B O 1
ATOM 3092 N N . LEU B 1 137 ? 10.477 24.469 11.219 1 80.25 137 LEU B N 1
ATOM 3093 C CA . LEU B 1 137 ? 10.305 25.891 11 1 80.25 137 LEU B CA 1
ATOM 3094 C C . LEU B 1 137 ? 11.594 26.656 11.289 1 80.25 137 LEU B C 1
ATOM 3096 O O . LEU B 1 137 ? 11.734 27.812 10.906 1 80.25 137 LEU B O 1
ATOM 3100 N N . ASN B 1 138 ? 12.438 25.984 11.883 1 74.31 138 ASN B N 1
ATOM 3101 C CA . ASN B 1 138 ? 13.633 26.766 12.211 1 74.31 138 ASN B CA 1
ATOM 3102 C C . ASN B 1 138 ? 14.242 27.406 10.969 1 74.31 138 ASN B C 1
ATOM 3104 O O . ASN B 1 138 ? 14.727 26.703 10.078 1 74.31 138 ASN B O 1
ATOM 3108 N N . GLY B 1 139 ? 14.016 28.766 10.836 1 67.38 139 GLY B N 1
ATOM 3109 C CA . GLY B 1 139 ? 14.688 29.625 9.867 1 67.38 139 GLY B CA 1
ATOM 3110 C C . GLY B 1 139 ? 14 29.641 8.516 1 67.38 139 GLY B C 1
ATOM 3111 O O . GLY B 1 139 ? 14.555 30.156 7.543 1 67.38 139 GLY B O 1
ATOM 3112 N N . ALA B 1 140 ? 12.867 29.031 8.344 1 66 140 ALA B N 1
ATOM 3113 C CA . ALA B 1 140 ? 12.359 28.891 6.98 1 66 140 ALA B CA 1
ATOM 3114 C C . ALA B 1 140 ? 11.125 29.766 6.77 1 66 140 ALA B C 1
ATOM 3116 O O . ALA B 1 140 ? 10.32 29.516 5.871 1 66 140 ALA B O 1
ATOM 3117 N N . VAL B 1 141 ? 10.93 30.75 7.602 1 72.19 141 VAL B N 1
ATOM 3118 C CA . VAL B 1 141 ? 9.875 31.734 7.406 1 72.19 141 VAL B CA 1
ATOM 3119 C C . VAL B 1 141 ? 10.477 33.031 6.852 1 72.19 141 VAL B C 1
ATOM 3121 O O . VAL B 1 141 ? 11.43 33.562 7.418 1 72.19 141 VAL B O 1
ATOM 3124 N N . PHE B 1 142 ? 9.961 33.281 5.648 1 77.06 142 PHE B N 1
ATOM 3125 C CA . PHE B 1 142 ? 10.484 34.469 4.953 1 77.06 142 PHE B CA 1
ATOM 3126 C C . PHE B 1 142 ? 9.469 35.594 4.945 1 77.06 142 PHE B C 1
ATOM 3128 O O . PHE B 1 142 ? 8.273 35.375 4.738 1 77.06 142 PHE B O 1
ATOM 3135 N N . ASP B 1 143 ? 10.07 36.719 5.207 1 77.44 143 ASP B N 1
ATOM 3136 C CA . ASP B 1 143 ? 9.227 37.906 5.047 1 77.44 143 ASP B CA 1
ATOM 3137 C C . ASP B 1 143 ? 9.133 38.312 3.578 1 77.44 143 ASP B C 1
ATOM 3139 O O . ASP B 1 143 ? 10.156 38.5 2.916 1 77.44 143 ASP B O 1
ATOM 3143 N N . GLU B 1 144 ? 8.008 38.062 3.033 1 73.56 144 GLU B N 1
ATOM 3144 C CA . GLU B 1 144 ? 7.766 38.5 1.656 1 73.56 144 GLU B CA 1
ATOM 3145 C C . GLU B 1 144 ? 6.457 39.25 1.54 1 73.56 144 GLU B C 1
ATOM 3147 O O . GLU B 1 144 ? 5.434 38.844 2.088 1 73.56 144 GLU B O 1
ATOM 3152 N N . ASP B 1 145 ? 6.648 40.5 0.936 1 78 145 ASP B N 1
ATOM 3153 C CA . ASP B 1 145 ? 5.434 41.25 0.667 1 78 145 ASP B CA 1
ATOM 3154 C C . ASP B 1 145 ? 4.605 40.594 -0.438 1 78 145 ASP B C 1
ATOM 3156 O O . ASP B 1 145 ? 4.676 41 -1.599 1 78 145 ASP B O 1
ATOM 3160 N N . HIS B 1 146 ? 4.082 39.469 -0.143 1 73.06 146 HIS B N 1
ATOM 3161 C CA . HIS B 1 146 ? 3.248 38.688 -1.048 1 73.06 146 HIS B CA 1
ATOM 3162 C C . HIS B 1 146 ? 1.85 38.5 -0.471 1 73.06 146 HIS B C 1
ATOM 3164 O O . HIS B 1 146 ? 1.703 38.062 0.672 1 73.06 146 HIS B O 1
ATOM 3170 N N . ASP B 1 147 ? 0.898 39.031 -1.234 1 80.31 147 ASP B N 1
ATOM 3171 C CA . ASP B 1 147 ? -0.465 38.969 -0.72 1 80.31 147 ASP B CA 1
ATOM 3172 C C . ASP B 1 147 ? -1.32 38.031 -1.594 1 80.31 147 ASP B C 1
ATOM 3174 O O . ASP B 1 147 ? -2.531 37.938 -1.392 1 80.31 147 ASP B O 1
ATOM 3178 N N . GLU B 1 148 ? -0.657 37.312 -2.488 1 90.75 148 GLU B N 1
ATOM 3179 C CA . GLU B 1 148 ? -1.396 36.406 -3.344 1 90.75 148 GLU B CA 1
ATOM 3180 C C . GLU B 1 148 ? -1.372 34.969 -2.777 1 90.75 148 GLU B C 1
ATOM 3182 O O . GLU B 1 148 ? -0.469 34.625 -2.018 1 90.75 148 GLU B O 1
ATOM 3187 N N . MET B 1 149 ? -2.385 34.188 -3.164 1 94 149 MET B N 1
ATOM 3188 C CA . MET B 1 149 ? -2.51 32.812 -2.703 1 94 149 MET B CA 1
ATOM 3189 C C . MET B 1 149 ? -1.321 31.953 -3.164 1 94 149 MET B C 1
ATOM 3191 O O . MET B 1 149 ? -0.887 32.062 -4.312 1 94 149 MET B O 1
ATOM 3195 N N . VAL B 1 150 ? -0.732 31.25 -2.324 1 95 150 VAL B N 1
ATOM 3196 C CA . VAL B 1 150 ? 0.301 30.266 -2.629 1 95 150 VAL B CA 1
ATOM 3197 C C . VAL B 1 150 ? -0.296 28.859 -2.594 1 95 150 VAL B C 1
ATOM 3199 O O . VAL B 1 150 ? -0.969 28.484 -1.629 1 95 150 VAL B O 1
ATOM 3202 N N . VAL B 1 151 ? -0.128 28.078 -3.715 1 96.5 151 VAL B N 1
ATOM 3203 C CA . VAL B 1 151 ? -0.659 26.719 -3.783 1 96.5 151 VAL B CA 1
ATOM 3204 C C . VAL B 1 151 ? 0.464 25.75 -4.125 1 96.5 151 VAL B C 1
ATOM 3206 O O . VAL B 1 151 ? 1.219 25.969 -5.074 1 96.5 151 VAL B O 1
ATOM 3209 N N . VAL B 1 152 ? 0.644 24.797 -3.334 1 96.75 152 VAL B N 1
ATOM 3210 C CA . VAL B 1 152 ? 1.49 23.641 -3.635 1 96.75 152 VAL B CA 1
ATOM 3211 C C . VAL B 1 152 ? 0.627 22.391 -3.791 1 96.75 152 VAL B C 1
ATOM 3213 O O . VAL B 1 152 ? -0.032 21.969 -2.84 1 96.75 152 VAL B O 1
ATOM 3216 N N . LYS B 1 153 ? 0.6 21.859 -4.949 1 96.12 153 LYS B N 1
ATOM 3217 C CA . LYS B 1 153 ? -0.317 20.75 -5.238 1 96.12 153 LYS B CA 1
ATOM 3218 C C . LYS B 1 153 ? 0.436 19.438 -5.391 1 96.12 153 LYS B C 1
ATOM 3220 O O . LYS B 1 153 ? 1.61 19.422 -5.77 1 96.12 153 LYS B O 1
ATOM 3225 N N . ASP B 1 154 ? -0.17 18.359 -5.016 1 95.69 154 ASP B N 1
ATOM 3226 C CA . ASP B 1 154 ? 0.215 16.984 -5.293 1 95.69 154 ASP B CA 1
ATOM 3227 C C . ASP B 1 154 ? 1.51 16.625 -4.57 1 95.69 154 ASP B C 1
ATOM 3229 O O . ASP B 1 154 ? 2.43 16.062 -5.18 1 95.69 154 ASP B O 1
ATOM 3233 N N . ILE B 1 155 ? 1.594 17.016 -3.297 1 95.94 155 ILE B N 1
ATOM 3234 C CA . ILE B 1 155 ? 2.65 16.484 -2.443 1 95.94 155 ILE B CA 1
ATOM 3235 C C . ILE B 1 155 ? 2.381 15.008 -2.143 1 95.94 155 ILE B C 1
ATOM 3237 O O . ILE B 1 155 ? 1.332 14.664 -1.594 1 95.94 155 ILE B O 1
ATOM 3241 N N . GLU B 1 156 ? 3.295 14.156 -2.486 1 94.69 156 GLU B N 1
ATOM 3242 C CA . GLU B 1 156 ? 3.111 12.734 -2.229 1 94.69 156 GLU B CA 1
ATOM 3243 C C . GLU B 1 156 ? 3.039 12.445 -0.732 1 94.69 156 GLU B C 1
ATOM 3245 O O . GLU B 1 156 ? 3.807 13.008 0.051 1 94.69 156 GLU B O 1
ATOM 3250 N N . MET B 1 157 ? 2.123 11.609 -0.425 1 96.31 157 MET B N 1
ATOM 3251 C CA . MET B 1 157 ? 1.891 11.297 0.982 1 96.31 157 MET B CA 1
ATOM 3252 C C . MET B 1 157 ? 1.779 9.789 1.19 1 96.31 157 MET B C 1
ATOM 3254 O O . MET B 1 157 ? 1.116 9.102 0.414 1 96.31 157 MET B O 1
ATOM 3258 N N . PHE B 1 158 ? 2.494 9.281 2.16 1 96.69 158 PHE B N 1
ATOM 3259 C CA . PHE B 1 158 ? 2.418 7.898 2.621 1 96.69 158 PHE B CA 1
ATOM 3260 C C . PHE B 1 158 ? 2.139 7.844 4.117 1 96.69 158 PHE B C 1
ATOM 3262 O O . PHE B 1 158 ? 2.789 8.539 4.902 1 96.69 158 PHE B O 1
ATOM 3269 N N . SER B 1 159 ? 1.166 7.02 4.461 1 98.19 159 SER B N 1
ATOM 3270 C CA . SER B 1 159 ? 0.821 6.922 5.879 1 98.19 159 SER B CA 1
ATOM 3271 C C . SER B 1 159 ? 0.344 5.516 6.234 1 98.19 159 SER B C 1
ATOM 3273 O O . SER B 1 159 ? 0.395 4.609 5.398 1 98.19 159 SER B O 1
ATOM 3275 N N . MET B 1 160 ? 0.112 5.297 7.527 1 98.25 160 MET B N 1
ATOM 3276 C CA . MET B 1 160 ? -0.427 4.043 8.047 1 98.25 160 MET B CA 1
ATOM 3277 C C . MET B 1 160 ? -1.819 4.25 8.633 1 98.25 160 MET B C 1
ATOM 3279 O O . MET B 1 160 ? -2.012 5.102 9.508 1 98.25 160 MET B O 1
ATOM 3283 N N . CYS B 1 161 ? -2.732 3.547 8.086 1 97.81 161 CYS B N 1
ATOM 3284 C CA . CYS B 1 161 ? -4.082 3.627 8.633 1 97.81 161 CYS B CA 1
ATOM 3285 C C . CYS B 1 161 ? -4.113 3.141 10.078 1 97.81 161 CYS B C 1
ATOM 3287 O O . CYS B 1 161 ? -3.725 2.006 10.367 1 97.81 161 CYS B O 1
ATOM 3289 N N . GLU B 1 162 ? -4.668 3.91 10.875 1 97.56 162 GLU B N 1
ATOM 3290 C CA . GLU B 1 162 ? -4.754 3.609 12.297 1 97.56 162 GLU B CA 1
ATOM 3291 C C . GLU B 1 162 ? -5.684 2.428 12.562 1 97.56 162 GLU B C 1
ATOM 3293 O O . GLU B 1 162 ? -5.457 1.642 13.484 1 97.56 162 GLU B O 1
ATOM 3298 N N . HIS B 1 163 ? -6.551 2.258 11.727 1 97 163 HIS B N 1
ATOM 3299 C CA . HIS B 1 163 ? -7.613 1.284 11.953 1 97 163 HIS B CA 1
ATOM 3300 C C . HIS B 1 163 ? -7.129 -0.135 11.68 1 97 163 HIS B C 1
ATOM 3302 O O . HIS B 1 163 ? -7.535 -1.076 12.367 1 97 163 HIS B O 1
ATOM 3308 N N . HIS B 1 164 ? -6.254 -0.296 10.672 1 97.94 164 HIS B N 1
ATOM 3309 C CA . HIS B 1 164 ? -5.906 -1.647 10.25 1 97.94 164 HIS B CA 1
ATOM 3310 C C . HIS B 1 164 ? -4.395 -1.843 10.227 1 97.94 164 HIS B C 1
ATOM 3312 O O . HIS B 1 164 ? -3.91 -2.947 9.961 1 97.94 164 HIS B O 1
ATOM 3318 N N . LEU B 1 165 ? -3.58 -0.781 10.445 1 98 165 LEU B N 1
ATOM 3319 C CA . LEU B 1 165 ? -2.125 -0.817 10.352 1 98 165 LEU B CA 1
ATOM 3320 C C . LEU B 1 165 ? -1.683 -1.229 8.945 1 98 165 LEU B C 1
ATOM 3322 O O . LEU B 1 165 ? -0.752 -2.023 8.797 1 98 165 LEU B O 1
ATOM 3326 N N . VAL B 1 166 ? -2.441 -0.774 7.918 1 97.88 166 VAL B N 1
ATOM 3327 C CA . VAL B 1 166 ? -2.146 -0.984 6.504 1 97.88 166 VAL B CA 1
ATOM 3328 C C . VAL B 1 166 ? -1.884 0.358 5.824 1 97.88 166 VAL B C 1
ATOM 3330 O O . VAL B 1 166 ? -2.555 1.351 6.121 1 97.88 166 VAL B O 1
ATOM 3333 N N . PRO B 1 167 ? -0.925 0.4 4.914 1 97.25 167 PRO B N 1
ATOM 3334 C CA . PRO B 1 167 ? -0.558 1.672 4.285 1 97.25 167 PRO B CA 1
ATOM 3335 C C . PRO B 1 167 ? -1.719 2.314 3.529 1 97.25 167 PRO B C 1
ATOM 3337 O O . PRO B 1 167 ? -2.58 1.608 3 1 97.25 167 PRO B O 1
ATOM 3340 N N . PHE B 1 168 ? -1.782 3.584 3.564 1 96.44 168 PHE B N 1
ATOM 3341 C CA . PHE B 1 168 ? -2.486 4.363 2.551 1 96.44 168 PHE B CA 1
ATOM 3342 C C . PHE B 1 168 ? -1.586 5.457 1.987 1 96.44 168 PHE B C 1
ATOM 3344 O O . PHE B 1 168 ? -0.597 5.84 2.617 1 96.44 168 PHE B O 1
ATOM 3351 N N . TYR B 1 169 ? -1.841 5.824 0.838 1 95.44 169 TYR B N 1
ATOM 3352 C CA . TYR B 1 169 ? -0.979 6.766 0.132 1 95.44 169 TYR B CA 1
ATOM 3353 C C . TYR B 1 169 ? -1.795 7.68 -0.774 1 95.44 169 TYR B C 1
ATOM 3355 O O . TYR B 1 169 ? -2.973 7.418 -1.028 1 95.44 169 TYR B O 1
ATOM 3363 N N . GLY B 1 170 ? -1.179 8.789 -1.195 1 95.19 170 GLY B N 1
ATOM 3364 C CA . GLY B 1 170 ? -1.865 9.727 -2.07 1 95.19 170 GLY B CA 1
ATOM 3365 C C . GLY B 1 170 ? -1.16 11.062 -2.184 1 95.19 170 GLY B C 1
ATOM 3366 O O . GLY B 1 170 ? 0.071 11.117 -2.236 1 95.19 170 GLY B O 1
ATOM 3367 N N . LYS B 1 171 ? -2.027 12.039 -2.355 1 96.81 171 LYS B N 1
ATOM 3368 C CA . LYS B 1 171 ? -1.497 13.375 -2.609 1 96.81 171 LYS B CA 1
ATOM 3369 C C . LYS B 1 171 ? -2.135 14.406 -1.683 1 96.81 171 LYS B C 1
ATOM 3371 O O . LYS B 1 171 ? -3.328 14.328 -1.389 1 96.81 171 LYS B O 1
ATOM 3376 N N . VAL B 1 172 ? -1.32 15.352 -1.315 1 98.31 172 VAL B N 1
ATOM 3377 C CA . VAL B 1 172 ? -1.753 16.469 -0.489 1 98.31 172 VAL B CA 1
ATOM 3378 C C . VAL B 1 172 ? -1.555 17.781 -1.248 1 98.31 172 VAL B C 1
ATOM 3380 O O . VAL B 1 172 ? -0.489 18.016 -1.822 1 98.31 172 VAL B O 1
ATOM 3383 N N . SER B 1 173 ? -2.57 18.547 -1.312 1 98.62 173 SER B N 1
ATOM 3384 C CA . SER B 1 173 ? -2.482 19.891 -1.853 1 98.62 173 SER B CA 1
ATOM 3385 C C . SER B 1 173 ? -2.742 20.938 -0.772 1 98.62 173 SER B C 1
ATOM 3387 O O . SER B 1 173 ? -3.695 20.812 0.001 1 98.62 173 SER B O 1
ATOM 3389 N N . ILE B 1 174 ? -1.886 21.969 -0.727 1 98.31 174 ILE B N 1
ATOM 3390 C CA . ILE B 1 174 ? -1.96 23 0.302 1 98.31 174 ILE B CA 1
ATOM 3391 C C . ILE B 1 174 ? -2.037 24.375 -0.352 1 98.31 174 ILE B C 1
ATOM 3393 O O . ILE B 1 174 ? -1.273 24.672 -1.273 1 98.31 174 ILE B O 1
ATOM 3397 N N . GLY B 1 175 ? -2.984 25.172 0.06 1 97.56 175 GLY B N 1
ATOM 3398 C CA . GLY B 1 175 ? -3.062 26.594 -0.265 1 97.56 175 GLY B CA 1
ATOM 3399 C C . GLY B 1 175 ? -3.125 27.484 0.962 1 97.56 175 GLY B C 1
ATOM 3400 O O . GLY B 1 175 ? -3.734 27.109 1.97 1 97.56 175 GLY B O 1
ATOM 3401 N N . TYR B 1 176 ? -2.439 28.609 0.891 1 96.69 176 TYR B N 1
ATOM 3402 C CA . TYR B 1 176 ? -2.588 29.578 1.966 1 96.69 176 TYR B CA 1
ATOM 3403 C C . TYR B 1 176 ? -2.451 31 1.437 1 96.69 176 TYR B C 1
ATOM 3405 O O . TYR B 1 176 ? -1.871 31.219 0.371 1 96.69 176 TYR B O 1
ATOM 3413 N N . LEU B 1 177 ? -3.074 31.922 2.09 1 96 177 LEU B N 1
ATOM 3414 C CA . LEU B 1 177 ? -2.982 33.344 1.826 1 96 177 LEU B CA 1
ATOM 3415 C C . LEU B 1 177 ? -2.053 34.031 2.826 1 96 177 LEU B C 1
ATOM 3417 O O . LEU B 1 177 ? -2.43 34.25 3.98 1 96 177 LEU B O 1
ATOM 3421 N N . PRO B 1 178 ? -0.829 34.375 2.312 1 94.19 178 PRO B N 1
ATOM 3422 C CA . PRO B 1 178 ? 0.177 34.906 3.246 1 94.19 178 PRO B CA 1
ATOM 3423 C C . PRO B 1 178 ? -0.175 36.281 3.787 1 94.19 178 PRO B C 1
ATOM 3425 O O . PRO B 1 178 ? -0.862 37.062 3.115 1 94.19 178 PRO B O 1
ATOM 3428 N N . CYS B 1 179 ? 0.217 36.531 5.047 1 91.12 179 CYS B N 1
ATOM 3429 C CA . CYS B 1 179 ? 0.266 37.844 5.652 1 91.12 179 CYS B CA 1
ATOM 3430 C C . CYS B 1 179 ? 1.705 38.281 5.902 1 91.12 179 CYS B C 1
ATOM 3432 O O . CYS B 1 179 ? 2.152 38.344 7.047 1 91.12 179 CYS B O 1
ATOM 3434 N N . ASN B 1 180 ? 2.422 38.5 4.84 1 87.5 180 ASN B N 1
ATOM 3435 C CA . ASN B 1 180 ? 3.785 39.031 4.82 1 87.5 180 ASN B CA 1
ATOM 3436 C C . ASN B 1 180 ? 4.805 37.938 5.16 1 87.5 180 ASN B C 1
ATOM 3438 O O . ASN B 1 180 ? 5.984 38.219 5.367 1 87.5 180 ASN B O 1
ATOM 3442 N N . LYS B 1 181 ? 4.316 36.719 5.352 1 87.75 181 LYS B N 1
ATOM 3443 C CA . LYS B 1 181 ? 5.215 35.594 5.617 1 87.75 181 LYS B CA 1
ATOM 3444 C C . LYS B 1 181 ? 4.957 34.438 4.652 1 87.75 181 LYS B C 1
ATOM 3446 O O . LYS B 1 181 ? 3.807 34.094 4.375 1 87.75 181 LYS B O 1
ATOM 3451 N N . ILE B 1 182 ? 6.004 33.969 4.141 1 88.31 182 ILE B N 1
ATOM 3452 C CA . ILE B 1 182 ? 5.875 32.812 3.26 1 88.31 182 ILE B CA 1
ATOM 3453 C C . ILE B 1 182 ? 6.758 31.672 3.768 1 88.31 182 ILE B C 1
ATOM 3455 O O . ILE B 1 182 ? 7.773 31.906 4.422 1 88.31 182 ILE B O 1
ATOM 3459 N N . LEU B 1 183 ? 6.348 30.547 3.473 1 88.75 183 LEU B N 1
ATOM 3460 C CA . LEU B 1 183 ? 7.074 29.328 3.838 1 88.75 183 LEU B CA 1
ATOM 3461 C C . LEU B 1 183 ? 7.727 28.703 2.613 1 88.75 183 LEU B C 1
ATOM 3463 O O . LEU B 1 183 ? 7.129 28.672 1.534 1 88.75 183 LEU B O 1
ATOM 3467 N N . GLY B 1 184 ? 8.984 28.219 2.803 1 86.62 184 GLY B N 1
ATOM 3468 C CA . GLY B 1 184 ? 9.633 27.484 1.724 1 86.62 184 GLY B CA 1
ATOM 3469 C C . GLY B 1 184 ? 8.852 26.25 1.298 1 86.62 184 GLY B C 1
ATOM 3470 O O . GLY B 1 184 ? 8.234 25.578 2.129 1 86.62 184 GLY B O 1
ATOM 3471 N N . LEU B 1 185 ? 8.852 25.953 0.022 1 86.44 185 LEU B N 1
ATOM 3472 C CA . LEU B 1 185 ? 8.102 24.844 -0.545 1 86.44 185 LEU B CA 1
ATOM 3473 C C . LEU B 1 185 ? 8.516 23.516 0.107 1 86.44 185 LEU B C 1
ATOM 3475 O O . LEU B 1 185 ? 7.66 22.703 0.452 1 86.44 185 LEU B O 1
ATOM 3479 N N . SER B 1 186 ? 9.695 23.328 0.416 1 90.25 186 SER B N 1
ATOM 3480 C CA . SER B 1 186 ? 10.211 22.094 1 1 90.25 186 SER B CA 1
ATOM 3481 C C . SER B 1 186 ? 9.727 21.922 2.438 1 90.25 186 SER B C 1
ATOM 3483 O O . SER B 1 186 ? 9.625 20.797 2.934 1 90.25 186 SER B O 1
ATOM 3485 N N . LYS B 1 187 ? 9.438 23 3.051 1 92.88 187 LYS B N 1
ATOM 3486 C CA . LYS B 1 187 ? 8.961 22.938 4.426 1 92.88 187 LYS B CA 1
ATOM 3487 C C . LYS B 1 187 ? 7.512 22.469 4.484 1 92.88 187 LYS B C 1
ATOM 3489 O O . LYS B 1 187 ? 7.117 21.781 5.434 1 92.88 187 LYS B O 1
ATOM 3494 N N . LEU B 1 188 ? 6.766 22.844 3.459 1 94.5 188 LEU B N 1
ATOM 3495 C CA . LEU B 1 188 ? 5.402 22.328 3.4 1 94.5 188 LEU B CA 1
ATOM 3496 C C . LEU B 1 188 ? 5.391 20.812 3.26 1 94.5 188 LEU B C 1
ATOM 3498 O O . LEU B 1 188 ? 4.629 20.125 3.939 1 94.5 188 LEU B O 1
ATOM 3502 N N . ALA B 1 189 ? 6.25 20.328 2.402 1 94.38 189 ALA B N 1
ATOM 3503 C CA . ALA B 1 189 ? 6.383 18.891 2.232 1 94.38 189 ALA B CA 1
ATOM 3504 C C . ALA B 1 189 ? 6.82 18.219 3.533 1 94.38 189 ALA B C 1
ATOM 3506 O O . ALA B 1 189 ? 6.355 17.125 3.865 1 94.38 189 ALA B O 1
ATOM 3507 N N . ARG B 1 190 ? 7.645 18.859 4.227 1 94.88 190 ARG B N 1
ATOM 3508 C CA . ARG B 1 190 ? 8.125 18.312 5.496 1 94.88 190 ARG B CA 1
ATOM 3509 C C . ARG B 1 190 ? 7.008 18.25 6.527 1 94.88 190 ARG B C 1
ATOM 3511 O O . ARG B 1 190 ? 6.918 17.297 7.301 1 94.88 190 ARG B O 1
ATOM 3518 N N . ILE B 1 191 ? 6.176 19.297 6.527 1 96.12 191 ILE B N 1
ATOM 3519 C CA . ILE B 1 191 ? 5.031 19.297 7.43 1 96.12 191 ILE B CA 1
ATOM 3520 C C . ILE B 1 191 ? 4.129 18.109 7.121 1 96.12 191 ILE B C 1
ATOM 3522 O O . ILE B 1 191 ? 3.699 17.391 8.031 1 96.12 191 ILE B O 1
ATOM 3526 N N . VAL B 1 192 ? 3.879 17.875 5.84 1 97.62 192 VAL B N 1
ATOM 3527 C CA . VAL B 1 192 ? 3.07 16.734 5.434 1 97.62 192 VAL B CA 1
ATOM 3528 C C . VAL B 1 192 ? 3.711 15.438 5.938 1 97.62 192 VAL B C 1
ATOM 3530 O O . VAL B 1 192 ? 3.031 14.578 6.508 1 97.62 192 VAL B O 1
ATOM 3533 N N . GLU B 1 193 ? 4.938 15.305 5.844 1 96.25 193 GLU B N 1
ATOM 3534 C CA . GLU B 1 193 ? 5.656 14.094 6.227 1 96.25 193 GLU B CA 1
ATOM 3535 C C . GLU B 1 193 ? 5.578 13.859 7.734 1 96.25 193 GLU B C 1
ATOM 3537 O O . GLU B 1 193 ? 5.371 12.734 8.18 1 96.25 193 GLU B O 1
ATOM 3542 N N . ILE B 1 194 ? 5.734 14.922 8.508 1 96.75 194 ILE B N 1
ATOM 3543 C CA . ILE B 1 194 ? 5.723 14.812 9.961 1 96.75 194 ILE B CA 1
ATOM 3544 C C . ILE B 1 194 ? 4.406 14.188 10.422 1 96.75 194 ILE B C 1
ATOM 3546 O O . ILE B 1 194 ? 4.398 13.297 11.273 1 96.75 194 ILE B O 1
ATOM 3550 N N . PHE B 1 195 ? 3.371 14.602 9.789 1 97.88 195 PHE B N 1
ATOM 3551 C CA . PHE B 1 195 ? 2.072 14.172 10.289 1 97.88 195 PHE B CA 1
ATOM 3552 C C . PHE B 1 195 ? 1.619 12.898 9.578 1 97.88 195 PHE B C 1
ATOM 3554 O O . PHE B 1 195 ? 0.832 12.125 10.125 1 97.88 195 PHE B O 1
ATOM 3561 N N . SER B 1 196 ? 2.09 12.688 8.367 1 98.25 196 SER B N 1
ATOM 3562 C CA . SER B 1 196 ? 1.682 11.477 7.672 1 98.25 196 SER B CA 1
ATOM 3563 C C . SER B 1 196 ? 2.445 10.258 8.188 1 98.25 196 SER B C 1
ATOM 3565 O O . SER B 1 196 ? 1.943 9.133 8.133 1 98.25 196 SER B O 1
ATOM 3567 N N . ARG B 1 197 ? 3.652 10.477 8.719 1 97.38 197 ARG B N 1
ATOM 3568 C CA . ARG B 1 197 ? 4.465 9.383 9.234 1 97.38 197 ARG B CA 1
ATOM 3569 C C . ARG B 1 197 ? 4.074 9.039 10.672 1 97.38 197 ARG B C 1
ATOM 3571 O O . ARG B 1 197 ? 4.926 9.016 11.562 1 97.38 197 ARG B O 1
ATOM 3578 N N . ARG B 1 198 ? 2.812 8.812 10.844 1 97.31 198 ARG B N 1
ATOM 3579 C CA . ARG B 1 198 ? 2.133 8.398 12.07 1 97.31 198 ARG B CA 1
ATOM 3580 C C . ARG B 1 198 ? 0.991 7.434 11.758 1 97.31 198 ARG B C 1
ATOM 3582 O O . ARG B 1 198 ? 0.673 7.195 10.594 1 97.31 198 ARG B O 1
ATOM 3589 N N . LEU B 1 199 ? 0.512 6.727 12.812 1 98.06 199 LEU B N 1
ATOM 3590 C CA . LEU B 1 199 ? -0.793 6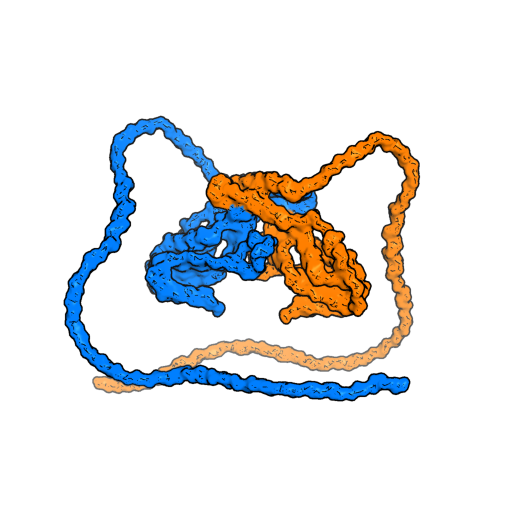.102 12.641 1 98.06 199 LEU B CA 1
ATOM 3591 C C . LEU B 1 199 ? -1.887 7.152 12.484 1 98.06 199 LEU B C 1
ATOM 3593 O O . LEU B 1 199 ? -2.053 8.016 13.352 1 98.06 199 LEU B O 1
ATOM 3597 N N . GLN B 1 200 ? -2.621 7.051 11.328 1 98.31 200 GLN B N 1
ATOM 3598 C CA . GLN B 1 200 ? -3.445 8.211 11 1 98.31 200 GLN B CA 1
ATOM 3599 C C . GLN B 1 200 ? -4.836 7.781 10.547 1 98.31 200 GLN B C 1
ATOM 3601 O O . GLN B 1 200 ? -5.02 6.668 10.047 1 98.31 200 GLN B O 1
ATOM 3606 N N . VAL B 1 201 ? -5.77 8.586 10.805 1 98.25 201 VAL B N 1
ATOM 3607 C CA . VAL B 1 201 ? -7.047 8.727 10.117 1 98.25 201 VAL B CA 1
ATOM 3608 C C . VAL B 1 201 ? -6.98 9.891 9.133 1 98.25 201 VAL B C 1
ATOM 3610 O O . VAL B 1 201 ? -6.531 10.984 9.484 1 98.25 201 VAL B O 1
ATOM 3613 N N . GLN B 1 202 ? -7.355 9.68 7.855 1 98.5 202 GLN B N 1
ATOM 3614 C CA . GLN B 1 202 ? -7.125 10.68 6.816 1 98.5 202 GLN B CA 1
ATOM 3615 C C . GLN B 1 202 ? -7.754 12.023 7.191 1 98.5 202 GLN B C 1
ATOM 3617 O O . GLN B 1 202 ? -7.168 13.078 6.945 1 98.5 202 GLN B O 1
ATOM 3622 N N . GLU B 1 203 ? -8.906 11.992 7.816 1 98.38 203 GLU B N 1
ATOM 3623 C CA . GLU B 1 203 ? -9.578 13.211 8.258 1 98.38 203 GLU B CA 1
ATOM 3624 C C . GLU B 1 203 ? -8.727 13.977 9.266 1 98.38 203 GLU B C 1
ATOM 3626 O O . GLU B 1 203 ? -8.57 15.195 9.156 1 98.38 203 GLU B O 1
ATOM 3631 N N . ARG B 1 204 ? -8.234 13.25 10.227 1 98.38 204 ARG B N 1
ATOM 3632 C CA . ARG B 1 204 ? -7.383 13.852 11.242 1 98.38 204 ARG B CA 1
ATOM 3633 C C . ARG B 1 204 ? -6.09 14.383 10.633 1 98.38 204 ARG B C 1
ATOM 3635 O O . ARG B 1 204 ? -5.648 15.484 10.961 1 98.38 204 ARG B O 1
ATOM 3642 N N . LEU B 1 205 ? -5.531 13.586 9.742 1 98.75 205 LEU B N 1
ATOM 3643 C CA . LEU B 1 205 ? -4.309 13.984 9.055 1 98.75 205 LEU B CA 1
ATOM 3644 C C . LEU B 1 205 ? -4.504 15.312 8.32 1 98.75 205 LEU B C 1
ATOM 3646 O O . LEU B 1 205 ? -3.682 16.219 8.445 1 98.75 205 LEU B O 1
ATOM 3650 N N . THR B 1 206 ? -5.594 15.453 7.609 1 98.88 206 THR B N 1
ATOM 3651 C CA . THR B 1 206 ? -5.898 16.641 6.832 1 98.88 206 THR B CA 1
ATOM 3652 C C . THR B 1 206 ? -5.965 17.875 7.738 1 98.88 206 THR B C 1
ATOM 3654 O O . THR B 1 206 ? -5.359 18.906 7.441 1 98.88 206 THR B O 1
ATOM 3657 N N . LYS B 1 207 ? -6.594 17.734 8.828 1 98.81 207 LYS B N 1
ATOM 3658 C CA . LYS B 1 207 ? -6.738 18.844 9.781 1 98.81 207 LYS B CA 1
ATOM 3659 C C . LYS B 1 207 ? -5.398 19.203 10.414 1 98.81 207 LYS B C 1
ATOM 3661 O O . LYS B 1 207 ? -5.066 20.375 10.547 1 98.81 207 LYS B O 1
ATOM 3666 N N . GLN B 1 208 ? -4.672 18.188 10.789 1 98.5 208 GLN B N 1
ATOM 3667 C CA . GLN B 1 208 ? -3.379 18.406 11.43 1 98.5 208 GLN B CA 1
ATOM 3668 C C . GLN B 1 208 ? -2.436 19.188 10.523 1 98.5 208 GLN B C 1
ATOM 3670 O O . GLN B 1 208 ? -1.721 20.078 10.977 1 98.5 208 GLN B O 1
ATOM 3675 N N . ILE B 1 209 ? -2.461 18.844 9.273 1 98.44 209 ILE B N 1
ATOM 3676 C CA . ILE B 1 209 ? -1.607 19.562 8.328 1 98.44 209 ILE B CA 1
ATOM 3677 C C . ILE B 1 209 ? -2.043 21.016 8.234 1 98.44 209 ILE B C 1
ATOM 3679 O O . ILE B 1 209 ? -1.209 21.922 8.297 1 98.44 209 ILE B O 1
ATOM 3683 N N . ALA B 1 210 ? -3.312 21.297 8.141 1 98.56 210 ALA B N 1
ATOM 3684 C CA . ALA B 1 210 ? -3.834 22.656 8.039 1 98.56 210 ALA B CA 1
ATOM 3685 C C . ALA B 1 210 ? -3.461 23.484 9.266 1 98.56 210 ALA B C 1
ATOM 3687 O O . ALA B 1 210 ? -3 24.625 9.141 1 98.56 210 ALA B O 1
ATOM 3688 N N . VAL B 1 211 ? -3.643 22.906 10.391 1 98.19 211 VAL B N 1
ATOM 3689 C CA . VAL B 1 211 ? -3.348 23.594 11.648 1 98.19 211 VAL B CA 1
ATOM 3690 C C . VAL B 1 211 ? -1.849 23.875 11.75 1 98.19 211 VAL B C 1
ATOM 3692 O O . VAL B 1 211 ? -1.437 24.953 12.164 1 98.19 211 VAL B O 1
ATOM 3695 N N . ALA B 1 212 ? -1.105 22.906 11.312 1 97.06 212 ALA B N 1
ATOM 3696 C CA . ALA B 1 212 ? 0.346 23.062 11.367 1 97.06 212 ALA B CA 1
ATOM 3697 C C . ALA B 1 212 ? 0.812 24.203 10.461 1 97.06 212 ALA B C 1
ATOM 3699 O O . ALA B 1 212 ? 1.673 25 10.844 1 97.06 212 ALA B O 1
ATOM 3700 N N . VAL B 1 213 ? 0.292 24.266 9.258 1 96.06 213 VAL B N 1
ATOM 3701 C CA . VAL B 1 213 ? 0.649 25.344 8.336 1 96.06 213 VAL B CA 1
ATOM 3702 C C . VAL B 1 213 ? 0.228 26.688 8.922 1 96.06 213 VAL B C 1
ATOM 3704 O O . VAL B 1 213 ? 0.969 27.672 8.828 1 96.06 213 VAL B O 1
ATOM 3707 N N . THR B 1 214 ? -0.922 26.75 9.531 1 96.31 214 THR B N 1
ATOM 3708 C CA . THR B 1 214 ? -1.408 27.969 10.172 1 96.31 214 THR B CA 1
ATOM 3709 C C . THR B 1 214 ? -0.446 28.422 11.266 1 96.31 214 THR B C 1
ATOM 3711 O O . THR B 1 214 ? -0.111 29.609 11.352 1 96.31 214 THR B O 1
ATOM 3714 N N . GLN B 1 215 ? -0.029 27.469 12.008 1 93.94 215 GLN B N 1
ATOM 3715 C CA . GLN B 1 215 ? 0.892 27.781 13.094 1 93.94 215 GLN B CA 1
ATOM 3716 C C . GLN B 1 215 ? 2.25 28.219 12.555 1 93.94 215 GLN B C 1
ATOM 3718 O O . GLN B 1 215 ? 2.885 29.125 13.109 1 93.94 215 GLN B O 1
ATOM 3723 N N . ALA B 1 216 ? 2.654 27.656 11.469 1 90.88 216 ALA B N 1
ATOM 3724 C CA . ALA B 1 216 ? 3.988 27.875 10.922 1 90.88 216 ALA B CA 1
ATOM 3725 C C . ALA B 1 216 ? 4.082 29.25 10.258 1 90.88 216 ALA B C 1
ATOM 3727 O O . ALA B 1 216 ? 5.094 29.938 10.391 1 90.88 216 ALA B O 1
ATOM 3728 N N . VAL B 1 217 ? 2.99 29.703 9.586 1 89.81 217 VAL B N 1
ATOM 3729 C CA . VAL B 1 217 ? 3.143 30.875 8.727 1 89.81 217 VAL B CA 1
ATOM 3730 C C . VAL B 1 217 ? 2.172 31.969 9.172 1 89.81 217 VAL B C 1
ATOM 3732 O O . VAL B 1 217 ? 2.305 33.125 8.766 1 89.81 217 VAL B O 1
ATOM 3735 N N . GLN B 1 218 ? 1.202 31.641 10 1 92.06 218 GLN B N 1
ATOM 3736 C CA . GLN B 1 218 ? 0.182 32.562 10.484 1 92.06 218 GLN B CA 1
ATOM 3737 C C . GLN B 1 218 ? -0.451 33.344 9.328 1 92.06 218 GLN B C 1
ATOM 3739 O O . GLN B 1 218 ? -0.512 34.562 9.359 1 92.06 218 GLN B O 1
ATOM 3744 N N . PRO B 1 219 ? -0.913 32.594 8.367 1 95.88 219 PRO B N 1
ATOM 3745 C CA . PRO B 1 219 ? -1.553 33.219 7.211 1 95.88 219 PRO B CA 1
ATOM 3746 C C . PRO B 1 219 ? -2.98 33.688 7.504 1 95.88 219 PRO B C 1
ATOM 3748 O O . PRO B 1 219 ? -3.498 33.438 8.594 1 95.88 219 PRO B O 1
ATOM 3751 N N . ALA B 1 220 ? -3.574 34.406 6.543 1 96.62 220 ALA B N 1
ATOM 3752 C CA . ALA B 1 220 ? -4.98 34.781 6.656 1 96.62 220 ALA B CA 1
ATOM 3753 C C . ALA B 1 220 ? -5.883 33.562 6.617 1 96.62 220 ALA B C 1
ATOM 3755 O O . ALA B 1 220 ? -6.984 33.562 7.172 1 96.62 220 ALA B O 1
ATOM 3756 N N . GLY B 1 221 ? -5.43 32.531 5.984 1 97.62 221 GLY B N 1
ATOM 3757 C CA . GLY B 1 221 ? -6.156 31.266 5.871 1 97.62 221 GLY B CA 1
ATOM 3758 C C . GLY B 1 221 ? -5.332 30.156 5.25 1 97.62 221 GLY B C 1
ATOM 3759 O O . GLY B 1 221 ? -4.309 30.422 4.613 1 97.62 221 GLY B O 1
ATOM 3760 N N . VAL B 1 222 ? -5.777 28.922 5.473 1 98.25 222 VAL B N 1
ATOM 3761 C CA . VAL B 1 222 ? -5.129 27.734 4.941 1 98.25 222 VAL B CA 1
ATOM 3762 C C . VAL B 1 222 ? -6.184 26.766 4.418 1 98.25 222 VAL B C 1
ATOM 3764 O O . VAL B 1 222 ? -7.242 26.594 5.031 1 98.25 222 VAL B O 1
ATOM 3767 N N . ALA B 1 223 ? -5.883 26.203 3.258 1 98.75 223 ALA B N 1
ATOM 3768 C CA . ALA B 1 223 ? -6.699 25.125 2.691 1 98.75 223 ALA B CA 1
ATOM 3769 C C . ALA B 1 223 ? -5.852 23.906 2.389 1 98.75 223 ALA B C 1
ATOM 3771 O O . ALA B 1 223 ? -4.766 24.016 1.813 1 98.75 223 ALA B O 1
ATOM 3772 N N . VAL B 1 224 ? -6.359 22.734 2.814 1 98.81 224 VAL B N 1
ATOM 3773 C CA . VAL B 1 224 ? -5.676 21.469 2.555 1 98.81 224 VAL B CA 1
ATOM 3774 C C . VAL B 1 224 ? -6.656 20.469 1.962 1 98.81 224 VAL B C 1
ATOM 3776 O O . VAL B 1 224 ? -7.781 20.328 2.451 1 98.81 224 VAL B O 1
ATOM 3779 N N . VAL B 1 225 ? -6.273 19.859 0.895 1 98.75 225 VAL B N 1
ATOM 3780 C CA . VAL B 1 225 ? -7.008 18.734 0.303 1 98.75 225 VAL B CA 1
ATOM 3781 C C . VAL B 1 225 ? -6.113 17.5 0.257 1 98.75 225 VAL B C 1
ATOM 3783 O O . VAL B 1 225 ? -4.965 17.578 -0.189 1 98.75 225 VAL B O 1
ATOM 3786 N N . VAL B 1 226 ? -6.645 16.391 0.747 1 98.56 226 VAL B N 1
ATOM 3787 C CA . VAL B 1 226 ? -5.926 15.133 0.706 1 98.56 226 VAL B CA 1
ATOM 3788 C C . VAL B 1 226 ? -6.723 14.109 -0.103 1 98.56 226 VAL B C 1
ATOM 3790 O O . VAL B 1 226 ? -7.91 13.898 0.148 1 98.56 226 VAL B O 1
ATOM 3793 N N . GLU B 1 227 ? -6.117 13.586 -1.083 1 97.88 227 GLU B N 1
ATOM 3794 C CA . GLU B 1 227 ? -6.625 12.43 -1.81 1 97.88 227 GLU B CA 1
ATOM 3795 C C . GLU B 1 227 ? -5.828 11.172 -1.47 1 97.88 227 GLU B C 1
ATOM 3797 O O . GLU B 1 227 ? -4.613 11.125 -1.679 1 97.88 227 GLU B O 1
ATOM 3802 N N . GLY B 1 228 ? -6.562 10.188 -0.925 1 96.56 228 GLY B N 1
ATOM 3803 C CA . GLY B 1 228 ? -5.855 9.008 -0.456 1 96.56 228 GLY B CA 1
ATOM 3804 C C . GLY B 1 228 ? -6.422 7.711 -1.005 1 96.56 228 GLY B C 1
ATOM 3805 O O . GLY B 1 228 ? -7.625 7.613 -1.267 1 96.56 228 GLY B O 1
ATOM 3806 N N . VAL B 1 229 ? -5.547 6.754 -1.238 1 95.19 229 VAL B N 1
ATOM 3807 C CA . VAL B 1 229 ? -5.883 5.367 -1.544 1 95.19 229 VAL B CA 1
ATOM 3808 C C . VAL B 1 229 ? -5.539 4.48 -0.351 1 95.19 229 VAL B C 1
ATOM 3810 O O . VAL B 1 229 ? -4.375 4.391 0.051 1 95.19 229 VAL B O 1
ATOM 3813 N N . HIS B 1 230 ? -6.555 3.848 0.16 1 96.5 230 HIS B N 1
ATOM 3814 C CA . HIS B 1 230 ? -6.383 3.016 1.346 1 96.5 230 HIS B CA 1
ATOM 3815 C C . HIS B 1 230 ? -6.254 1.543 0.972 1 96.5 230 HIS B C 1
ATOM 3817 O O . HIS B 1 230 ? -7.238 0.906 0.591 1 96.5 230 HIS B O 1
ATOM 3823 N N . MET B 1 231 ? -5.098 1.01 1.252 1 95.25 231 MET B N 1
ATOM 3824 C CA . MET B 1 231 ? -4.852 -0.383 0.889 1 95.25 231 MET B CA 1
ATOM 3825 C C . MET B 1 231 ? -5.727 -1.322 1.711 1 95.25 231 MET B C 1
ATOM 3827 O O . MET B 1 231 ? -6.078 -2.412 1.253 1 95.25 231 MET B O 1
ATOM 3831 N N . CYS B 1 232 ? -6.09 -0.914 2.92 1 95.06 232 CYS B N 1
ATOM 3832 C CA . CYS B 1 232 ? -6.938 -1.748 3.764 1 95.06 232 CYS B CA 1
ATOM 3833 C C . CYS B 1 232 ? -8.297 -1.983 3.111 1 95.06 232 CYS B C 1
ATOM 3835 O O . CYS B 1 232 ? -8.945 -2.996 3.371 1 95.06 232 CYS B O 1
ATOM 3837 N N . MET B 1 233 ? -8.656 -1.086 2.25 1 93.62 233 MET B N 1
ATOM 3838 C CA . MET B 1 233 ? -9.93 -1.23 1.543 1 93.62 233 MET B CA 1
ATOM 3839 C C . MET B 1 233 ? -9.727 -1.887 0.182 1 93.62 233 MET B C 1
ATOM 3841 O O . MET B 1 233 ? -10.453 -2.811 -0.183 1 93.62 233 MET B O 1
ATOM 3845 N N . VAL B 1 234 ? -8.727 -1.473 -0.484 1 92.06 234 VAL B N 1
ATOM 3846 C CA . VAL B 1 234 ? -8.469 -1.921 -1.849 1 92.06 234 VAL B CA 1
ATOM 3847 C C . VAL B 1 234 ? -8.086 -3.4 -1.845 1 92.06 234 VAL B C 1
ATOM 3849 O O . VAL B 1 234 ? -8.609 -4.184 -2.641 1 92.06 234 VAL B O 1
ATOM 3852 N N . MET B 1 235 ? -7.316 -3.82 -0.904 1 93.62 235 MET B N 1
ATOM 3853 C CA . MET B 1 235 ? -6.785 -5.18 -0.88 1 93.62 235 MET B CA 1
ATOM 3854 C C . MET B 1 235 ? -7.844 -6.172 -0.409 1 93.62 235 MET B C 1
ATOM 3856 O O . MET B 1 235 ? -7.699 -7.379 -0.604 1 93.62 235 MET B O 1
ATOM 3860 N N . ARG B 1 236 ? -8.82 -5.699 0.218 1 88.19 236 ARG B N 1
ATOM 3861 C CA . ARG B 1 236 ? -9.852 -6.598 0.723 1 88.19 236 ARG B CA 1
ATOM 3862 C C . ARG B 1 236 ? -11.039 -6.66 -0.235 1 88.19 236 ARG B C 1
ATOM 3864 O O . ARG B 1 236 ? -12.031 -7.348 0.037 1 88.19 236 ARG B O 1
ATOM 3871 N N . GLY B 1 237 ? -10.867 -6.027 -1.362 1 77.81 237 GLY B N 1
ATOM 3872 C CA . GLY B 1 237 ? -11.898 -6.098 -2.385 1 77.81 237 GLY B CA 1
ATOM 3873 C C . GLY B 1 237 ? -13.125 -5.273 -2.051 1 77.81 237 GLY B C 1
ATOM 3874 O O . GLY B 1 237 ? -14.156 -5.379 -2.727 1 77.81 237 GLY B O 1
ATOM 3875 N N . VAL B 1 238 ? -13.07 -4.586 -0.972 1 73.31 238 VAL B N 1
ATOM 3876 C CA . VAL B 1 238 ? -14.211 -3.756 -0.592 1 73.31 238 VAL B CA 1
ATOM 3877 C C . VAL B 1 238 ? -14.352 -2.592 -1.569 1 73.31 238 VAL B C 1
ATOM 3879 O O . VAL B 1 238 ? -15.453 -2.111 -1.82 1 73.31 238 VAL B O 1
ATOM 3882 N N . GLN B 1 239 ? -13.203 -2.166 -2.049 1 71.69 239 GLN B N 1
ATOM 3883 C CA . GLN B 1 239 ? -13.164 -1.076 -3.02 1 71.69 239 GLN B CA 1
ATOM 3884 C C . GLN B 1 239 ? -12.367 -1.469 -4.258 1 71.69 239 GLN B C 1
ATOM 3886 O O . GLN B 1 239 ? -11.508 -2.352 -4.195 1 71.69 239 GLN B O 1
ATOM 3891 N N . LYS B 1 240 ? -12.844 -0.793 -5.203 1 70 240 LYS B N 1
ATOM 3892 C CA . LYS B 1 240 ? -12.086 -0.944 -6.445 1 70 240 LYS B CA 1
ATOM 3893 C C . LYS B 1 240 ? -10.688 -0.348 -6.316 1 70 240 LYS B C 1
ATOM 3895 O O . LYS B 1 240 ? -10.453 0.515 -5.469 1 70 240 LYS B O 1
ATOM 3900 N N . ILE B 1 241 ? -9.805 -0.854 -7.023 1 69.38 241 ILE B N 1
ATOM 3901 C CA . ILE B 1 241 ? -8.406 -0.464 -7 1 69.38 241 ILE B CA 1
ATOM 3902 C C . ILE B 1 241 ? -8.281 1.039 -7.234 1 69.38 241 ILE B C 1
ATOM 3904 O O . ILE B 1 241 ? -7.422 1.699 -6.645 1 69.38 241 ILE B O 1
ATOM 3908 N N . ASN B 1 242 ? -9.266 1.602 -7.895 1 74.88 242 ASN B N 1
ATOM 3909 C CA . ASN B 1 242 ? -9.125 3.012 -8.242 1 74.88 242 ASN B CA 1
ATOM 3910 C C . ASN B 1 242 ? -9.914 3.904 -7.293 1 74.88 242 ASN B C 1
ATOM 3912 O O . ASN B 1 242 ? -10.039 5.109 -7.523 1 74.88 242 ASN B O 1
ATOM 3916 N N . SER B 1 243 ? -10.352 3.324 -6.277 1 86.12 243 SER B N 1
ATOM 3917 C CA . SER B 1 243 ? -11.117 4.125 -5.332 1 86.12 243 SER B CA 1
ATOM 3918 C C . SER B 1 243 ? -10.211 5.059 -4.535 1 86.12 243 SER B C 1
ATOM 3920 O O . SER B 1 243 ? -9.148 4.648 -4.07 1 86.12 243 SER B O 1
ATOM 3922 N N . LYS B 1 244 ? -10.656 6.359 -4.539 1 93.62 244 LYS B N 1
ATOM 3923 C CA . LYS B 1 244 ? -9.906 7.371 -3.797 1 93.62 244 LYS B CA 1
ATOM 3924 C C . LYS B 1 244 ? -10.797 8.062 -2.768 1 93.62 244 LYS B C 1
ATOM 3926 O O . LYS B 1 244 ? -11.984 8.289 -3.012 1 93.62 244 LYS B O 1
ATOM 3931 N N . THR B 1 245 ? -10.258 8.305 -1.607 1 96.38 245 THR B N 1
ATOM 3932 C CA . THR B 1 245 ? -10.906 9.094 -0.564 1 96.38 245 THR B CA 1
ATOM 3933 C C . THR B 1 245 ? -10.367 10.523 -0.559 1 96.38 245 THR B C 1
ATOM 3935 O O . THR B 1 245 ? -9.156 10.734 -0.611 1 96.38 245 THR B O 1
ATOM 3938 N N . VAL B 1 246 ? -11.281 11.516 -0.586 1 97.94 246 VAL B N 1
ATOM 3939 C CA . VAL B 1 246 ? -10.875 12.914 -0.57 1 97.94 246 VAL B CA 1
ATOM 3940 C C . VAL B 1 246 ? -11.328 13.57 0.73 1 97.94 246 VAL B C 1
ATOM 3942 O O . VAL B 1 246 ? -12.484 13.43 1.131 1 97.94 246 VAL B O 1
ATOM 3945 N N . THR B 1 247 ? -10.445 14.172 1.447 1 98.56 247 THR B N 1
ATOM 3946 C CA . THR B 1 247 ? -10.734 14.977 2.633 1 98.56 247 THR B CA 1
ATOM 3947 C C . THR B 1 247 ? -10.188 16.391 2.477 1 98.56 247 THR B C 1
ATOM 3949 O O . THR B 1 247 ? -9.234 16.609 1.725 1 98.56 247 THR B O 1
ATOM 3952 N N . SER B 1 248 ? -10.859 17.375 3.092 1 98.5 248 SER B N 1
ATOM 3953 C CA . SER B 1 248 ? -10.414 18.766 3.01 1 98.5 248 SER B CA 1
ATOM 3954 C C . SER B 1 248 ? -10.602 19.484 4.34 1 98.5 248 SER B C 1
ATOM 3956 O O . SER B 1 248 ? -11.445 19.094 5.148 1 98.5 248 SER B O 1
ATOM 3958 N N . THR B 1 249 ? -9.781 20.391 4.605 1 98.75 249 THR B N 1
ATOM 3959 C CA . THR B 1 249 ? -9.883 21.328 5.723 1 98.75 249 THR B CA 1
ATOM 3960 C C . THR B 1 249 ? -9.633 22.766 5.254 1 98.75 249 THR B C 1
ATOM 3962 O O . THR B 1 249 ? -8.648 23.031 4.566 1 98.75 249 THR B O 1
ATOM 3965 N N . MET B 1 250 ? -10.586 23.625 5.547 1 98.5 250 MET B N 1
ATOM 3966 C CA . MET B 1 250 ? -10.5 25.047 5.242 1 98.5 250 MET B CA 1
ATOM 3967 C C . MET B 1 250 ? -10.43 25.875 6.52 1 98.5 250 MET B C 1
ATOM 3969 O O . MET B 1 250 ? -11.273 25.719 7.406 1 98.5 250 MET B O 1
ATOM 3973 N N . LEU B 1 251 ? -9.484 26.688 6.629 1 98.5 251 LEU B N 1
ATOM 3974 C CA . LEU B 1 251 ? -9.328 27.562 7.785 1 98.5 251 LEU B CA 1
ATOM 3975 C C . LEU B 1 251 ? -9.234 29.031 7.352 1 98.5 251 LEU B C 1
ATOM 3977 O O . LEU B 1 251 ? -8.805 29.328 6.238 1 98.5 251 LEU B O 1
ATOM 3981 N N . GLY B 1 252 ? -9.672 29.969 8.195 1 97.94 252 GLY B N 1
ATOM 3982 C CA . GLY B 1 252 ? -9.594 31.391 7.914 1 97.94 252 GLY B CA 1
ATOM 3983 C C . GLY B 1 252 ? -10.406 31.812 6.703 1 97.94 252 GLY B C 1
ATOM 3984 O O . GLY B 1 252 ? -11.586 31.469 6.594 1 97.94 252 GLY B O 1
ATOM 3985 N N . VAL B 1 253 ? -9.734 32.594 5.855 1 97.5 253 VAL B N 1
ATOM 3986 C CA . VAL B 1 253 ? -10.438 33.219 4.738 1 97.5 253 VAL B CA 1
ATOM 3987 C C . VAL B 1 253 ? -10.969 32.125 3.801 1 97.5 253 VAL B C 1
ATOM 3989 O O . VAL B 1 253 ? -11.945 32.344 3.076 1 97.5 253 VAL B O 1
ATOM 3992 N N . PHE B 1 254 ? -10.383 30.938 3.814 1 97.75 254 PHE B N 1
ATOM 3993 C CA . PHE B 1 254 ? -10.852 29.859 2.949 1 97.75 254 PHE B CA 1
ATOM 3994 C C . PHE B 1 254 ? -12.18 29.312 3.445 1 97.75 254 PHE B C 1
ATOM 3996 O O . PHE B 1 254 ? -12.953 28.734 2.67 1 97.75 254 PHE B O 1
ATOM 4003 N N . ARG B 1 255 ? -12.375 29.375 4.633 1 97.12 255 ARG B N 1
ATOM 4004 C CA . ARG B 1 255 ? -13.641 28.938 5.211 1 97.12 255 ARG B CA 1
ATOM 4005 C C . ARG B 1 255 ? -14.711 30.016 5.039 1 97.12 255 ARG B C 1
ATOM 4007 O O . ARG B 1 255 ? -15.859 29.719 4.719 1 97.12 255 ARG B O 1
ATOM 4014 N N . ASP B 1 256 ? -14.32 31.266 5.125 1 97.38 256 ASP B N 1
ATOM 4015 C CA . ASP B 1 256 ? -15.258 32.375 5.246 1 97.38 256 ASP B CA 1
ATOM 4016 C C . ASP B 1 256 ? -15.625 32.938 3.873 1 97.38 256 ASP B C 1
ATOM 4018 O O . ASP B 1 256 ? -16.719 33.469 3.689 1 97.38 256 ASP B O 1
ATOM 4022 N N . ASP B 1 257 ? -14.719 32.875 2.92 1 97.31 257 ASP B N 1
ATOM 4023 C CA . ASP B 1 257 ? -14.906 33.469 1.603 1 97.31 257 ASP B CA 1
ATOM 4024 C C . ASP B 1 257 ? -15.031 32.406 0.525 1 97.31 257 ASP B C 1
ATOM 4026 O O . ASP B 1 257 ? -14.031 31.797 0.125 1 97.31 257 ASP B O 1
ATOM 4030 N N . PRO B 1 258 ? -16.172 32.219 -0.033 1 97.12 258 PRO B N 1
ATOM 4031 C CA . PRO B 1 258 ? -16.406 31.188 -1.042 1 97.12 258 PRO B CA 1
ATOM 4032 C C . PRO B 1 258 ? -15.578 31.422 -2.307 1 97.12 258 PRO B C 1
ATOM 4034 O O . PRO B 1 258 ? -15.164 30.453 -2.959 1 97.12 258 PRO B O 1
ATOM 4037 N N . LYS B 1 259 ? -15.359 32.625 -2.615 1 96.62 259 LYS B N 1
ATOM 4038 C CA . LYS B 1 259 ? -14.578 32.938 -3.814 1 96.62 259 LYS B CA 1
ATOM 4039 C C . LYS B 1 259 ? -13.141 32.438 -3.662 1 96.62 259 LYS B C 1
ATOM 4041 O O . LYS B 1 259 ? -12.586 31.828 -4.582 1 96.62 259 LYS B O 1
ATOM 4046 N N . THR B 1 260 ? -12.594 32.75 -2.514 1 95.94 260 THR B N 1
ATOM 4047 C CA . THR B 1 260 ? -11.234 32.281 -2.221 1 95.94 260 THR B CA 1
ATOM 4048 C C . THR B 1 260 ? -11.156 30.766 -2.23 1 95.94 260 THR B C 1
ATOM 4050 O O . THR B 1 260 ? -10.234 30.188 -2.805 1 95.94 260 THR B O 1
ATOM 4053 N N . ARG B 1 261 ? -12.141 30.109 -1.67 1 96.88 261 ARG B N 1
ATOM 4054 C CA . ARG B 1 261 ? -12.211 28.656 -1.622 1 96.88 261 ARG B CA 1
ATOM 4055 C C . ARG B 1 261 ? -12.312 28.062 -3.025 1 96.88 261 ARG B C 1
ATOM 4057 O O . ARG B 1 261 ? -11.609 27.109 -3.352 1 96.88 261 ARG B O 1
ATOM 4064 N N . GLU B 1 262 ? -13.148 28.656 -3.801 1 96.62 262 GLU B N 1
ATOM 4065 C CA . GLU B 1 262 ? -13.367 28.172 -5.16 1 96.62 262 GLU B CA 1
ATOM 4066 C C . GLU B 1 262 ? -12.102 28.312 -6.004 1 96.62 262 GLU B C 1
ATOM 4068 O O . GLU B 1 262 ? -11.789 27.453 -6.824 1 96.62 262 GLU B O 1
ATOM 4073 N N . GLU B 1 263 ? -11.445 29.375 -5.836 1 95.5 263 GLU B N 1
ATOM 4074 C CA . GLU B 1 263 ? -10.188 29.594 -6.551 1 95.5 263 GLU B CA 1
ATOM 4075 C C . GLU B 1 263 ? -9.18 28.484 -6.227 1 95.5 263 GLU B C 1
ATOM 4077 O O . GLU B 1 263 ? -8.555 27.922 -7.125 1 95.5 263 GLU B O 1
ATOM 4082 N N . PHE B 1 264 ? -9.07 28.203 -4.992 1 96.31 264 PHE B N 1
ATOM 4083 C CA . PHE B 1 264 ? -8.164 27.156 -4.547 1 96.31 264 PHE B CA 1
ATOM 4084 C C . PHE B 1 264 ? -8.562 25.812 -5.141 1 96.31 264 PHE B C 1
ATOM 4086 O O . PHE B 1 264 ? -7.723 25.109 -5.699 1 96.31 264 PHE B O 1
ATOM 4093 N N . LEU B 1 265 ? -9.836 25.469 -5.066 1 96.88 265 LEU B N 1
ATOM 4094 C CA . LEU B 1 265 ? -10.32 24.172 -5.543 1 96.88 265 LEU B CA 1
ATOM 4095 C C . LEU B 1 265 ? -10.125 24.047 -7.051 1 96.88 265 LEU B C 1
ATOM 4097 O O . LEU B 1 265 ? -9.797 22.969 -7.551 1 96.88 265 LEU B O 1
ATOM 4101 N N . ASN B 1 266 ? -10.281 25.125 -7.695 1 95.5 266 ASN B N 1
ATOM 4102 C CA . ASN B 1 266 ? -10.062 25.125 -9.141 1 95.5 266 ASN B CA 1
ATOM 4103 C C . ASN B 1 266 ? -8.594 24.859 -9.477 1 95.5 266 ASN B C 1
ATOM 4105 O O . ASN B 1 266 ? -8.297 24.141 -10.43 1 95.5 266 ASN B O 1
ATOM 4109 N N . LEU B 1 267 ? -7.746 25.391 -8.734 1 93.31 267 LEU B N 1
ATOM 4110 C CA . LEU B 1 267 ? -6.312 25.219 -8.961 1 93.31 267 LEU B CA 1
ATOM 4111 C C . LEU B 1 267 ? -5.883 23.797 -8.648 1 93.31 267 LEU B C 1
ATOM 4113 O O . LEU B 1 267 ? -5.023 23.234 -9.336 1 93.31 267 LEU B O 1
ATOM 4117 N N . VAL B 1 268 ? -6.488 23.172 -7.695 1 94.19 268 VAL B N 1
ATOM 4118 C CA . VAL B 1 268 ? -6.121 21.844 -7.254 1 94.19 268 VAL B CA 1
ATOM 4119 C C . VAL B 1 268 ? -6.652 20.797 -8.242 1 94.19 268 VAL B C 1
ATOM 4121 O O . VAL B 1 268 ? -6.016 19.766 -8.469 1 94.19 268 VAL B O 1
ATOM 4124 N N . ASN B 1 269 ? -7.727 21.047 -8.789 1 90.31 269 ASN B N 1
ATOM 4125 C CA . ASN B 1 269 ? -8.367 20.094 -9.688 1 90.31 269 ASN B CA 1
ATOM 4126 C C . ASN B 1 269 ? -7.859 20.234 -11.117 1 90.31 269 ASN B C 1
ATOM 4128 O O . ASN B 1 269 ? -8.133 19.375 -11.969 1 90.31 269 ASN B O 1
ATOM 4132 N N . SER B 1 270 ? -7.254 21.312 -11.383 1 79.19 270 SER B N 1
ATOM 4133 C CA . SER B 1 270 ? -6.754 21.516 -12.742 1 79.19 270 SER B CA 1
ATOM 4134 C C . SER B 1 270 ? -5.586 20.578 -13.047 1 79.19 270 SER B C 1
ATOM 4136 O O . SER B 1 270 ? -4.723 20.359 -12.195 1 79.19 270 SER B O 1
ATOM 4138 N N . LYS B 1 271 ? -5.688 19.797 -14.109 1 67.81 271 LYS B N 1
ATOM 4139 C CA . LYS B 1 271 ? -4.629 18.891 -14.578 1 67.81 271 LYS B CA 1
ATOM 4140 C C . LYS B 1 271 ? -3.547 19.672 -15.328 1 67.81 271 LYS B C 1
ATOM 4142 O O . LYS B 1 271 ? -3.83 20.688 -15.969 1 67.81 271 LYS B O 1
#

Radius of gyration: 37.64 Å; Cα contacts (8 Å, |Δi|>4): 760; chains: 2; bounding box: 93×126×123 Å

Sequence (542 aa):
MKPQTSEQNGSGQNGEGAADAVAVATIPTGEASAATSGTDLTVSKNSQQLKLEMLNMELASNGSGHEKCTFHHDLELDHKPPTREALLPDMARSYRLLLGGLGENPDRQGLIKTPERAAKAMLYFTKGYDQSLEDVLNGAVFDEDHDEMVVVKDIEMFSMCEHHLVPFYGKVSIGYLPCNKILGLSKLARIVEIFSRRLQVQERLTKQIAVAVTQAVQPAGVAVVVEGVHMCMVMRGVQKINSKTVTSTMLGVFRDDPKTREEFLNLVNSKMKPQTSEQNGSGQNGEGAADAVAVATIPTGEASAATSGTDLTVSKNSQQLKLEMLNMELASNGSGHEKCTFHHDLELDHKPPTREALLPDMARSYRLLLGGLGENPDRQGLIKTPERAAKAMLYFTKGYDQSLEDVLNGAVFDEDHDEMVVVKDIEMFSMCEHHLVPFYGKVSIGYLPCNKILGLSKLARIVEIFSRRLQVQERLTKQIAVAVTQAVQPAGVAVVVEGVHMCMVMRGVQKINSKTVTSTMLGVFRDDPKTREEFLNLVNSK

Nearest PDB structures (foldseek):
  1is7-assembly1_B  TM=9.834E-01  e=6.975E-29  Rattus norvegicus
  7ala-assembly1_C-2  TM=9.522E-01  e=3.187E-29  Homo sapiens
  7alc-assembly1_A-2  TM=9.851E-01  e=1.274E-28  Homo sapiens
  6z80-assembly1_A  TM=9.772E-01  e=3.769E-28  Homo sapiens
  1wm9-assembly1_A  TM=9.810E-01  e=3.501E-27  Thermus thermophilus HB8

Organism: Drosophila erecta (NCBI:txid7220)

Solvent-accessible surface area (backbone atoms only — not comparable to full-atom values): 32025 Å² total; per-residue (Å²): 140,78,89,74,87,84,76,93,73,88,79,85,83,86,85,77,83,78,77,84,80,84,73,80,71,77,86,82,87,83,88,81,85,82,81,86,85,79,84,75,86,77,85,80,88,79,78,78,77,60,75,71,61,69,78,66,57,80,78,63,74,79,72,71,79,74,69,77,78,75,69,86,79,76,80,74,75,80,70,67,74,72,56,76,72,67,30,40,65,55,24,15,49,23,42,39,48,34,36,43,39,74,71,44,64,48,78,40,85,76,30,54,60,18,23,52,43,25,26,52,48,52,49,58,46,34,47,17,73,81,51,55,71,68,75,61,49,68,84,45,68,37,81,36,99,42,78,58,74,46,73,50,67,66,39,77,41,53,31,28,30,39,54,43,73,32,52,27,35,39,32,35,29,42,34,34,30,30,63,40,28,41,67,50,70,68,50,55,54,47,49,46,46,36,58,30,13,24,76,32,51,69,65,59,43,33,42,51,46,34,53,48,50,40,70,71,43,55,36,57,19,28,35,25,40,34,39,34,36,49,44,69,38,34,69,68,63,77,33,58,82,82,50,68,48,76,41,70,32,58,34,52,46,36,59,74,31,66,66,56,35,49,53,51,52,51,61,66,68,55,128,135,93,87,93,91,87,86,81,83,77,78,69,89,72,86,88,83,82,82,80,78,79,70,88,82,82,79,81,82,84,76,88,76,88,82,90,83,89,85,81,87,85,75,83,62,86,71,75,75,65,76,70,61,74,81,64,61,86,71,70,73,78,75,72,80,74,68,76,76,73,70,83,74,76,78,73,74,79,71,67,74,72,56,76,73,68,32,39,66,56,24,16,50,22,41,40,47,34,36,44,41,73,72,45,64,48,78,40,85,76,29,55,59,17,23,53,43,25,27,54,48,52,50,60,46,35,47,17,75,80,52,56,71,68,75,62,49,68,85,43,67,38,82,36,99,42,78,59,75,46,73,52,68,66,40,79,42,52,30,28,29,39,54,44,73,32,52,27,35,39,31,34,28,41,35,34,30,31,64,42,28,41,67,48,71,66,48,55,54,46,49,48,46,37,58,29,13,23,77,33,49,70,64,58,43,33,43,51,43,35,52,48,51,40,70,70,43,55,38,58,19,28,33,24,38,33,40,33,35,48,44,67,39,34,68,67,64,77,33,56,84,81,50,69,47,76,40,71,32,58,34,55,47,35,58,74,31,66,67,58,34,48,52,52,53,51,61,66,68,56,128

InterPro domains:
  IPR001474 GTP cyclohydrolase I [MF_00223] (87-269)
  IPR001474 GTP cyclohydrolase I [NF006826] (92-270)
  IPR001474 GTP cyclohydrolase I [PTHR11109] (66-270)
  IPR001474 GTP cyclohydrolase I [TIGR00063] (94-269)
  IPR018234 GTP cyclohydrolase I, conserved site [PS00859] (148-164)
  IPR018234 GTP cyclohydrolase I, conserved site [PS00860] (196-206)
  IPR020602 GTP cyclohydrolase I domain [PF01227] (93-268)
  IPR043133 GTP cyclohydrolase I, C-terminal/NADPH-dependent 7-cyano-7-deazaguanine reductase [G3DSA:3.30.1130.10] (138-270)
  IPR043134 GTP cyclohydrolase I, N-terminal domain [G3DSA:1.10.286.10] (78-136)